Protein AF-0000000084953543 (afdb_homodimer)

Structure (mmCIF, N/CA/C/O backbone):
data_AF-0000000084953543-model_v1
#
loop_
_entity.id
_entity.type
_entity.pdbx_description
1 polymer Glycosyltransferase
#
loop_
_atom_site.group_PDB
_atom_site.id
_atom_site.type_symbol
_atom_site.label_atom_id
_atom_site.label_alt_id
_atom_site.label_comp_id
_atom_site.label_asym_id
_atom_site.label_entity_id
_atom_site.label_seq_id
_atom_site.pdbx_PDB_ins_code
_atom_site.Cartn_x
_atom_site.Cartn_y
_atom_site.Cartn_z
_atom_site.occupancy
_atom_site.B_iso_or_equiv
_atom_site.auth_seq_id
_atom_site.auth_comp_id
_atom_site.auth_asym_id
_atom_site.auth_atom_id
_atom_site.pdbx_PDB_model_num
ATOM 1 N N . MET A 1 1 ? 17.609 10.492 13.594 1 98.38 1 MET A N 1
ATOM 2 C CA . MET A 1 1 ? 17.5 11.016 12.242 1 98.38 1 MET A CA 1
ATOM 3 C C . MET A 1 1 ? 16.047 11.297 11.875 1 98.38 1 MET A C 1
ATOM 5 O O . MET A 1 1 ? 15.156 10.516 12.227 1 98.38 1 MET A O 1
ATOM 9 N N . PHE A 1 2 ? 15.836 12.414 11.195 1 98.75 2 PHE A N 1
ATOM 10 C CA . PHE A 1 2 ? 14.492 12.789 10.781 1 98.75 2 PHE A CA 1
ATOM 11 C C . PHE A 1 2 ? 14.312 12.594 9.281 1 98.75 2 PHE A C 1
ATOM 13 O O . PHE A 1 2 ? 15.227 12.867 8.5 1 98.75 2 PHE A O 1
ATOM 20 N N . ILE A 1 3 ? 13.164 12.07 8.922 1 98.38 3 ILE A N 1
ATOM 21 C CA . ILE A 1 3 ? 12.703 12.094 7.535 1 98.38 3 ILE A CA 1
ATOM 22 C C . ILE A 1 3 ? 11.352 12.812 7.457 1 98.38 3 ILE A C 1
ATOM 24 O O . ILE A 1 3 ? 10.414 12.453 8.172 1 98.38 3 ILE A O 1
ATOM 28 N N . VAL A 1 4 ? 11.25 13.812 6.555 1 97.5 4 VAL A N 1
ATOM 29 C CA . VAL A 1 4 ? 10.094 14.711 6.602 1 97.5 4 VAL A CA 1
ATOM 30 C C . VAL A 1 4 ? 9.477 14.828 5.215 1 97.5 4 VAL A C 1
ATOM 32 O O . VAL A 1 4 ? 10.18 15.016 4.223 1 97.5 4 VAL A O 1
ATOM 35 N N . GLN A 1 5 ? 8.164 14.648 5.18 1 94 5 GLN A N 1
ATOM 36 C CA . GLN A 1 5 ? 7.441 14.992 3.955 1 94 5 GLN A CA 1
ATOM 37 C C . GLN A 1 5 ? 7.516 16.484 3.672 1 94 5 GLN A C 1
ATOM 39 O O . GLN A 1 5 ? 7.016 17.297 4.457 1 94 5 GLN A O 1
ATOM 44 N N . GLY A 1 6 ? 8.031 16.859 2.586 1 89.38 6 GLY A N 1
ATOM 45 C CA . GLY A 1 6 ? 8.391 18.25 2.342 1 89.38 6 GLY A CA 1
ATOM 46 C C . GLY A 1 6 ? 7.297 19.047 1.659 1 89.38 6 GLY A C 1
ATOM 47 O O . GLY A 1 6 ? 7.43 20.25 1.462 1 89.38 6 GLY A O 1
ATOM 48 N N . GLU A 1 7 ? 6.184 18.359 1.358 1 78.94 7 GLU A N 1
ATOM 49 C CA . GLU A 1 7 ? 5.117 19.062 0.637 1 78.94 7 GLU A CA 1
ATOM 50 C C . GLU A 1 7 ? 4.273 19.906 1.581 1 78.94 7 GLU A C 1
ATOM 52 O O . GLU A 1 7 ? 3.803 20.984 1.205 1 78.94 7 GLU A O 1
ATOM 57 N N . GLY A 1 8 ? 4.121 19.469 2.725 1 77.12 8 GLY A N 1
ATOM 58 C CA . GLY A 1 8 ? 3.303 20.188 3.691 1 77.12 8 GLY A CA 1
ATOM 59 C C . GLY A 1 8 ? 4.121 20.938 4.73 1 77.12 8 GLY A C 1
ATOM 60 O O . GLY A 1 8 ? 4.984 20.344 5.387 1 77.12 8 GLY A O 1
ATOM 61 N N . ARG A 1 9 ? 3.83 22.188 4.953 1 82.31 9 ARG A N 1
ATOM 62 C CA . ARG A 1 9 ? 4.531 23.016 5.938 1 82.31 9 ARG A CA 1
ATOM 63 C C . ARG A 1 9 ? 4.297 22.484 7.352 1 82.31 9 ARG A C 1
ATOM 65 O O . ARG A 1 9 ? 5.148 22.656 8.227 1 82.31 9 ARG A O 1
ATOM 72 N N . GLY A 1 10 ? 3.195 21.844 7.5 1 90.69 10 GLY A N 1
ATOM 73 C CA . GLY A 1 10 ? 2.879 21.297 8.812 1 90.69 10 GLY A CA 1
ATOM 74 C C . GLY A 1 10 ? 3.906 20.281 9.297 1 90.69 10 GLY A C 1
ATOM 75 O O . GLY A 1 10 ? 4.363 20.359 10.438 1 90.69 10 GLY A O 1
ATOM 76 N N . HIS A 1 11 ? 4.297 19.422 8.422 1 93.94 11 HIS A N 1
ATOM 77 C CA . HIS A 1 11 ? 5.27 18.406 8.797 1 93.94 11 HIS A CA 1
ATOM 78 C C . HIS A 1 11 ? 6.625 19.016 9.109 1 93.94 11 HIS A C 1
ATOM 80 O O . HIS A 1 11 ? 7.328 18.562 10.016 1 93.94 11 HIS A O 1
ATOM 86 N N . LEU A 1 12 ? 6.961 20.016 8.398 1 93.88 12 LEU A N 1
ATOM 87 C CA . LEU A 1 12 ? 8.219 20.703 8.625 1 93.88 12 LEU A CA 1
ATOM 88 C C . LEU A 1 12 ? 8.234 21.375 10 1 93.88 12 LEU A C 1
ATOM 90 O O . LEU A 1 12 ? 9.203 21.25 10.75 1 93.88 12 LEU A O 1
ATOM 94 N N . THR A 1 13 ? 7.176 22 10.312 1 93.75 13 THR A N 1
ATOM 95 C CA . THR A 1 13 ? 7.09 22.703 11.586 1 93.75 13 THR A CA 1
ATOM 96 C C . THR A 1 13 ? 7.082 21.703 12.75 1 93.75 13 THR A C 1
ATOM 98 O O . THR A 1 13 ? 7.664 21.969 13.805 1 93.75 13 THR A O 1
ATOM 101 N N . GLN A 1 14 ? 6.441 20.609 12.555 1 97.31 14 GLN A N 1
ATOM 102 C CA . GLN A 1 14 ? 6.445 19.547 13.562 1 97.31 14 GLN A CA 1
ATOM 103 C C . GLN A 1 14 ? 7.867 19.062 13.836 1 97.31 14 GLN A C 1
ATOM 105 O O . GLN A 1 14 ? 8.25 18.875 14.992 1 97.31 14 GLN A O 1
ATOM 110 N N . ALA A 1 15 ? 8.578 18.906 12.773 1 97.94 15 ALA A N 1
ATOM 111 C CA . ALA A 1 15 ? 9.953 18.422 12.898 1 97.94 15 ALA A CA 1
ATOM 112 C C . ALA A 1 15 ? 10.812 19.422 13.68 1 97.94 15 ALA A C 1
ATOM 114 O O . ALA A 1 15 ? 11.602 19.016 14.539 1 97.94 15 ALA A O 1
ATOM 115 N N . ILE A 1 16 ? 10.625 20.688 13.43 1 96.56 16 ILE A N 1
ATOM 116 C CA . ILE A 1 16 ? 11.359 21.719 14.141 1 96.56 16 ILE A CA 1
ATOM 117 C C . ILE A 1 16 ? 11.039 21.656 15.633 1 96.56 16 ILE A C 1
ATOM 119 O O . ILE A 1 16 ? 11.945 21.688 16.469 1 96.56 16 ILE A O 1
ATOM 123 N N . SER A 1 17 ? 9.797 21.531 15.922 1 97 17 SER A N 1
ATOM 124 C CA . SER A 1 17 ? 9.352 21.5 17.312 1 97 17 SER A CA 1
ATOM 125 C C . SER A 1 17 ? 9.938 20.297 18.047 1 97 17 SER A C 1
ATOM 127 O O . SER A 1 17 ? 10.445 20.438 19.172 1 97 17 SER A O 1
ATOM 129 N N . LEU A 1 18 ? 9.875 19.156 17.391 1 98.38 18 LEU A N 1
ATOM 130 C CA . LEU A 1 18 ? 10.383 17.969 18.047 1 98.38 18 LEU A CA 1
ATOM 131 C C . LEU A 1 18 ? 11.898 18.016 18.203 1 98.38 18 LEU A C 1
ATOM 133 O O . LEU A 1 18 ? 12.438 17.594 19.234 1 98.38 18 LEU A O 1
ATOM 137 N N . ALA A 1 19 ? 12.57 18.547 17.188 1 98 19 ALA A N 1
ATOM 138 C CA . ALA A 1 19 ? 14.023 18.672 17.266 1 98 19 ALA A CA 1
ATOM 139 C C . ALA A 1 19 ? 14.43 19.516 18.484 1 98 19 ALA A C 1
ATOM 141 O O . ALA A 1 19 ? 15.344 19.156 19.219 1 98 19 ALA A O 1
ATOM 142 N N . ALA A 1 20 ? 13.734 20.609 18.688 1 96.56 20 ALA A N 1
ATOM 143 C CA . ALA A 1 20 ? 14.023 21.484 19.812 1 96.56 20 ALA A CA 1
ATOM 144 C C . ALA A 1 20 ? 13.797 20.766 21.141 1 96.56 20 ALA A C 1
ATOM 146 O O . ALA A 1 20 ? 14.602 20.906 22.078 1 96.56 20 ALA A O 1
ATOM 147 N N . MET A 1 21 ? 12.719 20.031 21.266 1 96.69 21 MET A N 1
ATOM 148 C CA . MET A 1 21 ? 12.414 19.266 22.484 1 96.69 21 MET A CA 1
ATOM 149 C C . MET A 1 21 ? 13.523 18.266 22.781 1 96.69 21 MET A C 1
ATOM 151 O O . MET A 1 21 ? 13.984 18.156 23.922 1 96.69 21 MET A O 1
ATOM 155 N N . LEU A 1 22 ? 13.883 17.562 21.734 1 97.44 22 LEU A N 1
ATOM 156 C CA . LEU A 1 22 ? 14.906 16.531 21.891 1 97.44 22 LEU A CA 1
ATOM 157 C C . LEU A 1 22 ? 16.234 17.141 22.328 1 97.44 22 LEU A C 1
ATOM 159 O O . LEU A 1 22 ? 16.906 16.609 23.219 1 97.44 22 LEU A O 1
ATOM 163 N N . GLN A 1 23 ? 16.578 18.25 21.766 1 96.25 23 GLN A N 1
ATOM 164 C CA . GLN A 1 23 ? 17.812 18.938 22.125 1 96.25 23 GLN A CA 1
ATOM 165 C C . GLN A 1 23 ? 17.812 19.375 23.578 1 96.25 23 GLN A C 1
ATOM 167 O O . GLN A 1 23 ? 18.812 19.234 24.281 1 96.25 23 GLN A O 1
ATOM 172 N N . ARG A 1 24 ? 16.719 19.812 24.047 1 95.94 24 ARG A N 1
ATOM 173 C CA . ARG A 1 24 ? 16.594 20.281 25.438 1 95.94 24 ARG A CA 1
ATOM 174 C C . ARG A 1 24 ? 16.766 19.125 26.406 1 95.94 24 ARG A C 1
ATOM 176 O O . ARG A 1 24 ? 17.125 19.328 27.562 1 95.94 24 ARG A O 1
ATOM 183 N N . HIS A 1 25 ? 16.547 17.984 25.953 1 97.19 25 HIS A N 1
ATOM 184 C CA . HIS A 1 25 ? 16.641 16.812 26.828 1 97.19 25 HIS A CA 1
ATOM 185 C C . HIS A 1 25 ? 17.922 16.031 26.547 1 97.19 25 HIS A C 1
ATOM 187 O O . HIS A 1 25 ? 18.031 14.859 26.922 1 97.19 25 HIS A O 1
ATOM 193 N N . GLY A 1 26 ? 18.781 16.578 25.75 1 96.69 26 GLY A N 1
ATOM 194 C CA . GLY A 1 26 ? 20.125 16.031 25.594 1 96.69 26 GLY A CA 1
ATOM 195 C C . GLY A 1 26 ? 20.234 15.047 24.438 1 96.69 26 GLY A C 1
ATOM 196 O O . GLY A 1 26 ? 21.234 14.328 24.312 1 96.69 26 GLY A O 1
ATOM 197 N N . HIS A 1 27 ? 19.266 14.992 23.547 1 97.19 27 HIS A N 1
ATOM 198 C CA . HIS A 1 27 ? 19.328 14.125 22.375 1 97.19 27 HIS A CA 1
ATOM 199 C C . HIS A 1 27 ? 19.797 14.891 21.141 1 97.19 27 HIS A C 1
ATOM 201 O O . HIS A 1 27 ? 19.828 16.125 21.156 1 97.19 27 HIS A O 1
ATOM 207 N N . GLU A 1 28 ? 20.234 14.133 20.156 1 97 28 GLU A N 1
ATOM 208 C CA . GLU A 1 28 ? 20.766 14.734 18.938 1 97 28 GLU A CA 1
ATOM 209 C C . GLU A 1 28 ? 19.984 14.289 17.703 1 97 28 GLU A C 1
ATOM 211 O O . GLU A 1 28 ? 19.703 13.094 17.547 1 97 28 GLU A O 1
ATOM 216 N N . VAL A 1 29 ? 19.578 15.219 16.906 1 98.06 29 VAL A N 1
ATOM 217 C CA . VAL A 1 29 ? 19.109 14.922 15.555 1 98.06 29 VAL A CA 1
ATOM 218 C C . VAL A 1 29 ? 20.266 15 14.562 1 98.06 29 VAL A C 1
ATOM 220 O O . VAL A 1 29 ? 20.703 16.094 14.195 1 98.06 29 VAL A O 1
ATOM 223 N N . ALA A 1 30 ? 20.703 13.906 14.125 1 97.94 30 ALA A N 1
ATOM 224 C CA . ALA A 1 30 ? 21.953 13.812 13.383 1 97.94 30 ALA A CA 1
ATOM 225 C C . ALA A 1 30 ? 21.797 14.359 11.969 1 97.94 30 ALA A C 1
ATOM 227 O O . ALA A 1 30 ? 22.734 14.945 11.414 1 97.94 30 ALA A O 1
ATOM 228 N N . GLU A 1 31 ? 20.672 14.125 11.391 1 98.19 31 GLU A N 1
ATOM 229 C CA . GLU A 1 31 ? 20.406 14.547 10.016 1 98.19 31 GLU A CA 1
ATOM 230 C C . GLU A 1 31 ? 18.906 14.555 9.727 1 98.19 31 GLU A C 1
ATOM 232 O O . GLU A 1 31 ? 18.141 13.812 10.352 1 98.19 31 GLU A O 1
ATOM 237 N N . THR A 1 32 ? 18.547 15.477 8.844 1 98.38 32 THR A N 1
ATOM 238 C CA . THR A 1 32 ? 17.172 15.531 8.391 1 98.38 32 THR A CA 1
ATOM 239 C C . THR A 1 32 ? 17.094 15.352 6.875 1 98.38 32 THR A C 1
ATOM 241 O O . THR A 1 32 ? 17.719 16.094 6.121 1 98.38 32 THR A O 1
ATOM 244 N N . LEU A 1 33 ? 16.375 14.32 6.477 1 98.06 33 LEU A N 1
ATOM 245 C CA . LEU A 1 33 ? 16.062 14.109 5.066 1 98.06 33 LEU A CA 1
ATOM 246 C C . LEU A 1 33 ? 14.672 14.633 4.723 1 98.06 33 LEU A C 1
ATOM 248 O O . LEU A 1 33 ? 13.703 14.328 5.418 1 98.06 33 LEU A O 1
ATOM 252 N N . VAL A 1 34 ? 14.562 15.438 3.658 1 96.81 34 VAL A N 1
ATOM 253 C CA . VAL A 1 34 ? 13.281 16.016 3.264 1 96.81 34 VAL A CA 1
ATOM 254 C C . VAL A 1 34 ? 12.891 15.5 1.879 1 96.81 34 VAL A C 1
ATOM 256 O O . VAL A 1 34 ? 13.641 15.664 0.915 1 96.81 34 VAL A O 1
ATOM 259 N N . GLY A 1 35 ? 11.758 14.797 1.848 1 93.94 35 GLY A N 1
ATOM 260 C CA . GLY A 1 35 ? 11.211 14.414 0.558 1 93.94 35 GLY A CA 1
ATOM 261 C C . GLY A 1 35 ? 10.422 15.516 -0.112 1 93.94 35 GLY A C 1
ATOM 262 O O . GLY A 1 35 ? 9.484 16.062 0.476 1 93.94 35 GLY A O 1
ATOM 263 N N . LYS A 1 36 ? 10.812 15.836 -1.367 1 85.56 36 LYS A N 1
ATOM 264 C CA . LYS A 1 36 ? 10.117 16.906 -2.066 1 85.56 36 LYS A CA 1
ATOM 265 C C . LYS A 1 36 ? 9.953 16.594 -3.549 1 85.56 36 LYS A C 1
ATOM 267 O O . LYS A 1 36 ? 10.68 15.75 -4.09 1 85.56 36 LYS A O 1
ATOM 272 N N . SER A 1 37 ? 8.914 17.25 -4.035 1 76.69 37 SER A N 1
ATOM 273 C CA . SER A 1 37 ? 8.781 17.156 -5.484 1 76.69 37 SER A CA 1
ATOM 274 C C . SER A 1 37 ? 9.914 17.891 -6.195 1 76.69 37 SER A C 1
ATOM 276 O O . SER A 1 37 ? 10.562 18.766 -5.609 1 76.69 37 SER A O 1
ATOM 278 N N . GLN A 1 38 ? 10.18 17.547 -7.406 1 67.31 38 GLN A N 1
ATOM 279 C CA . GLN A 1 38 ? 11.273 18.125 -8.18 1 67.31 38 GLN A CA 1
ATOM 280 C C . GLN A 1 38 ? 11.109 19.641 -8.32 1 67.31 38 GLN A C 1
ATOM 282 O O . GLN A 1 38 ? 12.094 20.375 -8.391 1 67.31 38 GLN A O 1
ATOM 287 N N . ALA A 1 39 ? 9.938 19.984 -8.195 1 62.88 39 ALA A N 1
ATOM 288 C CA . ALA A 1 39 ? 9.633 21.391 -8.484 1 62.88 39 ALA A CA 1
ATOM 289 C C . ALA A 1 39 ? 9.75 22.234 -7.223 1 62.88 39 ALA A C 1
ATOM 291 O O . ALA A 1 39 ? 9.703 23.469 -7.297 1 62.88 39 ALA A O 1
ATOM 292 N N . ARG A 1 40 ? 10.055 21.578 -6.176 1 72.75 40 ARG A N 1
ATOM 293 C CA . ARG A 1 40 ? 10.008 22.344 -4.934 1 72.75 40 ARG A CA 1
ATOM 294 C C . ARG A 1 40 ? 11.367 22.328 -4.238 1 72.75 40 ARG A C 1
ATOM 296 O O . ARG A 1 40 ? 12.172 21.422 -4.445 1 72.75 40 ARG A O 1
ATOM 303 N N . GLU A 1 41 ? 11.578 23.406 -3.561 1 80.94 41 GLU A N 1
ATOM 304 C CA . GLU A 1 41 ? 12.75 23.516 -2.695 1 80.94 41 GLU A CA 1
ATOM 305 C C . GLU A 1 41 ? 12.352 23.516 -1.224 1 80.94 41 GLU A C 1
ATOM 307 O O . GLU A 1 41 ? 11.227 23.891 -0.875 1 80.94 41 GLU A O 1
ATOM 312 N N . VAL A 1 42 ? 13.258 23.047 -0.463 1 87.5 42 VAL A N 1
ATOM 313 C CA . VAL A 1 42 ? 13.031 23.109 0.977 1 87.5 42 VAL A CA 1
ATOM 314 C C . VAL A 1 42 ? 12.992 24.562 1.432 1 87.5 42 VAL A C 1
ATOM 316 O O . VAL A 1 42 ? 13.898 25.344 1.128 1 87.5 42 VAL A O 1
ATOM 319 N N . PRO A 1 43 ? 11.984 24.922 2.105 1 84.62 43 PRO A N 1
ATOM 320 C CA . PRO A 1 43 ? 11.883 26.312 2.512 1 84.62 43 PRO A CA 1
ATOM 321 C C . PRO A 1 43 ? 13.047 26.766 3.4 1 84.62 43 PRO A C 1
ATOM 323 O O . PRO A 1 43 ? 13.516 25.984 4.234 1 84.62 43 PRO A O 1
ATOM 326 N N . ASP A 1 44 ? 13.422 28.016 3.289 1 84.69 44 ASP A N 1
ATOM 327 C CA . ASP A 1 44 ? 14.547 28.578 4.027 1 84.69 44 ASP A CA 1
ATOM 328 C C . ASP A 1 44 ? 14.289 28.547 5.531 1 84.69 44 ASP A C 1
ATOM 330 O O . ASP A 1 44 ? 15.203 28.312 6.32 1 84.69 44 ASP A O 1
ATOM 334 N N . PHE A 1 45 ? 13.094 28.812 5.875 1 83.62 45 PHE A N 1
ATOM 335 C CA . PHE A 1 45 ? 12.789 28.844 7.301 1 83.62 45 PHE A CA 1
ATOM 336 C C . PHE A 1 45 ? 13.117 27.5 7.949 1 83.62 45 PHE A C 1
ATOM 338 O O . PHE A 1 45 ? 13.578 27.469 9.094 1 83.62 45 PHE A O 1
ATOM 345 N N . PHE A 1 46 ? 12.922 26.484 7.191 1 91.5 46 PHE A N 1
ATOM 346 C CA . PHE A 1 46 ? 13.172 25.156 7.727 1 91.5 46 PHE A CA 1
ATOM 347 C C . PHE A 1 46 ? 14.664 24.906 7.875 1 91.5 46 PHE A C 1
ATOM 349 O O . PHE A 1 46 ? 15.117 24.438 8.922 1 91.5 46 PHE A O 1
ATOM 356 N N . ARG A 1 47 ? 15.391 25.266 6.906 1 91.44 47 ARG A N 1
ATOM 357 C CA . ARG A 1 47 ? 16.828 25.078 6.926 1 91.44 47 ARG A CA 1
ATOM 358 C C . ARG A 1 47 ? 17.469 25.828 8.102 1 91.44 47 ARG A C 1
ATOM 360 O O . ARG A 1 47 ? 18.422 25.328 8.719 1 91.44 47 ARG A O 1
ATOM 367 N N . THR A 1 48 ? 16.938 26.922 8.406 1 90.56 48 THR A N 1
ATOM 368 C CA . THR A 1 48 ? 17.531 27.781 9.422 1 90.56 48 THR A CA 1
ATOM 369 C C . THR A 1 48 ? 17.094 27.344 10.82 1 90.56 48 THR A C 1
ATOM 371 O O . THR A 1 48 ? 17.875 27.406 11.766 1 90.56 48 THR A O 1
ATOM 374 N N . LYS A 1 49 ? 15.953 26.75 10.945 1 92.12 49 LYS A N 1
ATOM 375 C CA . LYS A 1 49 ? 15.391 26.562 12.281 1 92.12 49 LYS A CA 1
ATOM 376 C C . LYS A 1 49 ? 15.562 25.125 12.758 1 92.12 49 LYS A C 1
ATOM 378 O O . LYS A 1 49 ? 15.586 24.875 13.961 1 92.12 49 LYS A O 1
ATOM 383 N N . ILE A 1 50 ? 15.695 24.219 11.867 1 95.38 50 ILE A N 1
ATOM 384 C CA . ILE A 1 50 ? 15.727 22.797 12.242 1 95.38 50 ILE A CA 1
ATOM 385 C C . ILE A 1 50 ? 17.016 22.5 13 1 95.38 50 ILE A C 1
ATOM 387 O O . ILE A 1 50 ? 17.047 21.594 13.836 1 95.38 50 ILE A O 1
ATOM 391 N N . GLY A 1 51 ? 18.125 23.188 12.742 1 93.75 51 GLY A N 1
ATOM 392 C CA . GLY A 1 51 ? 19.359 23.062 13.492 1 93.75 51 GLY A CA 1
ATOM 393 C C . GLY A 1 51 ? 20.125 21.781 13.164 1 93.75 51 GLY A C 1
ATOM 394 O O . GLY A 1 51 ? 20.875 21.281 14 1 93.75 51 GLY A O 1
ATOM 395 N N . THR A 1 52 ? 19.859 21.125 12.055 1 95.88 52 THR A N 1
ATOM 396 C CA . THR A 1 52 ? 20.531 19.906 11.625 1 95.88 52 THR A CA 1
ATOM 397 C C . THR A 1 52 ? 20.922 20 10.156 1 95.88 52 THR A C 1
ATOM 399 O O . THR A 1 52 ? 20.391 20.828 9.414 1 95.88 52 THR A O 1
ATOM 402 N N . PRO A 1 53 ? 21.984 19.188 9.75 1 96.19 53 PRO A N 1
ATOM 403 C CA . PRO A 1 53 ? 22.156 19.062 8.305 1 96.19 53 PRO A CA 1
ATOM 404 C C . PRO A 1 53 ? 20.891 18.609 7.586 1 96.19 53 PRO A C 1
ATOM 406 O O . PRO A 1 53 ? 20.203 17.703 8.062 1 96.19 53 PRO A O 1
ATOM 409 N N . VAL A 1 54 ? 20.594 19.328 6.508 1 97.06 54 VAL A N 1
ATOM 410 C CA . VAL A 1 54 ? 19.375 19.016 5.762 1 97.06 54 VAL A CA 1
ATOM 411 C C . VAL A 1 54 ? 19.734 18.547 4.355 1 97.06 54 VAL A C 1
ATOM 413 O O . VAL A 1 54 ? 20.547 19.188 3.668 1 97.06 54 VAL A O 1
ATOM 416 N N . ARG A 1 55 ? 19.25 17.406 3.961 1 95.69 55 ARG A N 1
ATOM 417 C CA . ARG A 1 55 ? 19.344 16.891 2.598 1 95.69 55 ARG A CA 1
ATOM 418 C C . ARG A 1 55 ? 17.953 16.609 2.023 1 95.69 55 ARG A C 1
ATOM 420 O O . ARG A 1 55 ? 17.031 16.281 2.766 1 95.69 55 ARG A O 1
ATOM 427 N N . SER A 1 56 ? 17.844 16.781 0.746 1 94.62 56 SER A N 1
ATOM 428 C CA . SER A 1 56 ? 16.562 16.516 0.113 1 94.62 56 SER A CA 1
ATOM 429 C C . SER A 1 56 ? 16.672 15.414 -0.933 1 94.62 56 SER A C 1
ATOM 431 O O . SER A 1 56 ? 17.766 15.078 -1.376 1 94.62 56 SER A O 1
ATOM 433 N N . TYR A 1 57 ? 15.633 14.75 -1.215 1 93.12 57 TYR A N 1
ATOM 434 C CA . TYR A 1 57 ? 15.492 13.766 -2.281 1 93.12 57 TYR A CA 1
ATOM 435 C C . TYR A 1 57 ? 14.141 13.898 -2.967 1 93.12 57 TYR A C 1
ATOM 437 O O . TYR A 1 57 ? 13.227 14.523 -2.432 1 93.12 57 TYR A O 1
ATOM 445 N N . ASP A 1 58 ? 14.039 13.328 -4.125 1 89.5 58 ASP A N 1
ATOM 446 C CA . ASP A 1 58 ? 12.781 13.398 -4.871 1 89.5 58 ASP A CA 1
ATOM 447 C C . ASP A 1 58 ? 11.766 12.398 -4.324 1 89.5 58 ASP A C 1
ATOM 449 O O . ASP A 1 58 ? 12.078 11.227 -4.117 1 89.5 58 ASP A O 1
ATOM 453 N N . ALA A 1 59 ? 10.664 12.859 -4.016 1 87.88 59 ALA A N 1
ATOM 454 C CA . ALA A 1 59 ? 9.562 12.031 -3.514 1 87.88 59 ALA A CA 1
ATOM 455 C C . ALA A 1 59 ? 8.273 12.32 -4.27 1 87.88 59 ALA A C 1
ATOM 457 O O . ALA A 1 59 ? 8.102 13.406 -4.82 1 87.88 59 ALA A O 1
ATOM 458 N N . PRO A 1 60 ? 7.426 11.258 -4.355 1 76.06 60 PRO A N 1
ATOM 459 C CA . PRO A 1 60 ? 6.137 11.492 -5.008 1 76.06 60 PRO A CA 1
ATOM 460 C C . PRO A 1 60 ? 5.254 12.469 -4.23 1 76.06 60 PRO A C 1
ATOM 462 O O . PRO A 1 60 ? 5.297 12.492 -2.996 1 76.06 60 PRO A O 1
ATOM 465 N N . SER A 1 61 ? 4.66 13.352 -5.031 1 65.44 61 SER A N 1
ATOM 466 C CA . SER A 1 61 ? 3.732 14.289 -4.414 1 65.44 61 SER A CA 1
ATOM 467 C C . SER A 1 61 ? 2.316 13.727 -4.379 1 65.44 61 SER A C 1
ATOM 469 O O . SER A 1 61 ? 1.864 13.109 -5.348 1 65.44 61 SER A O 1
ATOM 471 N N . PHE A 1 62 ? 1.752 13.648 -3.199 1 56.28 62 PHE A N 1
ATOM 472 C CA . PHE A 1 62 ? 0.373 13.188 -3.09 1 56.28 62 PHE A CA 1
ATOM 473 C C . PHE A 1 62 ? -0.569 14.359 -2.842 1 56.28 62 PHE A C 1
ATOM 475 O O . PHE A 1 62 ? -0.475 15.039 -1.813 1 56.28 62 PHE A O 1
ATOM 482 N N . ILE A 1 63 ? -0.875 15.148 -3.877 1 50.22 63 ILE A N 1
ATOM 483 C CA . ILE A 1 63 ? -1.846 16.219 -3.693 1 50.22 63 ILE A CA 1
ATOM 484 C C . ILE A 1 63 ? -3.262 15.664 -3.816 1 50.22 63 ILE A C 1
ATOM 486 O O . ILE A 1 63 ? -3.613 15.07 -4.836 1 50.22 63 ILE A O 1
ATOM 490 N N . PHE A 1 64 ? -3.953 15.453 -2.703 1 44.84 64 PHE A N 1
ATOM 491 C CA . PHE A 1 64 ? -5.328 14.961 -2.697 1 44.84 64 PHE A CA 1
ATOM 492 C C . PHE A 1 64 ? -6.297 16.078 -3.088 1 44.84 64 PHE A C 1
ATOM 494 O O . PHE A 1 64 ? -6.812 16.797 -2.225 1 44.84 64 PHE A O 1
ATOM 501 N N . LYS A 1 65 ? -6.051 16.984 -4.09 1 46.31 65 LYS A N 1
ATOM 502 C CA . LYS A 1 65 ? -6.777 18.219 -4.359 1 46.31 65 LYS A CA 1
ATOM 503 C C . LYS A 1 65 ? -8.219 17.922 -4.781 1 46.31 65 LYS A C 1
ATOM 505 O O . LYS A 1 65 ? -8.461 17.031 -5.602 1 46.31 65 LYS A O 1
ATOM 510 N N . LYS A 1 66 ? -9.234 18.188 -4.012 1 46.47 66 LYS A N 1
ATOM 511 C CA . LYS A 1 66 ? -10.516 18.594 -4.582 1 46.47 66 LYS A CA 1
ATOM 512 C C . LYS A 1 66 ? -10.414 19.984 -5.223 1 46.47 66 LYS A C 1
ATOM 514 O O . LYS A 1 66 ? -9.922 20.922 -4.602 1 46.47 66 LYS A O 1
ATOM 519 N N . ASP A 1 67 ? -10.055 20.25 -6.438 1 41.84 67 ASP A N 1
ATOM 520 C CA . ASP A 1 67 ? -10.164 21.625 -6.875 1 41.84 67 ASP A CA 1
ATOM 521 C C . ASP A 1 67 ? -11.594 22.141 -6.711 1 41.84 67 ASP A C 1
ATOM 523 O O . ASP A 1 67 ? -12.422 22 -7.617 1 41.84 67 ASP A O 1
ATOM 527 N N . ARG A 1 68 ? -12.234 22.469 -5.688 1 44.38 68 ARG A N 1
ATOM 528 C CA . ARG A 1 68 ? -13.5 23.203 -5.777 1 44.38 68 ARG A CA 1
ATOM 529 C C . ARG A 1 68 ? -13.328 24.516 -6.52 1 44.38 68 ARG A C 1
ATOM 531 O O . ARG A 1 68 ? -14.273 25.031 -7.113 1 44.38 68 ARG A O 1
ATOM 538 N N . LYS A 1 69 ? -12.555 25.484 -6.422 1 39.91 69 LYS A N 1
ATOM 539 C CA . LYS A 1 69 ? -12.477 26.688 -7.234 1 39.91 69 LYS A CA 1
ATOM 540 C C . LYS A 1 69 ? -11.758 26.422 -8.547 1 39.91 69 LYS A C 1
ATOM 542 O O . LYS A 1 69 ? -11.828 27.234 -9.477 1 39.91 69 LYS A O 1
ATOM 547 N N . ARG A 1 70 ? -10.672 25.859 -8.695 1 34.75 70 ARG A N 1
ATOM 548 C CA . ARG A 1 70 ? -10.359 25.406 -10.047 1 34.75 70 ARG A CA 1
ATOM 549 C C . ARG A 1 70 ? -10.875 23.984 -10.281 1 34.75 70 ARG A C 1
ATOM 551 O O . ARG A 1 70 ? -10.672 23.094 -9.453 1 34.75 70 ARG A O 1
ATOM 558 N N . LEU A 1 71 ? -12.023 23.625 -10.945 1 31.14 71 LEU A N 1
ATOM 559 C CA . LEU A 1 71 ? -12.57 22.359 -11.445 1 31.14 71 LEU A CA 1
ATOM 560 C C . LEU A 1 71 ? -11.461 21.344 -11.664 1 31.14 71 LEU A C 1
ATOM 562 O O . LEU A 1 71 ? -11.672 20.328 -12.328 1 31.14 71 LEU A O 1
ATOM 566 N N . ASN A 1 72 ? -10.289 21.672 -11.695 1 31.69 72 ASN A N 1
ATOM 567 C CA . ASN A 1 72 ? -9.453 20.609 -12.281 1 31.69 72 ASN A CA 1
ATOM 568 C C . ASN A 1 72 ? -9.352 19.406 -11.352 1 31.69 72 ASN A C 1
ATOM 570 O O . ASN A 1 72 ? -9.312 19.562 -10.133 1 31.69 72 ASN A O 1
ATOM 574 N N . LYS A 1 73 ? -9.672 18.297 -11.938 1 34.62 73 LYS A N 1
ATOM 575 C CA . LYS A 1 73 ? -9.742 16.875 -11.602 1 34.62 73 LYS A CA 1
ATOM 576 C C . LYS A 1 73 ? -8.57 16.469 -10.711 1 34.62 73 LYS A C 1
ATOM 578 O O . LYS A 1 73 ? -7.512 17.094 -10.742 1 34.62 73 LYS A O 1
ATOM 583 N N . PHE A 1 74 ? -8.945 15.727 -9.953 1 32.03 74 PHE A N 1
ATOM 584 C CA . PHE A 1 74 ? -8.164 14.922 -9.008 1 32.03 74 PHE A CA 1
ATOM 585 C C . PHE A 1 74 ? -6.812 14.547 -9.609 1 32.03 74 PHE A C 1
ATOM 587 O O . PHE A 1 74 ? -6.75 13.922 -10.672 1 32.03 74 PHE A O 1
ATOM 594 N N . LYS A 1 75 ? -5.941 15.523 -9.773 1 34.38 75 LYS A N 1
ATOM 595 C CA . LYS A 1 75 ? -4.723 14.883 -10.258 1 34.38 75 LYS A CA 1
ATOM 596 C C . LYS A 1 75 ? -4.043 14.086 -9.148 1 34.38 75 LYS A C 1
ATOM 598 O O . LYS A 1 75 ? -3.373 14.656 -8.289 1 34.38 75 LYS A O 1
ATOM 603 N N . THR A 1 76 ? -4.797 13.477 -8.336 1 36.16 76 THR A N 1
ATOM 604 C CA . THR A 1 76 ? -3.951 12.578 -7.559 1 36.16 76 THR A CA 1
ATOM 605 C C . THR A 1 76 ? -2.893 11.93 -8.445 1 36.16 76 THR A C 1
ATOM 607 O O . THR A 1 76 ? -3.223 11.195 -9.375 1 36.16 76 THR A O 1
ATOM 610 N N . VAL A 1 77 ? -1.872 12.617 -8.773 1 34.16 77 VAL A N 1
ATOM 611 C CA . VAL A 1 77 ? -0.822 12.062 -9.617 1 34.16 77 VAL A CA 1
ATOM 612 C C . VAL A 1 77 ? -0.261 10.797 -8.977 1 34.16 77 VAL A C 1
ATOM 614 O O . VAL A 1 77 ? 0.407 10.859 -7.945 1 34.16 77 VAL A O 1
ATOM 617 N N . LEU A 1 78 ? -0.954 9.953 -8.5 1 35.47 78 LEU A N 1
ATOM 618 C CA . LEU A 1 78 ? -0.074 8.789 -8.578 1 35.47 78 LEU A CA 1
ATOM 619 C C . LEU A 1 78 ? 0.795 8.852 -9.828 1 35.47 78 LEU A C 1
ATOM 621 O O . LEU A 1 78 ? 0.289 8.734 -10.945 1 35.47 78 LEU A O 1
ATOM 625 N N . TYR A 1 79 ? 1.569 9.867 -9.938 1 34.03 79 TYR A N 1
ATOM 626 C CA . TYR A 1 79 ? 2.422 10.117 -11.094 1 34.03 79 TYR A CA 1
ATOM 627 C C . TYR A 1 79 ? 2.678 8.828 -11.875 1 34.03 79 TYR A C 1
ATOM 629 O O . TYR A 1 79 ? 2.518 7.73 -11.336 1 34.03 79 TYR A O 1
ATOM 637 N N . ASN A 1 80 ? 3.357 8.992 -13.07 1 34.44 80 ASN A N 1
ATOM 638 C CA . ASN A 1 80 ? 3.66 8.305 -14.328 1 34.44 80 ASN A CA 1
ATOM 639 C C . ASN A 1 80 ? 4.414 7 -14.086 1 34.44 80 ASN A C 1
ATOM 641 O O . ASN A 1 80 ? 5.547 7.012 -13.602 1 34.44 80 ASN A O 1
ATOM 645 N N . GLY A 1 81 ? 3.766 6.062 -13.703 1 40.19 81 GLY A N 1
ATOM 646 C CA . GLY A 1 81 ? 4.301 4.727 -13.898 1 40.19 81 GLY A CA 1
ATOM 647 C C . GLY A 1 81 ? 5.266 4.637 -15.07 1 40.19 81 GLY A C 1
ATOM 648 O O . GLY A 1 81 ? 5.371 3.592 -15.711 1 40.19 81 GLY A O 1
ATOM 649 N N . SER A 1 82 ? 5.695 5.785 -15.422 1 44.06 82 SER A N 1
ATOM 650 C CA . SER A 1 82 ? 6.738 5.625 -16.422 1 44.06 82 SER A CA 1
ATOM 651 C C . SER A 1 82 ? 7.953 4.906 -15.852 1 44.06 82 SER A C 1
ATOM 653 O O . SER A 1 82 ? 8.289 5.082 -14.68 1 44.06 82 SER A O 1
ATOM 655 N N . PRO A 1 83 ? 8.305 3.953 -16.438 1 48.03 83 PRO A N 1
ATOM 656 C CA . PRO A 1 83 ? 9.539 3.291 -16.016 1 48.03 83 PRO A CA 1
ATOM 657 C C . PRO A 1 83 ? 10.594 4.273 -15.5 1 48.03 83 PRO A C 1
ATOM 659 O O . PRO A 1 83 ? 11.352 3.947 -14.586 1 48.03 83 PRO A O 1
ATOM 662 N N . ARG A 1 84 ? 10.469 5.512 -15.922 1 49.19 84 ARG A N 1
ATOM 663 C CA . ARG A 1 84 ? 11.469 6.5 -15.516 1 49.19 84 ARG A CA 1
ATOM 664 C C . ARG A 1 84 ? 11.211 6.992 -14.094 1 49.19 84 ARG A C 1
ATOM 666 O O . ARG A 1 84 ? 12.141 7.16 -13.312 1 49.19 84 ARG A O 1
ATOM 673 N N . LYS A 1 85 ? 10.008 7.121 -13.734 1 58.12 85 LYS A N 1
ATOM 674 C CA . LYS A 1 85 ? 9.695 7.617 -12.398 1 58.12 85 LYS A CA 1
ATOM 675 C C . LYS A 1 85 ? 9.906 6.535 -11.344 1 58.12 85 LYS A C 1
ATOM 677 O O . LYS A 1 85 ? 10.359 6.824 -10.234 1 58.12 85 LYS A O 1
ATOM 682 N N . LEU A 1 86 ? 9.664 5.426 -11.758 1 59.06 86 LEU A N 1
ATOM 683 C CA . LEU A 1 86 ? 9.938 4.336 -10.828 1 59.06 86 LEU A CA 1
ATOM 684 C C . LEU A 1 86 ? 11.43 4.227 -10.547 1 59.06 86 LEU A C 1
ATOM 686 O O . LEU A 1 86 ? 11.836 3.99 -9.406 1 59.06 86 LEU A O 1
ATOM 690 N N . LYS A 1 87 ? 12.211 4.402 -11.664 1 63.16 87 LYS A N 1
ATOM 691 C CA . LYS A 1 87 ? 13.656 4.398 -11.477 1 63.16 87 LYS A CA 1
ATOM 692 C C . LYS A 1 87 ? 14.102 5.559 -10.586 1 63.16 87 LYS A C 1
ATOM 694 O O . LYS A 1 87 ? 14.969 5.395 -9.727 1 63.16 87 LYS A O 1
ATOM 699 N N . HIS A 1 88 ? 13.367 6.691 -10.836 1 71.12 88 HIS A N 1
ATOM 700 C CA . HIS A 1 88 ? 13.734 7.875 -10.07 1 71.12 88 HIS A CA 1
ATOM 701 C C . HIS A 1 88 ? 13.422 7.691 -8.586 1 71.12 88 HIS A C 1
ATOM 703 O O . HIS A 1 88 ? 14.25 8.008 -7.73 1 71.12 88 HIS A O 1
ATOM 709 N N . TYR A 1 89 ? 12.438 7.043 -8.312 1 82 89 TYR A N 1
ATOM 710 C CA . TYR A 1 89 ? 12.125 6.836 -6.902 1 82 89 TYR A CA 1
ATOM 711 C C . TYR A 1 89 ? 12.953 5.699 -6.324 1 82 89 TYR A C 1
ATOM 713 O O . TYR A 1 89 ? 13.164 5.629 -5.109 1 82 89 TYR A O 1
ATOM 721 N N . GLY A 1 90 ? 13.523 4.949 -7.238 1 84.19 90 GLY A N 1
ATOM 722 C CA . GLY A 1 90 ? 14.5 3.963 -6.805 1 84.19 90 GLY A CA 1
ATOM 723 C C . GLY A 1 90 ? 15.766 4.582 -6.254 1 84.19 90 GLY A C 1
ATOM 724 O O . GLY A 1 90 ? 16.312 4.117 -5.246 1 84.19 90 GLY A O 1
ATOM 725 N N . GLU A 1 91 ? 16.141 5.625 -6.879 1 89.69 91 GLU A N 1
ATOM 726 C CA . GLU A 1 91 ? 17.328 6.34 -6.426 1 89.69 91 GLU A CA 1
ATOM 727 C C . GLU A 1 91 ? 17.094 6.996 -5.07 1 89.69 91 GLU A C 1
ATOM 729 O O . GLU A 1 91 ? 17.984 7.008 -4.215 1 89.69 91 GLU A O 1
ATOM 734 N N . SER A 1 92 ? 15.938 7.543 -4.93 1 93.94 92 SER A N 1
ATOM 735 C CA . SER A 1 92 ? 15.594 8.172 -3.658 1 93.94 92 SER A CA 1
ATOM 736 C C . SER A 1 92 ? 15.562 7.145 -2.527 1 93.94 92 SER A C 1
ATOM 738 O O . SER A 1 92 ? 16.062 7.41 -1.432 1 93.94 92 SER A O 1
ATOM 740 N N . ILE A 1 93 ? 15.055 6.039 -2.814 1 93.75 93 ILE A N 1
ATOM 741 C CA . ILE A 1 93 ? 14.992 4.949 -1.843 1 93.75 93 ILE A CA 1
ATOM 742 C C . ILE A 1 93 ? 16.406 4.535 -1.44 1 93.75 93 ILE A C 1
ATOM 744 O O . ILE A 1 93 ? 16.703 4.367 -0.253 1 93.75 93 ILE A O 1
ATOM 748 N N . GLU A 1 94 ? 17.25 4.418 -2.396 1 93.94 94 GLU A N 1
ATOM 749 C CA . GLU A 1 94 ? 18.641 4.062 -2.133 1 93.94 94 GLU A CA 1
ATOM 750 C C . GLU A 1 94 ? 19.344 5.148 -1.32 1 93.94 94 GLU A C 1
ATOM 752 O O . GLU A 1 94 ? 20.141 4.844 -0.427 1 93.94 94 GLU A O 1
ATOM 757 N N . THR A 1 95 ? 19.031 6.34 -1.617 1 95.62 95 THR A N 1
ATOM 758 C CA . THR A 1 95 ? 19.625 7.461 -0.887 1 95.62 95 THR A CA 1
ATOM 759 C C . THR A 1 95 ? 19.234 7.402 0.588 1 95.62 95 THR A C 1
ATOM 761 O O . THR A 1 95 ? 20.078 7.57 1.464 1 95.62 95 THR A O 1
ATOM 764 N N . ILE A 1 96 ? 18.016 7.188 0.847 1 96.88 96 ILE A N 1
ATOM 765 C CA . ILE A 1 96 ? 17.531 7.074 2.223 1 96.88 96 ILE A CA 1
ATOM 766 C C . ILE A 1 96 ? 18.297 5.973 2.945 1 96.88 96 ILE A C 1
ATOM 768 O O . ILE A 1 96 ? 18.828 6.188 4.043 1 96.88 96 ILE A O 1
ATOM 772 N N . TYR A 1 97 ? 18.438 4.879 2.303 1 96.62 97 TYR A N 1
ATOM 773 C CA . TYR A 1 97 ? 19.125 3.736 2.898 1 96.62 97 TYR A CA 1
ATOM 774 C C . TYR A 1 97 ? 20.594 4.051 3.158 1 96.62 97 TYR A C 1
ATOM 776 O O . TYR A 1 97 ? 21.109 3.773 4.242 1 96.62 97 TYR A O 1
ATOM 784 N N . ARG A 1 98 ? 21.203 4.629 2.172 1 97.25 98 ARG A N 1
ATOM 785 C CA . ARG A 1 98 ? 22.609 4.969 2.293 1 97.25 98 ARG A CA 1
ATOM 786 C C . ARG A 1 98 ? 22.844 5.941 3.443 1 97.25 98 ARG A C 1
ATOM 788 O O . ARG A 1 98 ? 23.812 5.809 4.188 1 97.25 98 ARG A O 1
ATOM 795 N N . ARG A 1 99 ? 21.984 6.871 3.6 1 97.69 99 ARG A N 1
ATOM 796 C CA . ARG A 1 99 ? 22.141 7.855 4.668 1 97.69 99 ARG A CA 1
ATOM 797 C C . ARG A 1 99 ? 21.938 7.211 6.035 1 97.69 99 ARG A C 1
ATOM 799 O O . ARG A 1 99 ? 22.672 7.5 6.98 1 97.69 99 ARG A O 1
ATOM 806 N N . ILE A 1 100 ? 20.984 6.367 6.141 1 97.62 100 ILE A N 1
ATOM 807 C CA . ILE A 1 100 ? 20.734 5.672 7.398 1 97.62 100 ILE A CA 1
ATOM 808 C C . ILE A 1 100 ? 21.938 4.809 7.762 1 97.62 100 ILE A C 1
ATOM 810 O O . ILE A 1 100 ? 22.375 4.777 8.922 1 97.62 100 ILE A O 1
ATOM 814 N N . LYS A 1 101 ? 22.5 4.141 6.789 1 96.69 101 LYS A N 1
ATOM 815 C CA . LYS A 1 101 ? 23.656 3.283 7.016 1 96.69 101 LYS A CA 1
ATOM 816 C C . LYS A 1 101 ? 24.875 4.102 7.461 1 96.69 101 LYS A C 1
ATOM 818 O O . LYS A 1 101 ? 25.656 3.658 8.305 1 96.69 101 LYS A O 1
ATOM 823 N N . LYS A 1 102 ? 24.984 5.227 6.863 1 97.25 102 LYS A N 1
ATOM 824 C CA . LYS A 1 102 ? 26.109 6.09 7.18 1 97.25 102 LYS A CA 1
ATOM 825 C C . LYS A 1 102 ? 25.953 6.719 8.562 1 97.25 102 LYS A C 1
ATOM 827 O O . LYS A 1 102 ? 26.891 6.711 9.359 1 97.25 102 LYS A O 1
ATOM 832 N N . VAL A 1 103 ? 24.75 7.238 8.875 1 97.31 103 VAL A N 1
ATOM 833 C CA . VAL A 1 103 ? 24.5 7.984 10.102 1 97.31 103 VAL A CA 1
ATOM 834 C C . VAL A 1 103 ? 24.328 7.016 11.273 1 97.31 103 VAL A C 1
ATOM 836 O O . VAL A 1 103 ? 24.719 7.324 12.398 1 97.31 103 VAL A O 1
ATOM 839 N N . ARG A 1 104 ? 23.766 5.867 11.07 1 96.44 104 ARG A N 1
ATOM 840 C CA . ARG A 1 104 ? 23.484 4.832 12.055 1 96.44 104 ARG A CA 1
ATOM 841 C C . ARG A 1 104 ? 22.75 5.41 13.258 1 96.44 104 ARG A C 1
ATOM 843 O O . ARG A 1 104 ? 23.188 5.254 14.398 1 96.44 104 ARG A O 1
ATOM 850 N N . PRO A 1 105 ? 21.625 6.043 13.047 1 97.75 105 PRO A N 1
ATOM 851 C CA . PRO A 1 105 ? 20.844 6.598 14.156 1 97.75 105 PRO A CA 1
ATOM 852 C C . PRO A 1 105 ? 20.281 5.516 15.07 1 97.75 105 PRO A C 1
ATOM 854 O O . PRO A 1 105 ? 20.125 4.363 14.656 1 97.75 105 PRO A O 1
ATOM 857 N N . ASP A 1 106 ? 20.016 5.914 16.297 1 97.69 106 ASP A N 1
ATOM 858 C CA . ASP A 1 106 ? 19.344 5 17.219 1 97.69 106 ASP A CA 1
ATOM 859 C C . ASP A 1 106 ? 17.891 4.805 16.828 1 97.69 106 ASP A C 1
ATOM 861 O O . ASP A 1 106 ? 17.297 3.754 17.094 1 97.69 106 ASP A O 1
ATOM 865 N N . VAL A 1 107 ? 17.312 5.832 16.234 1 98.19 107 VAL A N 1
ATOM 866 C CA . VAL A 1 107 ? 15.914 5.805 15.812 1 98.19 107 VAL A CA 1
ATOM 867 C C . VAL A 1 107 ? 15.719 6.738 14.625 1 98.19 107 VAL A C 1
ATOM 869 O O . VAL A 1 107 ? 16.359 7.785 14.531 1 98.19 107 VAL A O 1
ATOM 872 N N . VAL A 1 108 ? 14.922 6.301 13.68 1 98.25 108 VAL A N 1
ATOM 873 C CA . VAL A 1 108 ? 14.484 7.16 12.586 1 98.25 108 VAL A CA 1
ATOM 874 C C . VAL A 1 108 ? 13.062 7.66 12.859 1 98.25 108 VAL A C 1
ATOM 876 O O . VAL A 1 108 ? 12.148 6.859 13.086 1 98.25 108 VAL A O 1
ATOM 879 N N . VAL A 1 109 ? 12.875 8.938 12.891 1 98.69 109 VAL A N 1
ATOM 880 C CA . VAL A 1 109 ? 11.555 9.539 13.055 1 98.69 109 VAL A CA 1
ATOM 881 C C . VAL A 1 109 ? 11.039 10.016 11.703 1 98.69 109 VAL A C 1
ATOM 883 O O . VAL A 1 109 ? 11.656 10.867 11.055 1 98.69 109 VAL A O 1
ATOM 886 N N . ASN A 1 110 ? 9.945 9.453 11.289 1 98.38 110 ASN A N 1
ATOM 887 C CA . ASN A 1 110 ? 9.359 9.75 9.984 1 98.38 110 ASN A CA 1
ATOM 888 C C . ASN A 1 110 ? 8.109 10.602 10.109 1 98.38 110 ASN A C 1
ATOM 890 O O . ASN A 1 110 ? 7.137 10.203 10.758 1 98.38 110 ASN A O 1
ATOM 894 N N . PHE A 1 111 ? 8.172 11.75 9.484 1 98.06 111 PHE A N 1
ATOM 895 C CA . PHE A 1 111 ? 7.023 12.648 9.484 1 98.06 111 PHE A CA 1
ATOM 896 C C . PHE A 1 111 ? 6.207 12.477 8.203 1 98.06 111 PHE A C 1
ATOM 898 O O . PHE A 1 111 ? 6.234 13.336 7.32 1 98.06 111 PHE A O 1
ATOM 905 N N . TYR A 1 112 ? 5.516 11.328 8.086 1 95.81 112 TYR A N 1
ATOM 906 C CA . TYR A 1 112 ? 4.469 11.008 7.121 1 95.81 112 TYR A CA 1
ATOM 907 C C . TYR A 1 112 ? 5.027 10.953 5.703 1 95.81 112 TYR A C 1
ATOM 909 O O . TYR A 1 112 ? 4.359 11.352 4.75 1 95.81 112 TYR A O 1
ATOM 917 N N . GLU A 1 113 ? 6.254 10.539 5.609 1 95.19 113 GLU A N 1
ATOM 918 C CA . GLU A 1 113 ? 6.887 10.367 4.305 1 95.19 113 GLU A CA 1
ATOM 919 C C . GLU A 1 113 ? 6.809 8.914 3.846 1 95.19 113 GLU A C 1
ATOM 921 O O . GLU A 1 113 ? 7.059 7.992 4.629 1 95.19 113 GLU A O 1
ATOM 926 N N . LEU A 1 114 ? 6.527 8.68 2.566 1 91.94 114 LEU A N 1
ATOM 927 C CA . LEU A 1 114 ? 6.191 7.359 2.053 1 91.94 114 LEU A CA 1
ATOM 928 C C . LEU A 1 114 ? 7.453 6.547 1.78 1 91.94 114 LEU A C 1
ATOM 930 O O . LEU A 1 114 ? 7.504 5.352 2.078 1 91.94 114 LEU A O 1
ATOM 934 N N . LEU A 1 115 ? 8.516 7.117 1.271 1 93.38 115 LEU A N 1
ATOM 935 C CA . LEU A 1 115 ? 9.633 6.387 0.681 1 93.38 115 LEU A CA 1
ATOM 936 C C . LEU A 1 115 ? 10.422 5.645 1.752 1 93.38 115 LEU A C 1
ATOM 938 O O . LEU A 1 115 ? 11.008 4.594 1.48 1 93.38 115 LEU A O 1
ATOM 942 N N . PRO A 1 116 ? 10.43 6.156 2.994 1 94.62 116 PRO A N 1
ATOM 943 C CA . PRO A 1 116 ? 11.102 5.355 4.023 1 94.62 116 PRO A CA 1
ATOM 944 C C . PRO A 1 116 ? 10.469 3.977 4.199 1 94.62 116 PRO A C 1
ATOM 946 O O . PRO A 1 116 ? 11.172 3.004 4.48 1 94.62 116 PRO A O 1
ATOM 949 N N . ALA A 1 117 ? 9.188 3.918 4.113 1 91.69 117 ALA A N 1
ATOM 950 C CA . ALA A 1 117 ? 8.516 2.623 4.18 1 91.69 117 ALA A CA 1
ATOM 951 C C . ALA A 1 117 ? 8.992 1.697 3.066 1 91.69 117 ALA A C 1
ATOM 953 O O . ALA A 1 117 ? 9.266 0.517 3.303 1 91.69 117 ALA A O 1
ATOM 954 N N . LEU A 1 118 ? 9.141 2.246 1.889 1 89.31 118 LEU A N 1
ATOM 955 C CA . LEU A 1 118 ? 9.617 1.454 0.76 1 89.31 118 LEU A CA 1
ATOM 956 C C . LEU A 1 118 ? 11.078 1.054 0.95 1 89.31 118 LEU A C 1
ATOM 958 O O . LEU A 1 118 ? 11.484 -0.033 0.536 1 89.31 118 LEU A O 1
ATOM 962 N N . ALA A 1 119 ? 11.82 1.927 1.543 1 92.44 119 ALA A N 1
ATOM 963 C CA . ALA A 1 119 ? 13.211 1.591 1.855 1 92.44 119 ALA A CA 1
ATOM 964 C C . ALA A 1 119 ? 13.281 0.414 2.824 1 92.44 119 ALA A C 1
ATOM 966 O O . ALA A 1 119 ? 14.117 -0.482 2.66 1 92.44 119 ALA A O 1
ATOM 967 N N . GLN A 1 120 ? 12.391 0.431 3.783 1 89.38 120 GLN A N 1
ATOM 968 C CA . GLN A 1 120 ? 12.352 -0.675 4.734 1 89.38 120 GLN A CA 1
ATOM 969 C C . GLN A 1 120 ? 12 -1.986 4.035 1 89.38 120 GLN A C 1
ATOM 971 O O . GLN A 1 120 ? 12.57 -3.033 4.352 1 89.38 120 GLN A O 1
ATOM 976 N N . LEU A 1 121 ? 11.117 -1.896 3.139 1 84.69 121 LEU A N 1
ATOM 977 C CA . LEU A 1 121 ? 10.688 -3.088 2.412 1 84.69 121 LEU A CA 1
ATOM 978 C C . LEU A 1 121 ? 11.82 -3.623 1.536 1 84.69 121 LEU A C 1
ATOM 980 O O . LEU A 1 121 ? 11.969 -4.84 1.385 1 84.69 121 LEU A O 1
ATOM 984 N N . ARG A 1 122 ? 12.547 -2.699 0.967 1 86.56 122 ARG A N 1
ATOM 985 C CA . ARG A 1 122 ? 13.586 -3.082 0.015 1 86.56 122 ARG A CA 1
ATOM 986 C C . ARG A 1 122 ? 14.828 -3.596 0.737 1 86.56 122 ARG A C 1
ATOM 988 O O . ARG A 1 122 ? 15.453 -4.559 0.294 1 86.56 122 ARG A O 1
ATOM 995 N N . PHE A 1 123 ? 15.242 -2.939 1.857 1 89 123 PHE A N 1
ATOM 996 C CA . PHE A 1 123 ? 16.562 -3.186 2.434 1 89 123 PHE A CA 1
ATOM 997 C C . PHE A 1 123 ? 16.438 -3.844 3.803 1 89 123 PHE A C 1
ATOM 999 O O . PHE A 1 123 ? 17.438 -4.25 4.391 1 89 123 PHE A O 1
ATOM 1006 N N . ARG A 1 124 ? 15.328 -4.121 4.375 1 82 124 ARG A N 1
ATOM 1007 C CA . ARG A 1 124 ? 15.141 -4.684 5.707 1 82 124 ARG A CA 1
ATOM 1008 C C . ARG A 1 124 ? 16 -3.957 6.738 1 82 124 ARG A C 1
ATOM 1010 O O . ARG A 1 124 ? 16.828 -4.574 7.41 1 82 124 ARG A O 1
ATOM 1017 N N . ILE A 1 125 ? 15.867 -2.758 7.031 1 90 125 ILE A N 1
ATOM 1018 C CA . ILE A 1 125 ? 16.641 -1.884 7.902 1 90 125 ILE A CA 1
ATOM 1019 C C . ILE A 1 125 ? 16.391 -2.248 9.359 1 90 125 ILE A C 1
ATOM 1021 O O . ILE A 1 125 ? 15.234 -2.27 9.812 1 90 125 ILE A O 1
ATOM 1025 N N . ASP A 1 126 ? 17.469 -2.582 10.047 1 90.5 126 ASP A N 1
ATOM 1026 C CA . ASP A 1 126 ? 17.359 -3.002 11.438 1 90.5 126 ASP A CA 1
ATOM 1027 C C . ASP A 1 126 ? 17.453 -1.806 12.383 1 90.5 126 ASP A C 1
ATOM 1029 O O . ASP A 1 126 ? 18.328 -1.771 13.266 1 90.5 126 ASP A O 1
ATOM 1033 N N . ILE A 1 127 ? 16.891 -0.753 12.188 1 95.19 127 ILE A N 1
ATOM 1034 C CA . ILE A 1 127 ? 16.734 0.448 13.008 1 95.19 127 ILE A CA 1
ATOM 1035 C C . ILE A 1 127 ? 15.258 0.761 13.203 1 95.19 127 ILE A C 1
ATOM 1037 O O . ILE A 1 127 ? 14.469 0.666 12.266 1 95.19 127 ILE A O 1
ATOM 1041 N N . PRO A 1 128 ? 14.875 1.038 14.438 1 96.75 128 PRO A N 1
ATOM 1042 C CA . PRO A 1 128 ? 13.461 1.336 14.656 1 96.75 128 PRO A CA 1
ATOM 1043 C C . PRO A 1 128 ? 13.016 2.629 13.977 1 96.75 128 PRO A C 1
ATOM 1045 O O . PRO A 1 128 ? 13.766 3.609 13.961 1 96.75 128 PRO A O 1
ATOM 1048 N N . PHE A 1 129 ? 11.852 2.533 13.375 1 97.56 129 PHE A N 1
ATOM 1049 C CA . PHE A 1 129 ? 11.188 3.693 12.789 1 97.56 129 PHE A CA 1
ATOM 1050 C C . PHE A 1 129 ? 10 4.125 13.648 1 97.56 129 PHE A C 1
ATOM 1052 O O . PHE A 1 129 ? 9.188 3.293 14.055 1 97.56 129 PHE A O 1
ATOM 1059 N N . VAL A 1 130 ? 9.906 5.398 13.938 1 98.5 130 VAL A N 1
ATOM 1060 C CA . VAL A 1 130 ? 8.75 5.984 14.602 1 98.5 130 VAL A CA 1
ATOM 1061 C C . VAL A 1 130 ? 8.055 6.969 13.656 1 98.5 130 VAL A C 1
ATOM 1063 O O . VAL A 1 130 ? 8.68 7.918 13.172 1 98.5 130 VAL A O 1
ATOM 1066 N N . ASN A 1 131 ? 6.801 6.707 13.422 1 98.44 131 ASN A N 1
ATOM 1067 C CA . ASN A 1 131 ? 6.02 7.586 12.555 1 98.44 131 ASN A CA 1
ATOM 1068 C C . ASN A 1 131 ? 5.246 8.625 13.359 1 98.44 131 ASN A C 1
ATOM 1070 O O . ASN A 1 131 ? 4.746 8.328 14.445 1 98.44 131 ASN A O 1
ATOM 1074 N N . ILE A 1 132 ? 5.191 9.805 12.812 1 98.56 132 ILE A N 1
ATOM 1075 C CA . ILE A 1 132 ? 4.434 10.883 13.445 1 98.56 132 ILE A CA 1
ATOM 1076 C C . ILE A 1 132 ? 3.51 11.531 12.414 1 98.56 132 ILE A C 1
ATOM 1078 O O . ILE A 1 132 ? 3.932 11.828 11.297 1 98.56 132 ILE A O 1
ATOM 1082 N N . GLY A 1 133 ? 2.285 11.727 12.773 1 97.38 133 GLY A N 1
ATOM 1083 C CA . GLY A 1 133 ? 1.334 12.438 11.938 1 97.38 133 GLY A CA 1
ATOM 1084 C C . GLY A 1 133 ? -0.087 12.375 12.461 1 97.38 133 GLY A C 1
ATOM 1085 O O . GLY A 1 133 ? -0.473 11.398 13.109 1 97.38 133 GLY A O 1
ATOM 1086 N N . HIS A 1 134 ? -0.842 13.375 12.125 1 96.88 134 HIS A N 1
ATOM 1087 C CA . HIS A 1 134 ? -2.248 13.398 12.516 1 96.88 134 HIS A CA 1
ATOM 1088 C C . HIS A 1 134 ? -3.053 12.367 11.734 1 96.88 134 HIS A C 1
ATOM 1090 O O . HIS A 1 134 ? -3.988 11.766 12.273 1 96.88 134 HIS A O 1
ATOM 1096 N N . GLN A 1 135 ? -2.605 12.141 10.5 1 94.06 135 GLN A N 1
ATOM 1097 C CA . GLN A 1 135 ? -3.314 11.273 9.562 1 94.06 135 GLN A CA 1
ATOM 1098 C C . GLN A 1 135 ? -3.393 9.844 10.094 1 94.06 135 GLN A C 1
ATOM 1100 O O . GLN A 1 135 ? -4.328 9.109 9.773 1 94.06 135 GLN A O 1
ATOM 1105 N N . TYR A 1 136 ? -2.494 9.492 10.961 1 96.62 136 TYR A N 1
ATOM 1106 C CA . TYR A 1 136 ? -2.439 8.117 11.445 1 96.62 136 TYR A CA 1
ATOM 1107 C C . TYR A 1 136 ? -3.629 7.805 12.344 1 96.62 136 TYR A C 1
ATOM 1109 O O . TYR A 1 136 ? -3.93 6.641 12.609 1 96.62 136 TYR A O 1
ATOM 1117 N N . LEU A 1 137 ? -4.34 8.82 12.773 1 95.81 137 LEU A N 1
ATOM 1118 C CA . LEU A 1 137 ? -5.547 8.609 13.57 1 95.81 137 LEU A CA 1
ATOM 1119 C C . LEU A 1 137 ? -6.621 7.902 12.75 1 95.81 137 LEU A C 1
ATOM 1121 O O . LEU A 1 137 ? -7.543 7.301 13.312 1 95.81 137 LEU A O 1
ATOM 1125 N N . LEU A 1 138 ? -6.504 7.988 11.477 1 92.12 138 LEU A N 1
ATOM 1126 C CA . LEU A 1 138 ? -7.465 7.32 10.602 1 92.12 138 LEU A CA 1
ATOM 1127 C C . LEU A 1 138 ? -7.477 5.816 10.859 1 92.12 138 LEU A C 1
ATOM 1129 O O . LEU A 1 138 ? -8.438 5.129 10.5 1 92.12 138 LEU A O 1
ATOM 1133 N N . ARG A 1 139 ? -6.418 5.355 11.461 1 91.25 139 ARG A N 1
ATOM 1134 C CA . ARG A 1 139 ? -6.309 3.928 11.742 1 91.25 139 ARG A CA 1
ATOM 1135 C C . ARG A 1 139 ? -6.801 3.605 13.148 1 91.25 139 ARG A C 1
ATOM 1137 O O . ARG A 1 139 ? -6.77 2.449 13.57 1 91.25 139 ARG A O 1
ATOM 1144 N N . HIS A 1 140 ? -7.191 4.566 13.867 1 93.5 140 HIS A N 1
ATOM 1145 C CA . HIS A 1 140 ? -7.707 4.391 15.219 1 93.5 140 HIS A CA 1
ATOM 1146 C C . HIS A 1 140 ? -9.211 4.133 15.203 1 93.5 140 HIS A C 1
ATOM 1148 O O . HIS A 1 140 ? -9.969 4.887 14.594 1 93.5 140 HIS A O 1
ATOM 1154 N N . PRO A 1 141 ? -9.672 3.148 15.922 1 87.44 141 PRO A N 1
ATOM 1155 C CA . PRO A 1 141 ? -11.094 2.783 15.867 1 87.44 141 PRO A CA 1
ATOM 1156 C C . PRO A 1 141 ? -12 3.848 16.484 1 87.44 141 PRO A C 1
ATOM 1158 O O . PRO A 1 141 ? -13.164 3.973 16.094 1 87.44 141 PRO A O 1
ATOM 1161 N N . ASP A 1 142 ? -11.539 4.617 17.359 1 89.75 142 ASP A N 1
ATOM 1162 C CA . ASP A 1 142 ? -12.359 5.594 18.062 1 89.75 142 ASP A CA 1
ATOM 1163 C C . ASP A 1 142 ? -12.312 6.953 17.375 1 89.75 142 ASP A C 1
ATOM 1165 O O . ASP A 1 142 ? -12.953 7.906 17.812 1 89.75 142 ASP A O 1
ATOM 1169 N N . TYR A 1 143 ? -11.578 7.012 16.312 1 89.62 143 TYR A N 1
ATOM 1170 C CA . TYR A 1 143 ? -11.469 8.289 15.617 1 89.62 143 TYR A CA 1
ATOM 1171 C C . TYR A 1 143 ? -12.633 8.5 14.656 1 89.62 143 TYR A C 1
ATOM 1173 O O . TYR A 1 143 ? -12.766 7.773 13.672 1 89.62 143 TYR A O 1
ATOM 1181 N N . GLY A 1 144 ? -13.531 9.391 15.039 1 76.5 144 GLY A N 1
ATOM 1182 C CA . GLY A 1 144 ? -14.648 9.766 14.188 1 76.5 144 GLY A CA 1
ATOM 1183 C C . GLY A 1 144 ? -14.281 10.812 13.148 1 76.5 144 GLY A C 1
ATOM 1184 O O . GLY A 1 144 ? -14.039 11.969 13.492 1 76.5 144 GLY A O 1
ATOM 1185 N N . HIS A 1 145 ? -14.016 10.273 11.961 1 68 145 HIS A N 1
ATOM 1186 C CA . HIS A 1 145 ? -13.617 11.258 10.961 1 68 145 HIS A CA 1
ATOM 1187 C C . HIS A 1 145 ? -14.789 11.602 10.039 1 68 145 HIS A C 1
ATOM 1189 O O . HIS A 1 145 ? -15.797 10.898 10.023 1 68 145 HIS A O 1
ATOM 1195 N N . GLY A 1 146 ? -14.625 12.727 9.492 1 66.44 146 GLY A N 1
ATOM 1196 C CA . GLY A 1 146 ? -15.609 13.133 8.5 1 66.44 146 GLY A CA 1
ATOM 1197 C C . GLY A 1 146 ? -15.641 12.234 7.281 1 66.44 146 GLY A C 1
ATOM 1198 O O . GLY A 1 146 ? -14.797 11.344 7.141 1 66.44 146 GLY A O 1
ATOM 1199 N N . LYS A 1 147 ? -16.672 12.148 6.535 1 65.44 147 LYS A N 1
ATOM 1200 C CA . LYS A 1 147 ? -16.938 11.188 5.469 1 65.44 147 LYS A CA 1
ATOM 1201 C C . LYS A 1 147 ? -16.484 11.742 4.113 1 65.44 147 LYS A C 1
ATOM 1203 O O . LYS A 1 147 ? -16.219 10.969 3.188 1 65.44 147 LYS A O 1
ATOM 1208 N N . GLY A 1 148 ? -16.094 12.867 4.07 1 68.06 148 GLY A N 1
ATOM 1209 C CA . GLY A 1 148 ? -15.742 13.469 2.797 1 68.06 148 GLY A CA 1
ATOM 1210 C C . GLY A 1 148 ? -15.984 12.547 1.615 1 68.06 148 GLY A C 1
ATOM 1211 O O . GLY A 1 148 ? -16.859 11.68 1.668 1 68.06 148 GLY A O 1
ATOM 1212 N N . ASP A 1 149 ? -15.328 12.719 0.408 1 75.94 149 ASP A N 1
ATOM 1213 C CA . ASP A 1 149 ? -15.391 11.867 -0.776 1 75.94 149 ASP A CA 1
ATOM 1214 C C . ASP A 1 149 ? -14.789 10.492 -0.498 1 75.94 149 ASP A C 1
ATOM 1216 O O . ASP A 1 149 ? -13.641 10.391 -0.052 1 75.94 149 ASP A O 1
ATOM 1220 N N . ALA A 1 150 ? -15.602 9.531 -0.74 1 77 150 ALA A N 1
ATOM 1221 C CA . ALA A 1 150 ? -15.258 8.164 -0.364 1 77 150 ALA A CA 1
ATOM 1222 C C . ALA A 1 150 ? -13.984 7.711 -1.071 1 77 150 ALA A C 1
ATOM 1224 O O . ALA A 1 150 ? -13.156 7.008 -0.485 1 77 150 ALA A O 1
ATOM 1225 N N . GLN A 1 151 ? -13.844 8.062 -2.277 1 77.69 151 GLN A N 1
ATOM 1226 C CA . GLN A 1 151 ? -12.664 7.652 -3.033 1 77.69 151 GLN A CA 1
ATOM 1227 C C . GLN A 1 151 ? -11.406 8.32 -2.492 1 77.69 151 GLN A C 1
ATOM 1229 O O . GLN A 1 151 ? -10.375 7.66 -2.324 1 77.69 151 GLN A O 1
ATOM 1234 N N . SER A 1 152 ? -11.547 9.602 -2.209 1 81.56 152 SER A N 1
ATOM 1235 C CA . SER A 1 152 ? -10.406 10.32 -1.66 1 81.56 152 SER A CA 1
ATOM 1236 C C . SER A 1 152 ? -10.023 9.781 -0.287 1 81.56 152 SER A C 1
ATOM 1238 O O . SER A 1 152 ? -8.836 9.672 0.032 1 81.56 152 SER A O 1
ATOM 1240 N N . LEU A 1 153 ? -11.055 9.469 0.389 1 85.25 153 LEU A N 1
ATOM 1241 C CA . LEU A 1 153 ? -10.797 8.914 1.712 1 85.25 153 LEU A CA 1
ATOM 1242 C C . LEU A 1 153 ? -10.094 7.562 1.605 1 85.25 153 LEU A C 1
ATOM 1244 O O . LEU A 1 153 ? -9.18 7.266 2.383 1 85.25 153 LEU A O 1
ATOM 1248 N N . MET A 1 154 ? -10.469 6.773 0.677 1 83.12 154 MET A N 1
ATOM 1249 C CA . MET A 1 154 ? -9.836 5.48 0.46 1 83.12 154 MET A CA 1
ATOM 1250 C C . MET A 1 154 ? -8.352 5.652 0.127 1 83.12 154 MET A C 1
ATOM 1252 O O . MET A 1 154 ? -7.504 4.945 0.671 1 83.12 154 MET A O 1
ATOM 1256 N N . VAL A 1 155 ? -8.133 6.57 -0.703 1 83 155 VAL A N 1
ATOM 1257 C CA . VAL A 1 155 ? -6.754 6.82 -1.117 1 83 155 VAL A CA 1
ATOM 1258 C C . VAL A 1 155 ? -5.934 7.312 0.074 1 83 155 VAL A C 1
ATOM 1260 O O . VAL A 1 155 ? -4.789 6.898 0.262 1 83 155 VAL A O 1
ATOM 1263 N N . LEU A 1 156 ? -6.516 8.188 0.819 1 87.44 156 LEU A N 1
ATOM 1264 C CA . LEU A 1 156 ? -5.84 8.695 2.008 1 87.44 156 LEU A CA 1
ATOM 1265 C C . LEU A 1 156 ? -5.555 7.566 2.994 1 87.44 156 LEU A C 1
ATOM 1267 O O . LEU A 1 156 ? -4.461 7.484 3.555 1 87.44 156 LEU A O 1
ATOM 1271 N N . ARG A 1 157 ? -6.477 6.742 3.191 1 88.44 157 ARG A N 1
ATOM 1272 C CA . ARG A 1 157 ? -6.297 5.594 4.074 1 88.44 157 ARG A CA 1
ATOM 1273 C C . ARG A 1 157 ? -5.176 4.691 3.576 1 88.44 157 ARG A C 1
ATOM 1275 O O . ARG A 1 157 ? -4.355 4.215 4.367 1 88.44 157 ARG A O 1
ATOM 1282 N N . LEU A 1 158 ? -5.207 4.441 2.295 1 86.31 158 LEU A N 1
ATOM 1283 C CA . LEU A 1 158 ? -4.16 3.617 1.703 1 86.31 158 LEU A CA 1
ATOM 1284 C C . LEU A 1 158 ? -2.789 4.254 1.902 1 86.31 158 LEU A C 1
ATOM 1286 O O . LEU A 1 158 ? -1.84 3.58 2.311 1 86.31 158 LEU A O 1
ATOM 1290 N N . HIS A 1 159 ? -2.736 5.496 1.655 1 88 159 HIS A N 1
ATOM 1291 C CA . HIS A 1 159 ? -1.481 6.215 1.842 1 88 159 HIS A CA 1
ATOM 1292 C C . HIS A 1 159 ? -1 6.121 3.285 1 88 159 HIS A C 1
ATOM 1294 O O . HIS A 1 159 ? 0.184 5.887 3.535 1 88 159 HIS A O 1
ATOM 1300 N N . THR A 1 160 ? -1.901 6.328 4.152 1 91.69 160 THR A N 1
ATOM 1301 C CA . THR A 1 160 ? -1.583 6.289 5.574 1 91.69 160 THR A CA 1
ATOM 1302 C C . THR A 1 160 ? -1.107 4.898 5.984 1 91.69 160 THR A C 1
ATOM 1304 O O . THR A 1 160 ? -0.144 4.766 6.742 1 91.69 160 THR A O 1
ATOM 1307 N N . LEU A 1 161 ? -1.728 3.939 5.449 1 89.62 161 LEU A N 1
ATOM 1308 C CA . LEU A 1 161 ? -1.307 2.568 5.711 1 89.62 161 LEU A CA 1
ATOM 1309 C C . LEU A 1 161 ? 0.101 2.32 5.18 1 89.62 161 LEU A C 1
ATOM 1311 O O . LEU A 1 161 ? 0.94 1.747 5.875 1 89.62 161 LEU A O 1
ATOM 1315 N N . LEU A 1 162 ? 0.328 2.805 4 1 88.94 162 LEU A N 1
ATOM 1316 C CA . LEU A 1 162 ? 1.604 2.564 3.336 1 88.94 162 LEU A CA 1
ATOM 1317 C C . LEU A 1 162 ? 2.742 3.26 4.074 1 88.94 162 LEU A C 1
ATOM 1319 O O . LEU A 1 162 ? 3.816 2.682 4.254 1 88.94 162 LEU A O 1
ATOM 1323 N N . THR A 1 163 ? 2.473 4.414 4.512 1 92.56 163 THR A N 1
ATOM 1324 C CA . THR A 1 163 ? 3.51 5.152 5.219 1 92.56 163 THR A CA 1
ATOM 1325 C C . THR A 1 163 ? 3.826 4.496 6.559 1 92.56 163 THR A C 1
ATOM 1327 O O . THR A 1 163 ? 4.875 4.758 7.152 1 92.56 163 THR A O 1
ATOM 1330 N N . GLY A 1 164 ? 2.996 3.674 7.02 1 91.69 164 GLY A N 1
ATOM 1331 C CA . GLY A 1 164 ? 3.164 3.066 8.328 1 91.69 164 GLY A CA 1
ATOM 1332 C C . GLY A 1 164 ? 3.918 1.751 8.289 1 91.69 164 GLY A C 1
ATOM 1333 O O . GLY A 1 164 ? 4.262 1.192 9.328 1 91.69 164 GLY A O 1
ATOM 1334 N N . ILE A 1 165 ? 4.223 1.308 7.105 1 88.56 165 ILE A N 1
ATOM 1335 C CA . ILE A 1 165 ? 4.879 0.014 6.953 1 88.56 165 ILE A CA 1
ATOM 1336 C C . ILE A 1 165 ? 6.25 0.047 7.633 1 88.56 165 ILE A C 1
ATOM 1338 O O . ILE A 1 165 ? 7.031 0.974 7.418 1 88.56 165 ILE A O 1
ATOM 1342 N N . GLY A 1 166 ? 6.512 -0.962 8.5 1 88 166 GLY A N 1
ATOM 1343 C CA . GLY A 1 166 ? 7.824 -1.137 9.102 1 88 166 GLY A CA 1
ATOM 1344 C C . GLY A 1 166 ? 8.023 -0.312 10.359 1 88 166 GLY A C 1
ATOM 1345 O O . GLY A 1 166 ? 9.086 -0.35 10.969 1 88 166 GLY A O 1
ATOM 1346 N N . ALA A 1 167 ? 6.973 0.438 10.773 1 94.38 167 ALA A N 1
ATOM 1347 C CA . ALA A 1 167 ? 7.109 1.296 11.945 1 94.38 167 ALA A CA 1
ATOM 1348 C C . ALA A 1 167 ? 7.113 0.471 13.234 1 94.38 167 ALA A C 1
ATOM 1350 O O . ALA A 1 167 ? 6.332 -0.472 13.375 1 94.38 167 ALA A O 1
ATOM 1351 N N . SER A 1 168 ? 8.023 0.838 14.109 1 95.75 168 SER A N 1
ATOM 1352 C CA . SER A 1 168 ? 8.055 0.255 15.445 1 95.75 168 SER A CA 1
ATOM 1353 C C . SER A 1 168 ? 7 0.886 16.344 1 95.75 168 SER A C 1
ATOM 1355 O O . SER A 1 168 ? 6.52 0.25 17.297 1 95.75 168 SER A O 1
ATOM 1357 N N . LYS A 1 169 ? 6.695 2.068 16.078 1 97.38 169 LYS A N 1
ATOM 1358 C CA . LYS A 1 169 ? 5.723 2.855 16.828 1 97.38 169 LYS A CA 1
ATOM 1359 C C . LYS A 1 169 ? 5.16 3.99 15.977 1 97.38 169 LYS A C 1
ATOM 1361 O O . LYS A 1 169 ? 5.859 4.535 15.117 1 97.38 169 LYS A O 1
ATOM 1366 N N . THR A 1 170 ? 3.916 4.25 16.188 1 98.44 170 THR A N 1
ATOM 1367 C CA . THR A 1 170 ? 3.26 5.355 15.5 1 98.44 170 THR A CA 1
ATOM 1368 C C . THR A 1 170 ? 2.68 6.348 16.5 1 98.44 170 THR A C 1
ATOM 1370 O O . THR A 1 170 ? 1.853 5.98 17.344 1 98.44 170 THR A O 1
ATOM 1373 N N . LEU A 1 171 ? 3.164 7.527 16.469 1 98.75 171 LEU A N 1
ATOM 1374 C CA . LEU A 1 171 ? 2.648 8.609 17.297 1 98.75 171 LEU A CA 1
ATOM 1375 C C . LEU A 1 171 ? 1.633 9.445 16.516 1 98.75 171 LEU A C 1
ATOM 1377 O O . LEU A 1 171 ? 2.006 10.227 15.641 1 98.75 171 LEU A O 1
ATOM 1381 N N . ALA A 1 172 ? 0.377 9.281 16.844 1 98.56 172 ALA A N 1
ATOM 1382 C CA . ALA A 1 172 ? -0.715 9.945 16.141 1 98.56 172 ALA A CA 1
ATOM 1383 C C . ALA A 1 172 ? -1.089 11.258 16.828 1 98.56 172 ALA A C 1
ATOM 1385 O O . ALA A 1 172 ? -1.604 11.258 17.938 1 98.56 172 ALA A O 1
ATOM 1386 N N . LEU A 1 173 ? -0.852 12.328 16.188 1 98.62 173 LEU A N 1
ATOM 1387 C CA . LEU A 1 173 ? -1.167 13.641 16.734 1 98.62 173 LEU A CA 1
ATOM 1388 C C . LEU A 1 173 ? -2.676 13.852 16.812 1 98.62 173 LEU A C 1
ATOM 1390 O O . LEU A 1 173 ? -3.393 13.617 15.836 1 98.62 173 LEU A O 1
ATOM 1394 N N . SER A 1 174 ? -3.145 14.297 17.938 1 98.19 174 SER A N 1
ATOM 1395 C CA . SER A 1 174 ? -4.578 14.453 18.141 1 98.19 174 SER A CA 1
ATOM 1396 C C . SER A 1 174 ? -4.902 15.773 18.828 1 98.19 174 SER A C 1
ATOM 1398 O O . SER A 1 174 ? -4.121 16.266 19.641 1 98.19 174 SER A O 1
ATOM 1400 N N . PHE A 1 175 ? -6.07 16.328 18.547 1 97.44 175 PHE A N 1
ATOM 1401 C CA . PHE A 1 175 ? -6.555 17.547 19.188 1 97.44 175 PHE A CA 1
ATOM 1402 C C . PHE A 1 175 ? -6.902 17.266 20.656 1 97.44 175 PHE A C 1
ATOM 1404 O O . PHE A 1 175 ? -6.906 18.188 21.469 1 97.44 175 PHE A O 1
ATOM 1411 N N . TYR A 1 176 ? -7.242 16.094 20.984 1 96.94 176 TYR A N 1
ATOM 1412 C CA . TYR A 1 176 ? -7.695 15.688 22.312 1 96.94 176 TYR A CA 1
ATOM 1413 C C . TYR A 1 176 ? -7.164 14.305 22.672 1 96.94 176 TYR A C 1
ATOM 1415 O O . TYR A 1 176 ? -6.75 13.547 21.797 1 96.94 176 TYR A O 1
ATOM 1423 N N . PRO A 1 177 ? -7.078 14 23.953 1 97.19 177 PRO A N 1
ATOM 1424 C CA . PRO A 1 177 ? -6.578 12.688 24.359 1 97.19 177 PRO A CA 1
ATOM 1425 C C . PRO A 1 177 ? -7.527 11.547 23.984 1 97.19 177 PRO A C 1
ATOM 1427 O O . PRO A 1 177 ? -8.75 11.727 24 1 97.19 177 PRO A O 1
ATOM 1430 N N . MET A 1 178 ? -7.008 10.484 23.562 1 96.5 178 MET A N 1
ATOM 1431 C CA . MET A 1 178 ? -7.68 9.211 23.328 1 96.5 178 MET A CA 1
ATOM 1432 C C . MET A 1 178 ? -6.824 8.047 23.828 1 96.5 178 MET A C 1
ATOM 1434 O O . MET A 1 178 ? -5.617 8.203 24.031 1 96.5 178 MET A O 1
ATOM 1438 N N . LYS A 1 179 ? -7.453 6.938 24 1 97.06 179 LYS A N 1
ATOM 1439 C CA . LYS A 1 179 ? -6.699 5.738 24.359 1 97.06 179 LYS A CA 1
ATOM 1440 C C . LYS A 1 179 ? -5.789 5.305 23.219 1 97.06 179 LYS A C 1
ATOM 1442 O O . LYS A 1 179 ? -6.148 5.441 22.047 1 97.06 179 LYS A O 1
ATOM 1447 N N . ASP A 1 180 ? -4.656 4.773 23.609 1 97.75 180 ASP A N 1
ATOM 1448 C CA . ASP A 1 180 ? -3.771 4.195 22.609 1 97.75 180 ASP A CA 1
ATOM 1449 C C . ASP A 1 180 ? -4.422 2.994 21.922 1 97.75 180 ASP A C 1
ATOM 1451 O O . ASP A 1 180 ? -5.43 2.475 22.406 1 97.75 180 ASP A O 1
ATOM 1455 N N . PHE A 1 181 ? -3.955 2.672 20.844 1 96.56 181 PHE A N 1
ATOM 1456 C CA . PHE A 1 181 ? -4.41 1.492 20.125 1 96.56 181 PHE A CA 1
ATOM 1457 C C . PHE A 1 181 ? -3.244 0.56 19.828 1 96.56 181 PHE A C 1
ATOM 1459 O O . PHE A 1 181 ? -2.758 0.512 18.688 1 96.56 181 PHE A O 1
ATOM 1466 N N . PRO A 1 182 ? -2.852 -0.348 20.75 1 93.19 182 PRO A N 1
ATOM 1467 C CA . PRO A 1 182 ? -1.638 -1.166 20.672 1 93.19 182 PRO A CA 1
ATOM 1468 C C . PRO A 1 182 ? -1.657 -2.137 19.484 1 93.19 182 PRO A C 1
ATOM 1470 O O . PRO A 1 182 ? -0.607 -2.441 18.922 1 93.19 182 PRO A O 1
ATOM 1473 N N . ARG A 1 183 ? -2.783 -2.572 19.078 1 84.81 183 ARG A N 1
ATOM 1474 C CA . ARG A 1 183 ? -2.891 -3.543 18 1 84.81 183 ARG A CA 1
ATOM 1475 C C . ARG A 1 183 ? -2.285 -2.998 16.703 1 84.81 183 ARG A C 1
ATOM 1477 O O . ARG A 1 183 ? -1.742 -3.754 15.898 1 84.81 183 ARG A O 1
ATOM 1484 N N . GLU A 1 184 ? -2.326 -1.685 16.625 1 89.56 184 GLU A N 1
ATOM 1485 C CA . GLU A 1 184 ? -1.763 -1.04 15.445 1 89.56 184 GLU A CA 1
ATOM 1486 C C . GLU A 1 184 ? -0.532 -0.211 15.805 1 89.56 184 GLU A C 1
ATOM 1488 O O . GLU A 1 184 ? -0.101 0.638 15.023 1 89.56 184 GLU A O 1
ATOM 1493 N N . LYS A 1 185 ? -0.034 -0.411 17.062 1 94.56 185 LYS A N 1
ATOM 1494 C CA . LYS A 1 185 ? 1.153 0.278 17.562 1 94.56 185 LYS A CA 1
ATOM 1495 C C . LYS A 1 185 ? 0.957 1.791 17.547 1 94.56 185 LYS A C 1
ATOM 1497 O O . LYS A 1 185 ? 1.885 2.541 17.234 1 94.56 185 LYS A O 1
ATOM 1502 N N . ILE A 1 186 ? -0.25 2.26 17.828 1 97.5 186 ILE A N 1
ATOM 1503 C CA . ILE A 1 186 ? -0.58 3.68 17.797 1 97.5 186 ILE A CA 1
ATOM 1504 C C . ILE A 1 186 ? -0.613 4.227 19.219 1 97.5 186 ILE A C 1
ATOM 1506 O O . ILE A 1 186 ? -1.328 3.701 20.078 1 97.5 186 ILE A O 1
ATOM 1510 N N . VAL A 1 187 ? 0.158 5.18 19.453 1 98.62 187 VAL A N 1
ATOM 1511 C CA . VAL A 1 187 ? 0.079 6.016 20.656 1 98.62 187 VAL A CA 1
ATOM 1512 C C . VAL A 1 187 ? -0.486 7.387 20.297 1 98.62 187 VAL A C 1
ATOM 1514 O O . VAL A 1 187 ? -0.003 8.039 19.359 1 98.62 187 VAL A O 1
ATOM 1517 N N . VAL A 1 188 ? -1.556 7.762 20.969 1 98.62 188 VAL A N 1
ATOM 1518 C CA . VAL A 1 188 ? -2.156 9.07 20.719 1 98.62 188 VAL A CA 1
ATOM 1519 C C . VAL A 1 188 ? -1.394 10.148 21.484 1 98.62 188 VAL A C 1
ATOM 1521 O O . VAL A 1 188 ? -1.219 10.039 22.703 1 98.62 188 VAL A O 1
ATOM 1524 N N . VAL A 1 189 ? -0.946 11.133 20.797 1 98.81 189 VAL A N 1
ATOM 1525 C CA . VAL A 1 189 ? -0.08 12.148 21.391 1 98.81 189 VAL A CA 1
ATOM 1526 C C . VAL A 1 189 ? -0.608 13.539 21.062 1 98.81 189 VAL A C 1
ATOM 1528 O O . VAL A 1 189 ? -1.387 13.703 20.125 1 98.81 189 VAL A O 1
ATOM 1531 N N . PRO A 1 190 ? -0.233 14.547 21.859 1 98.62 190 PRO A N 1
ATOM 1532 C CA . PRO A 1 190 ? -0.649 15.922 21.547 1 98.62 190 PRO A CA 1
ATOM 1533 C C . PRO A 1 190 ? 0.025 16.484 20.297 1 98.62 190 PRO A C 1
ATOM 1535 O O . PRO A 1 190 ? 1.006 15.906 19.812 1 98.62 190 PRO A O 1
ATOM 1538 N N . PRO A 1 191 ? -0.529 17.609 19.781 1 98.19 191 PRO A N 1
ATOM 1539 C CA . PRO A 1 191 ? 0.134 18.297 18.672 1 98.19 191 PRO A CA 1
ATOM 1540 C C . PRO A 1 191 ? 1.527 18.797 19.031 1 98.19 191 PRO A C 1
ATOM 1542 O O . PRO A 1 191 ? 1.828 19 20.219 1 98.19 191 PRO A O 1
ATOM 1545 N N . LEU A 1 192 ? 2.334 18.922 18.062 1 97.75 192 LEU A N 1
ATOM 1546 C CA . LEU A 1 192 ? 3.664 19.5 18.188 1 97.75 192 LEU A CA 1
ATOM 1547 C C . LEU A 1 192 ? 3.652 20.969 17.75 1 97.75 192 LEU A C 1
ATOM 1549 O O . LEU A 1 192 ? 3.643 21.266 16.562 1 97.75 192 LEU A O 1
ATOM 1553 N N . LEU A 1 193 ? 3.643 21.844 18.734 1 95.75 193 LEU A N 1
ATOM 1554 C CA . LEU A 1 193 ? 3.68 23.266 18.422 1 95.75 193 LEU A CA 1
ATOM 1555 C C . LEU A 1 193 ? 5.062 23.844 18.703 1 95.75 193 LEU A C 1
ATOM 1557 O O . LEU A 1 193 ? 5.738 23.422 19.641 1 95.75 193 LEU A O 1
ATOM 1561 N N . ARG A 1 194 ? 5.367 24.797 17.938 1 90 194 ARG A N 1
ATOM 1562 C CA . ARG A 1 194 ? 6.629 25.516 18.125 1 90 194 ARG A CA 1
ATOM 1563 C C . ARG A 1 194 ? 6.621 26.297 19.438 1 90 194 ARG A C 1
ATOM 1565 O O . ARG A 1 194 ? 5.574 26.781 19.875 1 90 194 ARG A O 1
ATOM 1572 N N . ARG A 1 195 ? 7.781 26.438 19.922 1 90.31 195 ARG A N 1
ATOM 1573 C CA . ARG A 1 195 ? 7.941 27.109 21.219 1 90.31 195 ARG A CA 1
ATOM 1574 C C . ARG A 1 195 ? 7.484 28.562 21.141 1 90.31 195 ARG A C 1
ATOM 1576 O O . ARG A 1 195 ? 6.938 29.094 22.094 1 90.31 195 ARG A O 1
ATOM 1583 N N . GLU A 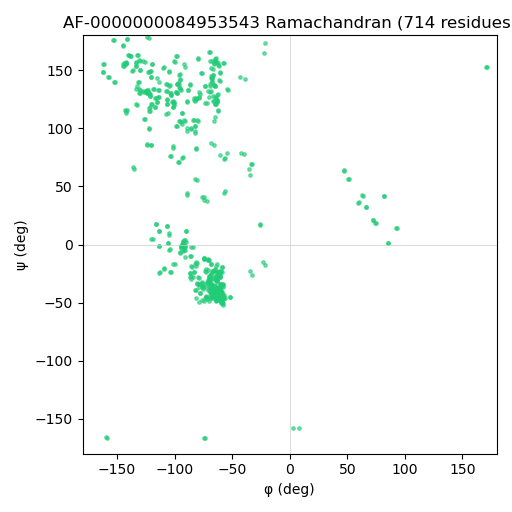1 196 ? 7.656 29.125 20 1 91.88 196 GLU A N 1
ATOM 1584 C CA . GLU A 1 196 ? 7.289 30.531 19.797 1 91.88 196 GLU A CA 1
ATOM 1585 C C . GLU A 1 196 ? 5.801 30.75 20.062 1 91.88 196 GLU A C 1
ATOM 1587 O O . GLU A 1 196 ? 5.41 31.797 20.594 1 91.88 196 GLU A O 1
ATOM 1592 N N . VAL A 1 197 ? 5.02 29.797 19.719 1 94.06 197 VAL A N 1
ATOM 1593 C CA . VAL A 1 197 ? 3.574 29.906 19.906 1 94.06 197 VAL A CA 1
ATOM 1594 C C . VAL A 1 197 ? 3.24 29.859 21.406 1 94.06 197 VAL A C 1
ATOM 1596 O O . VAL A 1 197 ? 2.393 30.609 21.875 1 94.06 197 VAL A O 1
ATOM 1599 N N . LEU A 1 198 ? 3.949 29.016 22.125 1 93.25 198 LEU A N 1
ATOM 1600 C CA . LEU A 1 198 ? 3.686 28.797 23.531 1 93.25 198 LEU A CA 1
ATOM 1601 C C . LEU A 1 198 ? 4.012 30.047 24.344 1 93.25 198 LEU A C 1
ATOM 1603 O O . LEU A 1 198 ? 3.451 30.266 25.422 1 93.25 198 LEU A O 1
ATOM 1607 N N . GLU A 1 199 ? 4.855 30.875 23.781 1 93.62 199 GLU A N 1
ATOM 1608 C CA . GLU A 1 199 ? 5.328 32.062 24.5 1 93.62 199 GLU A CA 1
ATOM 1609 C C . GLU A 1 199 ? 4.5 33.281 24.156 1 93.62 199 GLU A C 1
ATOM 1611 O O . GLU A 1 199 ? 4.645 34.344 24.781 1 93.62 199 GLU A O 1
ATOM 1616 N N . LEU A 1 200 ? 3.658 33.156 23.25 1 95.19 200 LEU A N 1
ATOM 1617 C CA . LEU A 1 200 ? 2.855 34.281 22.812 1 95.19 200 LEU A CA 1
ATOM 1618 C C . LEU A 1 200 ? 1.734 34.594 23.812 1 95.19 200 LEU A C 1
ATOM 1620 O O . LEU A 1 200 ? 1.223 33.656 24.453 1 95.19 200 LEU A O 1
ATOM 1624 N N . GLN A 1 201 ? 1.448 35.844 23.859 1 94.12 201 GLN A N 1
ATOM 1625 C CA . GLN A 1 201 ? 0.292 36.312 24.625 1 94.12 201 GLN A CA 1
ATOM 1626 C C . GLN A 1 201 ? -0.844 36.75 23.703 1 94.12 201 G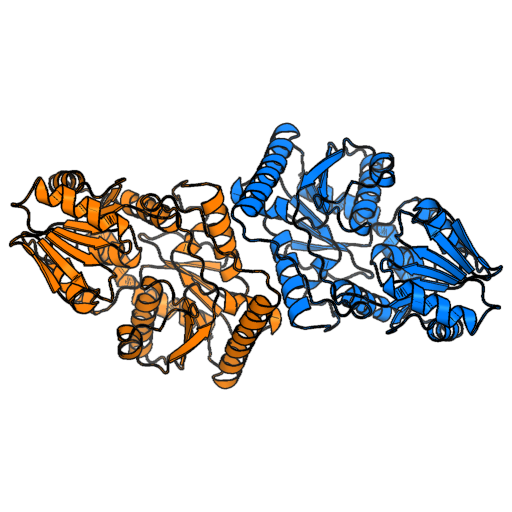LN A C 1
ATOM 1628 O O . GLN A 1 201 ? -0.728 37.75 23 1 94.12 201 GLN A O 1
ATOM 1633 N N . PRO A 1 202 ? -1.908 35.969 23.766 1 95.44 202 PRO A N 1
ATOM 1634 C CA . PRO A 1 202 ? -3.008 36.344 22.875 1 95.44 202 PRO A CA 1
ATOM 1635 C C . PRO A 1 202 ? -3.672 37.656 23.25 1 95.44 202 PRO A C 1
ATOM 1637 O O . PRO A 1 202 ? -3.748 38 24.422 1 95.44 202 PRO A O 1
ATOM 1640 N N . SER A 1 203 ? -4.062 38.406 22.234 1 95.12 203 SER A N 1
ATOM 1641 C CA . SER A 1 203 ? -4.855 39.625 22.375 1 95.12 203 SER A CA 1
ATOM 1642 C C . SER A 1 203 ? -6.027 39.625 21.406 1 95.12 203 SER A C 1
ATOM 1644 O O . SER A 1 203 ? -6.133 38.75 20.547 1 95.12 203 SER A O 1
ATOM 1646 N N . GLU A 1 204 ? -6.961 40.5 21.719 1 91.56 204 GLU A N 1
ATOM 1647 C CA . GLU A 1 204 ? -8.117 40.656 20.844 1 91.56 204 GLU A CA 1
ATOM 1648 C C . GLU A 1 204 ? -7.973 41.906 19.953 1 91.56 204 GLU A C 1
ATOM 1650 O O . GLU A 1 204 ? -8.508 42.969 20.281 1 91.56 204 GLU A O 1
ATOM 1655 N N . GLY A 1 205 ? -7.328 41.75 18.922 1 93.88 205 GLY A N 1
ATOM 1656 C CA . GLY A 1 205 ? -7.168 42.875 17.984 1 93.88 205 GLY A CA 1
ATOM 1657 C C . GLY A 1 205 ? -8.43 43.156 17.188 1 93.88 205 GLY A C 1
ATOM 1658 O O . GLY A 1 205 ? -9.523 42.75 17.578 1 93.88 205 GLY A O 1
ATOM 1659 N N . ASP A 1 206 ? -8.305 43.938 16.156 1 96 206 ASP A N 1
ATOM 1660 C CA . ASP A 1 206 ? -9.484 44.406 15.422 1 96 206 ASP A CA 1
ATOM 1661 C C . ASP A 1 206 ? -9.484 43.875 13.992 1 96 206 ASP A C 1
ATOM 1663 O O . ASP A 1 206 ? -10.125 44.438 13.109 1 96 206 ASP A O 1
ATOM 1667 N N . TYR A 1 207 ? -8.68 42.844 13.766 1 98.19 207 TYR A N 1
ATOM 1668 C CA . TYR A 1 207 ? -8.609 42.344 12.398 1 98.19 207 TYR A CA 1
ATOM 1669 C C . TYR A 1 207 ? -8.875 40.844 12.375 1 98.19 207 TYR A C 1
ATOM 1671 O O . TYR A 1 207 ? -8.773 40.156 13.406 1 98.19 207 TYR A O 1
ATOM 1679 N N . ILE A 1 208 ? -9.273 40.375 11.219 1 98.25 208 ILE A N 1
ATOM 1680 C CA . ILE A 1 208 ? -9.414 38.938 10.93 1 98.25 208 ILE A CA 1
ATOM 1681 C C . ILE A 1 208 ? -8.188 38.438 10.172 1 98.25 208 ILE A C 1
ATOM 1683 O O . ILE A 1 208 ? -7.695 39.125 9.266 1 98.25 208 ILE A O 1
ATOM 1687 N N . LEU A 1 209 ? -7.652 37.344 10.641 1 98.31 209 LEU A N 1
ATOM 1688 C CA . LEU A 1 209 ? -6.504 36.719 10 1 98.31 209 LEU A CA 1
ATOM 1689 C C . LEU A 1 209 ? -6.949 35.562 9.094 1 98.31 209 LEU A C 1
ATOM 1691 O O . LEU A 1 209 ? -7.855 34.812 9.438 1 98.31 209 LEU A O 1
ATOM 1695 N N . GLY A 1 210 ? -6.344 35.469 7.938 1 97 210 GLY A N 1
ATOM 1696 C CA . GLY A 1 210 ? -6.641 34.375 7.043 1 97 210 GLY A CA 1
ATOM 1697 C C . GLY A 1 210 ? -5.395 33.719 6.465 1 97 210 GLY A C 1
ATOM 1698 O O . GLY A 1 210 ? -4.324 34.312 6.441 1 97 210 GLY A O 1
ATOM 1699 N N . TYR A 1 211 ? -5.512 32.469 6.117 1 93.06 211 TYR A N 1
ATOM 1700 C CA . TYR A 1 211 ? -4.465 31.719 5.457 1 93.06 211 TYR A CA 1
ATOM 1701 C C . TYR A 1 211 ? -5.023 30.938 4.273 1 93.06 211 TYR A C 1
ATOM 1703 O O . TYR A 1 211 ? -5.953 30.141 4.426 1 93.06 211 TYR A O 1
ATOM 1711 N N . MET A 1 212 ? -4.453 31.25 3.066 1 84.38 212 MET A N 1
ATOM 1712 C CA . MET A 1 212 ? -4.949 30.578 1.868 1 84.38 212 MET A CA 1
ATOM 1713 C C . MET A 1 212 ? -3.797 30.062 1.01 1 84.38 212 MET A C 1
ATOM 1715 O O . MET A 1 212 ? -2.799 30.766 0.826 1 84.38 212 MET A O 1
ATOM 1719 N N . LEU A 1 213 ? -3.857 28.844 0.484 1 72.06 213 LEU A N 1
ATOM 1720 C CA . LEU A 1 213 ? -2.791 28.281 -0.34 1 72.06 213 LEU A CA 1
ATOM 1721 C C . LEU A 1 213 ? -3.146 28.359 -1.821 1 72.06 213 LEU A C 1
ATOM 1723 O O . LEU A 1 213 ? -2.268 28.266 -2.682 1 72.06 213 LEU A O 1
ATOM 1727 N N . ASN A 1 214 ? -4.41 28.562 -2.027 1 68.19 214 ASN A N 1
ATOM 1728 C CA . ASN A 1 214 ? -4.816 28.516 -3.428 1 68.19 214 ASN A CA 1
ATOM 1729 C C . ASN A 1 214 ? -5.32 29.875 -3.91 1 68.19 214 ASN A C 1
ATOM 1731 O O . ASN A 1 214 ? -5.973 30.609 -3.158 1 68.19 214 ASN A O 1
ATOM 1735 N N . GLN A 1 215 ? -5.016 30.141 -5.078 1 64.31 215 GLN A N 1
ATOM 1736 C CA . GLN A 1 215 ? -5.387 31.406 -5.703 1 64.31 215 GLN A CA 1
ATOM 1737 C C . GLN A 1 215 ? -6.902 31.516 -5.836 1 64.31 215 GLN A C 1
ATOM 1739 O O . GLN A 1 215 ? -7.449 32.625 -5.777 1 64.31 215 GLN A O 1
ATOM 1744 N N . GLY A 1 216 ? -7.469 30.406 -5.977 1 72 216 GLY A N 1
ATOM 1745 C CA . GLY A 1 216 ? -8.914 30.438 -6.129 1 72 216 GLY A CA 1
ATOM 1746 C C . GLY A 1 216 ? -9.625 31.047 -4.934 1 72 216 GLY A C 1
ATOM 1747 O O . GLY A 1 216 ? -10.648 31.719 -5.082 1 72 216 GLY A O 1
ATOM 1748 N N . PHE A 1 217 ? -9.094 31.016 -3.873 1 83.94 217 PHE A N 1
ATOM 1749 C CA . PHE A 1 217 ? -9.711 31.531 -2.656 1 83.94 217 PHE A CA 1
ATOM 1750 C C . PHE A 1 217 ? -9.516 33.031 -2.545 1 83.94 217 PHE A C 1
ATOM 1752 O O . PHE A 1 217 ? -10.312 33.719 -1.898 1 83.94 217 PHE A O 1
ATOM 1759 N N . GLU A 1 218 ? -8.531 33.5 -3.186 1 86.5 218 GLU A N 1
ATOM 1760 C CA . GLU A 1 218 ? -8.25 34.938 -3.129 1 86.5 218 GLU A CA 1
ATOM 1761 C C . GLU A 1 218 ? -9.422 35.75 -3.66 1 86.5 218 GLU A C 1
ATOM 1763 O O . GLU A 1 218 ? -9.789 36.75 -3.078 1 86.5 218 GLU A O 1
ATOM 1768 N N . ASN A 1 219 ? -10.008 35.281 -4.73 1 87.75 219 ASN A N 1
ATOM 1769 C CA . ASN A 1 219 ? -11.141 36 -5.328 1 87.75 219 ASN A CA 1
ATOM 1770 C C . ASN A 1 219 ? -12.328 36.062 -4.371 1 87.75 219 ASN A C 1
ATOM 1772 O O . ASN A 1 219 ? -13.016 37.062 -4.297 1 87.75 219 ASN A O 1
ATOM 1776 N N . GLU A 1 220 ? -12.539 35 -3.689 1 91.75 220 GLU A N 1
ATOM 1777 C CA . GLU A 1 220 ? -13.641 34.969 -2.732 1 91.75 220 GLU A CA 1
ATOM 1778 C C . GLU A 1 220 ? -13.438 35.969 -1.611 1 91.75 220 GLU A C 1
ATOM 1780 O O . GLU A 1 220 ? -14.375 36.656 -1.209 1 91.75 220 GLU A O 1
ATOM 1785 N N . VAL A 1 221 ? -12.266 36.062 -1.141 1 94.69 221 VAL A N 1
ATOM 1786 C CA . VAL A 1 221 ? -11.945 36.969 -0.048 1 94.69 221 VAL A CA 1
ATOM 1787 C C . VAL A 1 221 ? -12.086 38.438 -0.523 1 94.69 221 VAL A C 1
ATOM 1789 O O . VAL A 1 221 ? -12.641 39.281 0.183 1 94.69 221 VAL A O 1
ATOM 1792 N N . ARG A 1 222 ? -11.625 38.688 -1.699 1 93.75 222 ARG A N 1
ATOM 1793 C CA . ARG A 1 222 ? -11.719 40.031 -2.268 1 93.75 222 ARG A CA 1
ATOM 1794 C C . ARG A 1 222 ? -13.172 40.438 -2.457 1 93.75 222 ARG A C 1
ATOM 1796 O O . ARG A 1 222 ? -13.539 41.594 -2.166 1 93.75 222 ARG A O 1
ATOM 1803 N N . GLU A 1 223 ? -13.867 39.531 -2.986 1 94.56 223 GLU A N 1
ATOM 1804 C CA . GLU A 1 223 ? -15.289 39.812 -3.189 1 94.56 223 GLU A CA 1
ATOM 1805 C C . GLU A 1 223 ? -15.984 40.125 -1.867 1 94.56 223 GLU A C 1
ATOM 1807 O O . GLU A 1 223 ? -16.781 41.062 -1.785 1 94.56 223 GLU A O 1
ATOM 1812 N N . TRP A 1 224 ? -15.711 39.375 -0.903 1 96.75 224 TRP A N 1
ATOM 1813 C CA . TRP A 1 224 ? -16.297 39.625 0.411 1 96.75 224 TRP A CA 1
ATOM 1814 C C . TRP A 1 224 ? -15.859 40.969 0.966 1 96.75 224 TRP A C 1
ATOM 1816 O O . TRP A 1 224 ? -16.672 41.719 1.516 1 96.75 224 TRP A O 1
ATOM 1826 N N . HIS A 1 225 ? -14.602 41.312 0.875 1 97.38 225 HIS A N 1
ATOM 1827 C CA . HIS A 1 225 ? -14.062 42.562 1.368 1 97.38 225 HIS A CA 1
ATOM 1828 C C . HIS A 1 225 ? -14.734 43.781 0.695 1 97.38 225 HIS A C 1
ATOM 1830 O O . HIS A 1 225 ? -15.023 44.781 1.348 1 97.38 225 HIS A O 1
ATOM 1836 N N . ASN A 1 226 ? -14.93 43.625 -0.55 1 97.06 226 ASN A N 1
ATOM 1837 C CA . ASN A 1 226 ? -15.594 44.719 -1.286 1 97.06 226 ASN A CA 1
ATOM 1838 C C . ASN A 1 226 ? -16.969 45 -0.713 1 97.06 226 ASN A C 1
ATOM 1840 O O . ASN A 1 226 ? -17.406 46.156 -0.696 1 97.06 226 ASN A O 1
ATOM 1844 N N . ALA A 1 227 ? -17.547 43.969 -0.294 1 97.25 227 ALA A N 1
ATOM 1845 C CA . ALA A 1 227 ? -18.891 44.125 0.283 1 97.25 227 ALA A CA 1
ATOM 1846 C C . ALA A 1 227 ? -18.797 44.594 1.735 1 97.25 227 ALA A C 1
ATOM 1848 O O . ALA A 1 227 ? -19.781 45.125 2.283 1 97.25 227 ALA A O 1
ATOM 1849 N N . HIS A 1 228 ? -17.672 44.438 2.35 1 97.5 228 HIS A N 1
ATOM 1850 C CA . HIS A 1 228 ? -17.453 44.781 3.75 1 97.5 228 HIS A CA 1
ATOM 1851 C C . HIS A 1 228 ? -16.141 45.531 3.938 1 97.5 228 HIS A C 1
ATOM 1853 O O . HIS A 1 228 ? -15.273 45.094 4.691 1 97.5 228 HIS A O 1
ATOM 1859 N N . PRO A 1 229 ? -16.016 46.688 3.404 1 96.06 229 PRO A N 1
ATOM 1860 C CA . PRO A 1 229 ? -14.719 47.375 3.312 1 96.06 229 PRO A CA 1
ATOM 1861 C C . PRO A 1 229 ? -14.219 47.875 4.668 1 96.06 229 PRO A C 1
ATOM 1863 O O . PRO A 1 229 ? -13.039 48.25 4.805 1 96.06 229 PRO A O 1
ATOM 1866 N N . GLU A 1 230 ? -15.031 47.875 5.664 1 96 230 GLU A N 1
ATOM 1867 C CA . GLU A 1 230 ? -14.648 48.406 6.969 1 96 230 GLU A CA 1
ATOM 1868 C C . GLU A 1 230 ? -13.938 47.375 7.809 1 96 230 GLU A C 1
ATOM 1870 O O . GLU A 1 230 ? -13.289 47.688 8.805 1 96 230 GLU A O 1
ATOM 1875 N N . THR A 1 231 ? -14.109 46.156 7.449 1 97 231 THR A N 1
ATOM 1876 C CA . THR A 1 231 ? -13.492 45.062 8.219 1 97 231 THR A CA 1
ATOM 1877 C C . THR A 1 231 ? -12.016 44.938 7.875 1 97 231 THR A C 1
ATOM 1879 O O . THR A 1 231 ? -11.648 44.844 6.703 1 97 231 THR A O 1
ATOM 1882 N N . LYS A 1 232 ? -11.164 44.906 8.836 1 98.19 232 LYS A N 1
ATOM 1883 C CA . LYS A 1 232 ? -9.719 44.781 8.633 1 98.19 232 LYS A CA 1
ATOM 1884 C C . LYS A 1 232 ? -9.312 43.312 8.422 1 98.19 232 LYS A C 1
ATOM 1886 O O . LYS A 1 232 ? -9.609 42.469 9.258 1 98.19 232 LYS A O 1
ATOM 1891 N N . LEU A 1 233 ? -8.672 43.094 7.324 1 98.12 233 LEU A N 1
ATOM 1892 C CA . LEU A 1 233 ? -8.273 41.75 6.949 1 98.12 233 LEU A CA 1
ATOM 1893 C C . LEU A 1 233 ? -6.766 41.656 6.73 1 98.12 233 LEU A C 1
ATOM 1895 O O . LEU A 1 233 ? -6.18 42.531 6.082 1 98.12 233 LEU A O 1
ATOM 1899 N N . HIS A 1 234 ? -6.145 40.688 7.312 1 97.94 234 HIS A N 1
ATOM 1900 C CA . HIS A 1 234 ? -4.781 40.281 6.996 1 97.94 234 HIS A CA 1
ATOM 1901 C C . HIS A 1 234 ? -4.742 38.812 6.57 1 97.94 234 HIS A C 1
ATOM 1903 O O . HIS A 1 234 ? -5.066 37.906 7.359 1 97.94 234 HIS A O 1
ATOM 1909 N N . PHE A 1 235 ? -4.395 38.531 5.336 1 96.75 235 PHE A N 1
ATOM 1910 C CA . PHE A 1 235 ? -4.359 37.156 4.809 1 96.75 235 PHE A CA 1
ATOM 1911 C C . PHE A 1 235 ? -2.949 36.781 4.375 1 96.75 235 PHE A C 1
ATOM 1913 O O . PHE A 1 235 ? -2.242 37.594 3.77 1 96.75 235 PHE A O 1
ATOM 1920 N N . PHE A 1 236 ? -2.555 35.625 4.77 1 93.88 236 PHE A N 1
ATOM 1921 C CA . PHE A 1 236 ? -1.312 35.062 4.27 1 93.88 236 PHE A CA 1
ATOM 1922 C C . PHE A 1 236 ? -1.584 34.125 3.102 1 93.88 236 PHE A C 1
ATOM 1924 O O . PHE A 1 236 ? -2.518 33.312 3.146 1 93.88 236 PHE A O 1
ATOM 1931 N N . TRP A 1 237 ? -0.773 34.219 2.008 1 87.81 237 TRP A N 1
ATOM 1932 C CA . TRP A 1 237 ? -0.999 33.406 0.817 1 87.81 237 TRP A CA 1
ATOM 1933 C C . TRP A 1 237 ? 0.324 33 0.175 1 87.81 237 TRP A C 1
ATOM 1935 O O . TRP A 1 237 ? 1.356 33.656 0.416 1 87.81 237 TRP A O 1
ATOM 1945 N N . ASP A 1 238 ? 0.247 31.922 -0.555 1 79.38 238 ASP A N 1
ATOM 1946 C CA . ASP A 1 238 ? 1.435 31.375 -1.206 1 79.38 238 ASP A CA 1
ATOM 1947 C C . ASP A 1 238 ? 1.569 31.906 -2.633 1 79.38 238 ASP A C 1
ATOM 1949 O O . ASP A 1 238 ? 1.259 31.203 -3.594 1 79.38 238 ASP A O 1
ATOM 1953 N N . LYS A 1 239 ? 1.934 33.062 -2.773 1 81.25 239 LYS A N 1
ATOM 1954 C CA . LYS A 1 239 ? 2.207 33.688 -4.062 1 81.25 239 LYS A CA 1
ATOM 1955 C C . LYS A 1 239 ? 3.637 34.219 -4.125 1 81.25 239 LYS A C 1
ATOM 1957 O O . LYS A 1 239 ? 3.891 35.375 -3.771 1 81.25 239 LYS A O 1
ATOM 1962 N N . ARG A 1 240 ? 4.484 33.531 -4.715 1 75.12 240 ARG A N 1
ATOM 1963 C CA . ARG A 1 240 ? 5.922 33.781 -4.676 1 75.12 240 ARG A CA 1
ATOM 1964 C C . ARG A 1 240 ? 6.273 35.062 -5.402 1 75.12 240 ARG A C 1
ATOM 1966 O O . ARG A 1 240 ? 7.23 35.75 -5.031 1 75.12 240 ARG A O 1
ATOM 1973 N N . ASP A 1 241 ? 5.527 35.406 -6.359 1 84.06 241 ASP A N 1
ATOM 1974 C CA . ASP A 1 241 ? 5.883 36.562 -7.207 1 84.06 241 ASP A CA 1
ATOM 1975 C C . ASP A 1 241 ? 5.242 37.844 -6.699 1 84.06 241 ASP A C 1
ATOM 1977 O O . ASP A 1 241 ? 5.48 38.906 -7.246 1 84.06 241 ASP A O 1
ATOM 1981 N N . ALA A 1 242 ? 4.574 37.781 -5.637 1 87.81 242 ALA A N 1
ATOM 1982 C CA . ALA A 1 242 ? 3.949 38.938 -5.047 1 87.81 242 ALA A CA 1
ATOM 1983 C C . ALA A 1 242 ? 4.887 39.625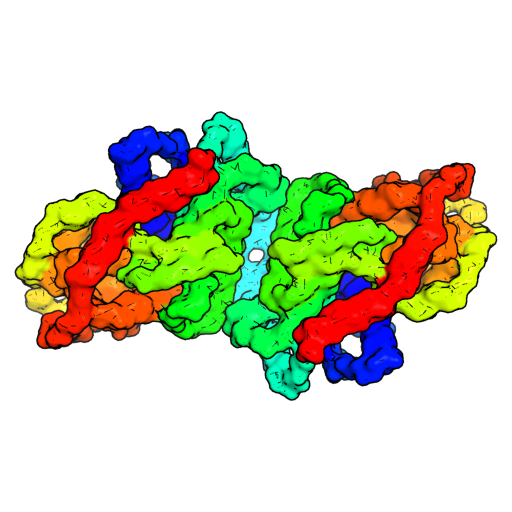 -4.051 1 87.81 242 ALA A C 1
ATOM 1985 O O . ALA A 1 242 ? 5.848 39 -3.576 1 87.81 242 ALA A O 1
ATOM 1986 N N . PRO A 1 243 ? 4.711 40.938 -3.854 1 92.06 243 PRO A N 1
ATOM 1987 C CA . PRO A 1 243 ? 5.457 41.562 -2.766 1 92.06 243 PRO A CA 1
ATOM 1988 C C . PRO A 1 243 ? 5.188 40.906 -1.409 1 92.06 243 PRO A C 1
ATOM 1990 O O . PRO A 1 243 ? 4.18 40.219 -1.24 1 92.06 243 PRO A O 1
ATOM 1993 N N . ALA A 1 244 ? 6.125 41.062 -0.502 1 92.38 244 ALA A N 1
ATOM 1994 C CA . ALA A 1 244 ? 5.988 40.5 0.836 1 92.38 244 ALA A CA 1
ATOM 1995 C C . ALA A 1 244 ? 4.656 40.906 1.467 1 92.38 244 ALA A C 1
ATOM 1997 O O . ALA A 1 244 ? 3.986 40.094 2.092 1 92.38 244 ALA A O 1
ATOM 1998 N N . ASP A 1 245 ? 4.391 42.188 1.294 1 96.06 245 ASP A N 1
ATOM 1999 C CA . ASP A 1 245 ? 3.109 42.719 1.739 1 96.06 245 ASP A CA 1
ATOM 2000 C C . ASP A 1 245 ? 2.396 43.469 0.603 1 96.06 245 ASP A C 1
ATOM 2002 O O . ASP A 1 245 ? 2.816 44.562 0.196 1 96.06 245 ASP A O 1
ATOM 2006 N N . LEU A 1 246 ? 1.371 42.906 0.093 1 94.88 246 LEU A N 1
ATOM 2007 C CA . LEU A 1 246 ? 0.537 43.531 -0.916 1 94.88 246 LEU A CA 1
ATOM 2008 C C . LEU A 1 246 ? -0.646 44.25 -0.267 1 94.88 246 LEU A C 1
ATOM 2010 O O . LEU A 1 246 ? -1.612 43.625 0.149 1 94.88 246 LEU A O 1
ATOM 2014 N N . VAL A 1 247 ? -0.522 45.531 -0.216 1 96.56 247 VAL A N 1
ATOM 2015 C CA . VAL A 1 247 ? -1.608 46.344 0.344 1 96.56 247 VAL A CA 1
ATOM 2016 C C . VAL A 1 247 ? -2.699 46.531 -0.706 1 96.56 247 VAL A C 1
ATOM 2018 O O . VAL A 1 247 ? -2.523 47.312 -1.656 1 96.56 247 VAL A O 1
ATOM 2021 N N . VAL A 1 248 ? -3.793 45.875 -0.517 1 95.12 248 VAL A N 1
ATOM 2022 C CA . VAL A 1 248 ? -4.914 46.031 -1.438 1 95.12 248 VAL A CA 1
ATOM 2023 C C . VAL A 1 248 ? -5.621 47.344 -1.189 1 95.12 248 VAL A C 1
ATOM 2025 O O . VAL A 1 248 ? -5.887 48.094 -2.129 1 95.12 248 VAL A O 1
ATOM 2028 N N . ASP A 1 249 ? -5.93 47.656 0.104 1 95.06 249 ASP A N 1
ATOM 2029 C CA . ASP A 1 249 ? -6.414 48.969 0.57 1 95.06 249 ASP A CA 1
ATOM 2030 C C . ASP A 1 249 ? -6.176 49.125 2.068 1 95.06 249 ASP A C 1
ATOM 2032 O O . ASP A 1 249 ? -5.355 48.406 2.656 1 95.06 249 ASP A O 1
ATOM 2036 N N . GLU A 1 250 ? -6.793 50.094 2.691 1 95.31 250 GLU A N 1
ATOM 2037 C CA . GLU A 1 250 ? -6.547 50.438 4.086 1 95.31 250 GLU A CA 1
ATOM 2038 C C . GLU A 1 250 ? -6.922 49.312 5.02 1 95.31 250 GLU A C 1
ATOM 2040 O O . GLU A 1 250 ? -6.355 49.188 6.109 1 95.31 250 GLU A O 1
ATOM 2045 N N . HIS A 1 251 ? -7.797 48.469 4.613 1 97.69 251 HIS A N 1
ATOM 2046 C CA . HIS A 1 251 ? -8.344 47.469 5.523 1 97.69 251 HIS A CA 1
ATOM 2047 C C . HIS A 1 251 ? -8.039 46.062 5.039 1 97.69 251 HIS A C 1
ATOM 2049 O O . HIS A 1 251 ? -8.492 45.062 5.641 1 97.69 251 HIS A O 1
ATOM 2055 N N . PHE A 1 252 ? -7.281 45.906 3.986 1 97.62 252 PHE A N 1
ATOM 2056 C CA . PHE A 1 252 ? -7.027 44.594 3.443 1 97.62 252 PHE A CA 1
ATOM 2057 C C . PHE A 1 252 ? -5.586 44.469 2.957 1 97.62 252 PHE A C 1
ATOM 2059 O O . PHE A 1 252 ? -5.18 45.188 2.029 1 97.62 252 PHE A O 1
ATOM 2066 N N . THR A 1 253 ? -4.805 43.625 3.623 1 97.31 253 THR A N 1
ATOM 2067 C CA . THR A 1 253 ? -3.416 43.375 3.248 1 97.31 253 THR A CA 1
ATOM 2068 C C . THR A 1 253 ? -3.18 41.875 3.029 1 97.31 253 THR A C 1
ATOM 2070 O O . THR A 1 253 ? -3.627 41.062 3.824 1 97.31 253 THR A O 1
ATOM 2073 N N . LEU A 1 254 ? -2.539 41.531 1.919 1 95.31 254 LEU A N 1
ATOM 2074 C CA . LEU A 1 254 ? -2.092 40.188 1.622 1 95.31 254 LEU A CA 1
ATOM 2075 C C . LEU A 1 254 ? -0.601 40.031 1.899 1 95.31 254 LEU A C 1
ATOM 2077 O O . LEU A 1 254 ? 0.216 40.781 1.356 1 95.31 254 LEU A O 1
ATOM 2081 N N . HIS A 1 255 ? -0.296 39.094 2.807 1 95.19 255 HIS A N 1
ATOM 2082 C CA . HIS A 1 255 ? 1.091 38.844 3.184 1 95.19 255 HIS A CA 1
ATOM 2083 C C . HIS A 1 255 ? 1.613 37.562 2.537 1 95.19 255 HIS A C 1
ATOM 2085 O O . HIS A 1 255 ? 0.905 36.562 2.482 1 95.19 255 HIS A O 1
ATOM 2091 N N . ARG A 1 256 ? 2.803 37.594 2.051 1 91.81 256 ARG A N 1
ATOM 2092 C CA . ARG A 1 256 ? 3.453 36.344 1.699 1 91.81 256 ARG A CA 1
ATOM 2093 C C . ARG A 1 256 ? 3.695 35.469 2.938 1 91.81 256 ARG A C 1
ATOM 2095 O O . ARG A 1 256 ? 3.834 36 4.043 1 91.81 256 ARG A O 1
ATOM 2102 N N . ILE A 1 257 ? 3.836 34.281 2.707 1 86.75 257 ILE A N 1
ATOM 2103 C CA . ILE A 1 257 ? 3.99 33.375 3.832 1 86.75 257 ILE A CA 1
ATOM 2104 C C . ILE A 1 257 ? 5.273 33.688 4.594 1 86.75 257 ILE A C 1
ATOM 2106 O O . ILE A 1 257 ? 6.352 33.781 4 1 86.75 257 ILE A O 1
ATOM 2110 N N . ASP A 1 258 ? 5.098 33.969 5.77 1 88.12 258 ASP A N 1
ATOM 2111 C CA . ASP A 1 258 ? 6.133 34.281 6.75 1 88.12 258 ASP A CA 1
ATOM 2112 C C . ASP A 1 258 ? 5.793 33.688 8.117 1 88.12 258 ASP A C 1
ATOM 2114 O O . ASP A 1 258 ? 4.852 34.125 8.773 1 88.12 258 ASP A O 1
ATOM 2118 N N . ASP A 1 259 ? 6.609 32.812 8.516 1 84.38 259 ASP A N 1
ATOM 2119 C CA . ASP A 1 259 ? 6.281 31.984 9.672 1 84.38 259 ASP A CA 1
ATOM 2120 C C . ASP A 1 259 ? 6.188 32.844 10.938 1 84.38 259 ASP A C 1
ATOM 2122 O O . ASP A 1 259 ? 5.293 32.656 11.766 1 84.38 259 ASP A O 1
ATOM 2126 N N . GLU A 1 260 ? 7.082 33.719 11.188 1 87.56 260 GLU A N 1
ATOM 2127 C CA . GLU A 1 260 ? 7.102 34.562 12.391 1 87.56 260 GLU A CA 1
ATOM 2128 C C . GLU A 1 260 ? 5.988 35.594 12.359 1 87.56 260 GLU A C 1
ATOM 2130 O O . GLU A 1 260 ? 5.273 35.781 13.344 1 87.56 260 GLU A O 1
ATOM 2135 N N . LYS A 1 261 ? 5.918 36.25 11.219 1 94.06 261 LYS A N 1
ATOM 2136 C CA . LYS A 1 261 ? 4.883 37.281 11.07 1 94.06 261 LYS A CA 1
ATOM 2137 C C . LYS A 1 261 ? 3.49 36.656 11.25 1 94.06 261 LYS A C 1
ATOM 2139 O O . LYS A 1 261 ? 2.625 37.281 11.891 1 94.06 261 LYS A O 1
ATOM 2144 N N . PHE A 1 262 ? 3.326 35.562 10.742 1 94.75 262 PHE A N 1
ATOM 2145 C CA . PHE A 1 262 ? 2.047 34.875 10.82 1 94.75 262 PHE A CA 1
ATOM 2146 C C . PHE A 1 262 ? 1.642 34.656 12.273 1 94.75 262 PHE A C 1
ATOM 2148 O O . PHE A 1 262 ? 0.493 34.875 12.648 1 94.75 262 PHE A O 1
ATOM 2155 N N . LEU A 1 263 ? 2.52 34.219 13.109 1 94.62 263 LEU A N 1
ATOM 2156 C CA . LEU A 1 263 ? 2.223 33.938 14.508 1 94.62 263 LEU A CA 1
ATOM 2157 C C . LEU A 1 263 ? 1.84 35.188 15.258 1 94.62 263 LEU A C 1
ATOM 2159 O O . LEU A 1 263 ? 0.955 35.156 16.125 1 94.62 263 LEU A O 1
ATOM 2163 N N . HIS A 1 264 ? 2.531 36.25 14.945 1 95.5 264 HIS A N 1
ATOM 2164 C CA . HIS A 1 264 ? 2.205 37.5 15.578 1 95.5 264 HIS A CA 1
ATOM 2165 C C . HIS A 1 264 ? 0.791 37.969 15.227 1 95.5 264 HIS A C 1
ATOM 2167 O O . HIS A 1 264 ? 0.038 38.406 16.094 1 95.5 264 HIS A O 1
ATOM 2173 N N . TYR A 1 265 ? 0.508 37.844 13.992 1 97.56 265 TYR A N 1
ATOM 2174 C CA . TYR A 1 265 ? -0.842 38.188 13.562 1 97.56 265 TYR A CA 1
ATOM 2175 C C . TYR A 1 265 ? -1.87 37.25 14.18 1 97.56 265 TYR A C 1
ATOM 2177 O O . TYR A 1 265 ? -2.98 37.656 14.516 1 97.56 265 TYR A O 1
ATOM 2185 N N . MET A 1 266 ? -1.545 36.031 14.336 1 97.69 266 MET A N 1
ATOM 2186 C CA . MET A 1 266 ? -2.438 35.062 14.953 1 97.69 266 MET A CA 1
ATOM 2187 C C . MET A 1 266 ? -2.734 35.438 16.406 1 97.69 266 MET A C 1
ATOM 2189 O O . MET A 1 266 ? -3.891 35.406 16.828 1 97.69 266 MET A O 1
ATOM 2193 N N . ALA A 1 267 ? -1.724 35.812 17.125 1 97.62 267 ALA A N 1
ATOM 2194 C CA . ALA A 1 267 ? -1.877 36.125 18.531 1 97.62 267 ALA A CA 1
ATOM 2195 C C . ALA A 1 267 ? -2.787 37.344 18.719 1 97.62 267 ALA A C 1
ATOM 2197 O O . ALA A 1 267 ? -3.498 37.469 19.719 1 97.62 267 ALA A O 1
ATOM 2198 N N . GLY A 1 268 ? -2.779 38.156 17.688 1 97.62 268 GLY A N 1
ATOM 2199 C CA . GLY A 1 268 ? -3.482 39.438 17.859 1 97.62 268 GLY A CA 1
ATOM 2200 C C . GLY A 1 268 ? -4.82 39.469 17.141 1 97.62 268 GLY A C 1
ATOM 2201 O O . GLY A 1 268 ? -5.586 40.438 17.297 1 97.62 268 GLY A O 1
ATOM 2202 N N . CYS A 1 269 ? -5.184 38.531 16.422 1 98.06 269 CYS A N 1
ATOM 2203 C CA . CYS A 1 269 ? -6.383 38.594 15.594 1 98.06 269 CYS A CA 1
ATOM 2204 C C . CYS A 1 269 ? -7.637 38.344 16.438 1 98.06 269 CYS A C 1
ATOM 2206 O O . CYS A 1 269 ? -7.562 37.781 17.531 1 98.06 269 CYS A O 1
ATOM 2208 N N . ARG A 1 270 ? -8.711 38.781 15.891 1 96.69 270 ARG A N 1
ATOM 2209 C CA . ARG A 1 270 ? -10.008 38.562 16.516 1 96.69 270 ARG A CA 1
ATOM 2210 C C . ARG A 1 270 ? -10.57 37.188 16.109 1 96.69 270 ARG A C 1
ATOM 2212 O O . ARG A 1 270 ? -11.359 36.594 16.844 1 96.69 270 ARG A O 1
ATOM 2219 N N . GLY A 1 271 ? -10.258 36.75 15.023 1 97.44 271 GLY A N 1
ATOM 2220 C CA . GLY A 1 271 ? -10.68 35.469 14.445 1 97.44 271 GLY A CA 1
ATOM 2221 C C . GLY A 1 271 ? -9.789 35.031 13.305 1 97.44 271 GLY A C 1
ATOM 2222 O O . GLY A 1 271 ? -9.094 35.844 12.688 1 97.44 271 GLY A O 1
ATOM 2223 N N . TYR A 1 272 ? -9.773 33.781 13.102 1 98.06 272 TYR A N 1
ATOM 2224 C CA . TYR A 1 272 ? -8.875 33.156 12.133 1 98.06 272 TYR A CA 1
ATOM 2225 C C . TYR A 1 272 ? -9.641 32.281 11.141 1 98.06 272 TYR A C 1
ATOM 2227 O O . TYR A 1 272 ? -10.523 31.516 11.531 1 98.06 272 TYR A O 1
ATOM 2235 N N . ILE A 1 273 ? -9.383 32.438 9.852 1 97.56 273 ILE A N 1
ATOM 2236 C CA . ILE A 1 273 ? -10.023 31.656 8.812 1 97.56 273 ILE A CA 1
ATOM 2237 C C . ILE A 1 273 ? -8.953 30.969 7.961 1 97.56 273 ILE A C 1
ATOM 2239 O O . ILE A 1 273 ? -7.98 31.594 7.543 1 97.56 273 ILE A O 1
ATOM 2243 N N . THR A 1 274 ? -9.086 29.672 7.742 1 95.5 274 THR A N 1
ATOM 2244 C CA . THR A 1 274 ? -8.047 28.922 7.051 1 95.5 274 THR A CA 1
ATOM 2245 C C . THR A 1 274 ? -8.633 27.703 6.344 1 95.5 274 THR A C 1
ATOM 2247 O O . THR A 1 274 ? -9.828 27.422 6.473 1 95.5 274 THR A O 1
ATOM 2250 N N . THR A 1 275 ? -7.828 26.953 5.598 1 90.75 275 THR A N 1
ATOM 2251 C CA . THR A 1 275 ? -8.25 25.781 4.848 1 90.75 275 THR A CA 1
ATOM 2252 C C . THR A 1 275 ? -8.133 24.516 5.699 1 90.75 275 THR A C 1
ATOM 2254 O O . THR A 1 275 ? -8.219 23.406 5.184 1 90.75 275 THR A O 1
ATOM 2257 N N . ALA A 1 276 ? -7.918 24.656 6.965 1 92.94 276 ALA A N 1
ATOM 2258 C CA . ALA A 1 276 ? -8.008 23.578 7.941 1 92.94 276 ALA A CA 1
ATOM 2259 C C . ALA A 1 276 ? -6.727 22.75 7.961 1 92.94 276 ALA A C 1
ATOM 2261 O O . ALA A 1 276 ? -6.773 21.516 8.086 1 92.94 276 ALA A O 1
ATOM 2262 N N . GLY A 1 277 ? -5.574 23.406 7.895 1 92.56 277 GLY A N 1
ATOM 2263 C CA . GLY A 1 277 ? -4.324 22.734 8.219 1 92.56 277 GLY A CA 1
ATOM 2264 C C . GLY A 1 277 ? -4.195 22.391 9.688 1 92.56 277 GLY A C 1
ATOM 2265 O O . GLY A 1 277 ? -4.535 23.203 10.555 1 92.56 277 GLY A O 1
ATOM 2266 N N . PHE A 1 278 ? -3.752 21.328 9.945 1 95.44 278 PHE A N 1
ATOM 2267 C CA . PHE A 1 278 ? -3.725 20.812 11.305 1 95.44 278 PHE A CA 1
ATOM 2268 C C . PHE A 1 278 ? -2.926 21.734 12.219 1 95.44 278 PHE A C 1
ATOM 227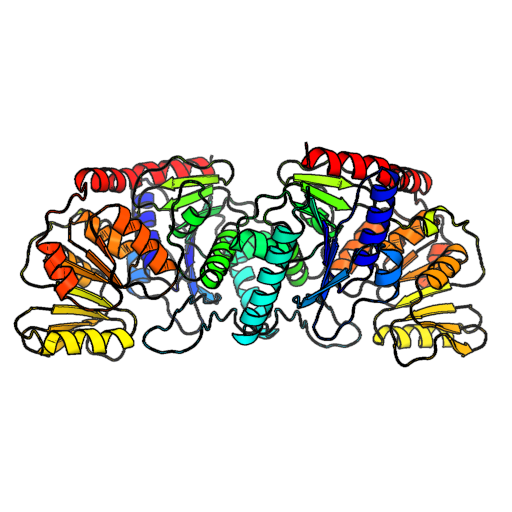0 O O . PHE A 1 278 ? -3.393 22.094 13.297 1 95.44 278 PHE A O 1
ATOM 2277 N N . GLU A 1 279 ? -1.718 22.109 11.836 1 94.94 279 GLU A N 1
ATOM 2278 C CA . GLU A 1 279 ? -0.81 22.891 12.68 1 94.94 279 GLU A CA 1
ATOM 2279 C C . GLU A 1 279 ? -1.39 24.266 13 1 94.94 279 GLU A C 1
ATOM 2281 O O . GLU A 1 279 ? -1.392 24.672 14.164 1 94.94 279 GLU A O 1
ATOM 2286 N N . SER A 1 280 ? -1.869 24.922 11.992 1 94.56 280 SER A N 1
ATOM 2287 C CA . SER A 1 280 ? -2.363 26.281 12.219 1 94.56 280 SER A CA 1
ATOM 2288 C C . SER A 1 280 ? -3.635 26.266 13.062 1 94.56 280 SER A C 1
ATOM 2290 O O . SER A 1 280 ? -3.867 27.188 13.852 1 94.56 280 SER A O 1
ATOM 2292 N N . VAL A 1 281 ? -4.418 25.266 12.914 1 97.25 281 VAL A N 1
ATOM 2293 C CA . VAL A 1 281 ? -5.613 25.141 13.742 1 97.25 281 VAL A CA 1
ATOM 2294 C C . VAL A 1 281 ? -5.215 24.938 15.195 1 97.25 281 VAL A C 1
ATOM 2296 O O . VAL A 1 281 ? -5.793 25.531 16.094 1 97.25 281 VAL A O 1
ATOM 2299 N N . CYS A 1 282 ? -4.227 24.125 15.367 1 97.88 282 CYS A N 1
ATOM 2300 C CA . CYS A 1 282 ? -3.734 23.891 16.719 1 97.88 282 CYS A CA 1
ATOM 2301 C C . CYS A 1 282 ? -3.215 25.188 17.328 1 97.88 282 CYS A C 1
ATOM 2303 O O . CYS A 1 282 ? -3.451 25.469 18.516 1 97.88 282 CYS A O 1
ATOM 2305 N N . GLU A 1 283 ? -2.531 25.953 16.562 1 97.19 283 GLU A N 1
ATOM 2306 C CA . GLU A 1 283 ? -2.018 27.25 17.031 1 97.19 283 GLU A CA 1
ATOM 2307 C C . GLU A 1 283 ? -3.154 28.188 17.438 1 97.19 283 GLU A C 1
ATOM 2309 O O . GLU A 1 283 ? -3.102 28.828 18.484 1 97.19 283 GLU A O 1
ATOM 2314 N N . ALA A 1 284 ? -4.105 28.219 16.609 1 97.56 284 ALA A N 1
ATOM 2315 C CA . ALA A 1 284 ? -5.266 29.062 16.891 1 97.56 284 ALA A CA 1
ATOM 2316 C C . ALA A 1 284 ? -5.973 28.641 18.172 1 97.56 284 ALA A C 1
ATOM 2318 O O . ALA A 1 284 ? -6.328 29.469 19 1 97.56 284 ALA A O 1
ATOM 2319 N N . PHE A 1 285 ? -6.188 27.344 18.312 1 97.69 285 PHE A N 1
ATOM 2320 C CA . PHE A 1 285 ? -6.836 26.812 19.5 1 97.69 285 PHE A CA 1
ATOM 2321 C C . PHE A 1 285 ? -6.023 27.125 20.75 1 97.69 285 PHE A C 1
ATOM 2323 O O . PHE A 1 285 ? -6.582 27.484 21.781 1 97.69 285 PHE A O 1
ATOM 2330 N N . TYR A 1 286 ? -4.742 26.969 20.625 1 97.81 286 TYR A N 1
ATOM 2331 C CA . TYR A 1 286 ? -3.887 27.234 21.781 1 97.81 286 TYR A CA 1
ATOM 2332 C C . TYR A 1 286 ? -4.012 28.688 22.219 1 97.81 286 TYR A C 1
ATOM 2334 O O . TYR A 1 286 ? -4.004 28.984 23.422 1 97.81 286 TYR A O 1
ATOM 2342 N N . LEU A 1 287 ? -4.156 29.562 21.297 1 97.31 287 LEU A N 1
ATOM 2343 C CA . LEU A 1 287 ? -4.246 31 21.562 1 97.31 287 LEU A CA 1
ATOM 2344 C C . LEU A 1 287 ? -5.695 31.422 21.781 1 97.31 287 LEU A C 1
ATOM 2346 O O . LEU A 1 287 ? -5.992 32.625 21.875 1 97.31 287 LEU A O 1
ATOM 2350 N N . ASN A 1 288 ? -6.57 30.5 21.75 1 96.31 288 ASN A N 1
ATOM 2351 C CA . ASN A 1 288 ? -7.992 30.656 22.031 1 96.31 288 ASN A CA 1
ATOM 2352 C C . ASN A 1 288 ? -8.664 31.578 21 1 96.31 288 ASN A C 1
ATOM 2354 O O . ASN A 1 288 ? -9.453 32.438 21.375 1 96.31 288 ASN A O 1
ATOM 2358 N N . LYS A 1 289 ? -8.297 31.391 19.797 1 97.12 289 LYS A N 1
ATOM 2359 C CA . LYS A 1 289 ? -8.898 32.188 18.719 1 97.12 289 LYS A CA 1
ATOM 2360 C C . LYS A 1 289 ? -10.07 31.438 18.094 1 97.12 289 LYS A C 1
ATOM 2362 O O . LYS A 1 289 ? -9.984 30.234 17.828 1 97.12 289 LYS A O 1
ATOM 2367 N N . PRO A 1 290 ? -11.227 32.125 17.891 1 96.69 290 PRO A N 1
ATOM 2368 C CA . PRO A 1 290 ? -12.266 31.5 17.062 1 96.69 290 PRO A CA 1
ATOM 2369 C C . PRO A 1 290 ? -11.797 31.219 15.641 1 96.69 290 PRO A C 1
ATOM 2371 O O . PRO A 1 290 ? -11.094 32.031 15.039 1 96.69 290 PRO A O 1
ATOM 2374 N N . VAL A 1 291 ? -12.211 30.078 15.141 1 97.62 291 VAL A N 1
ATOM 2375 C CA . VAL A 1 291 ? -11.648 29.656 13.867 1 97.62 291 VAL A CA 1
ATOM 2376 C C . VAL A 1 291 ? -12.766 29.25 12.914 1 97.62 291 VAL A C 1
ATOM 2378 O O . VAL A 1 291 ? -13.742 28.609 13.336 1 97.62 291 VAL A O 1
ATOM 2381 N N . MET A 1 292 ? -12.641 29.609 11.672 1 97.69 292 MET A N 1
ATOM 2382 C CA . MET A 1 292 ? -13.469 29.094 10.594 1 97.69 292 MET A CA 1
ATOM 2383 C C . MET A 1 292 ? -12.633 28.266 9.617 1 97.69 292 MET A C 1
ATOM 2385 O O . MET A 1 292 ? -11.547 28.703 9.211 1 97.69 292 MET A O 1
ATOM 2389 N N . LEU A 1 293 ? -13.133 27.156 9.289 1 96.62 293 LEU A N 1
ATOM 2390 C CA . LEU A 1 293 ? -12.383 26.203 8.477 1 96.62 293 LEU A CA 1
ATOM 2391 C C . LEU A 1 293 ? -13.039 26.016 7.113 1 96.62 293 LEU A C 1
ATOM 2393 O O . LEU A 1 293 ? -14.227 25.719 7.031 1 96.62 293 LEU A O 1
ATOM 2397 N N . ILE A 1 294 ? -12.227 26.188 6.066 1 93.88 294 ILE A N 1
ATOM 2398 C CA . ILE A 1 294 ? -12.664 25.984 4.691 1 93.88 294 ILE A CA 1
ATOM 2399 C C . ILE A 1 294 ? -11.805 24.891 4.039 1 93.88 294 ILE A C 1
ATOM 2401 O O . ILE A 1 294 ? -10.891 25.203 3.266 1 93.88 294 ILE A O 1
ATOM 2405 N N . PRO A 1 295 ? -12.211 23.688 4.246 1 90.06 295 PRO A N 1
ATOM 2406 C CA . PRO A 1 295 ? -11.367 22.594 3.732 1 90.06 295 PRO A CA 1
ATOM 2407 C C . PRO A 1 295 ? -11.359 22.531 2.207 1 90.06 295 PRO A C 1
ATOM 2409 O O . PRO A 1 295 ? -12.391 22.766 1.572 1 90.06 295 PRO A O 1
ATOM 2412 N N . ALA A 1 296 ? -10.203 22.188 1.698 1 82.69 296 ALA A N 1
ATOM 2413 C CA . ALA A 1 296 ? -10.047 22.141 0.246 1 82.69 296 ALA A CA 1
ATOM 2414 C C . ALA A 1 296 ? -9.844 20.719 -0.25 1 82.69 296 ALA A C 1
ATOM 2416 O O . ALA A 1 296 ? -10.062 20.422 -1.427 1 82.69 296 ALA A O 1
ATOM 2417 N N . HIS A 1 297 ? -9.375 19.828 0.54 1 83.69 297 HIS A N 1
ATOM 2418 C CA . HIS A 1 297 ? -9.172 18.422 0.18 1 83.69 297 HIS A CA 1
ATOM 2419 C C . HIS A 1 297 ? -9.523 17.5 1.342 1 83.69 297 HIS A C 1
ATOM 2421 O O . HIS A 1 297 ? -9.867 17.969 2.43 1 83.69 297 HIS A O 1
ATOM 2427 N N . ILE A 1 298 ? -9.445 16.25 1.155 1 85.62 298 ILE A N 1
ATOM 2428 C CA . ILE A 1 298 ? -10.016 15.25 2.055 1 85.62 298 ILE A CA 1
ATOM 2429 C C . ILE A 1 298 ? -9.32 15.32 3.412 1 85.62 298 ILE A C 1
ATOM 2431 O O . ILE A 1 298 ? -9.969 15.227 4.457 1 85.62 298 ILE A O 1
ATOM 2435 N N . GLU A 1 299 ? -8.062 15.484 3.4 1 88.44 299 GLU A N 1
ATOM 2436 C CA . GLU A 1 299 ? -7.348 15.586 4.668 1 88.44 299 GLU A CA 1
ATOM 2437 C C . GLU A 1 299 ? -7.828 16.797 5.477 1 88.44 299 GLU A C 1
ATOM 2439 O O . GLU A 1 299 ? -8.031 16.688 6.688 1 88.44 299 GLU A O 1
ATOM 2444 N N . GLN A 1 300 ? -8.055 17.875 4.797 1 89.25 300 GLN A N 1
ATOM 2445 C CA . GLN A 1 300 ? -8.523 19.094 5.449 1 89.25 300 GLN A CA 1
ATOM 2446 C C . GLN A 1 300 ? -9.977 18.953 5.902 1 89.25 300 GLN A C 1
ATOM 2448 O O . GLN A 1 300 ? -10.367 19.516 6.926 1 89.25 300 GLN A O 1
ATOM 2453 N N . GLU A 1 301 ? -10.711 18.219 5.141 1 90.56 301 GLU A N 1
ATOM 2454 C CA . GLU A 1 301 ? -12.07 17.938 5.566 1 90.56 301 GLU A CA 1
ATOM 2455 C C . GLU A 1 301 ? -12.086 17.156 6.883 1 90.56 301 GLU A C 1
ATOM 2457 O O . GLU A 1 301 ? -12.891 17.453 7.77 1 90.56 301 GLU A O 1
ATOM 2462 N N . ILE A 1 302 ? -11.219 16.297 6.961 1 90.94 302 ILE A N 1
ATOM 2463 C CA . ILE A 1 302 ? -11.102 15.477 8.164 1 90.94 302 ILE A CA 1
ATOM 2464 C C . ILE A 1 302 ? -10.633 16.344 9.328 1 90.94 302 ILE A C 1
ATOM 2466 O O . ILE A 1 302 ? -11.211 16.297 10.422 1 90.94 302 ILE A O 1
ATOM 2470 N N . ASN A 1 303 ? -9.68 17.141 9.094 1 93.25 303 ASN A N 1
ATOM 2471 C CA . ASN A 1 303 ? -9.203 18.062 10.125 1 93.25 303 ASN A CA 1
ATOM 2472 C C . ASN A 1 303 ? -10.32 18.984 10.602 1 93.25 303 ASN A C 1
ATOM 2474 O O . ASN A 1 303 ? -10.453 19.234 11.797 1 93.25 303 ASN A O 1
ATOM 2478 N N . ALA A 1 304 ? -11.039 19.469 9.609 1 94.5 304 ALA A N 1
ATOM 2479 C CA . ALA A 1 304 ? -12.094 20.438 9.922 1 94.5 304 ALA A CA 1
ATOM 2480 C C . ALA A 1 304 ? -13.172 19.797 10.797 1 94.5 304 ALA A C 1
ATOM 2482 O O . ALA A 1 304 ? -13.594 20.391 11.797 1 94.5 304 ALA A O 1
ATOM 2483 N N . ALA A 1 305 ? -13.562 18.609 10.391 1 93.5 305 ALA A N 1
ATOM 2484 C CA . ALA A 1 305 ? -14.578 17.906 11.18 1 93.5 305 ALA A CA 1
ATOM 2485 C C . ALA A 1 305 ? -14.07 17.625 12.586 1 93.5 305 ALA A C 1
ATOM 2487 O O . ALA A 1 305 ? -14.812 17.781 13.562 1 93.5 305 ALA A O 1
ATOM 2488 N N . ASP A 1 306 ? -12.875 17.219 12.664 1 94.5 306 ASP A N 1
ATOM 2489 C CA . ASP A 1 306 ? -12.258 16.906 13.945 1 94.5 306 ASP A CA 1
ATOM 2490 C C . ASP A 1 306 ? -12.156 18.141 14.828 1 94.5 306 ASP A C 1
ATOM 2492 O O . ASP A 1 306 ? -12.578 18.125 15.992 1 94.5 306 ASP A O 1
ATOM 2496 N N . ALA A 1 307 ? -11.695 19.188 14.32 1 95.69 307 ALA A N 1
ATOM 2497 C CA . ALA A 1 307 ? -11.547 20.438 15.055 1 95.69 307 ALA A CA 1
ATOM 2498 C C . ALA A 1 307 ? -12.898 20.984 15.5 1 95.69 307 ALA A C 1
ATOM 2500 O O . ALA A 1 307 ? -13.039 21.484 16.609 1 95.69 307 ALA A O 1
ATOM 2501 N N . ALA A 1 308 ? -13.859 20.891 14.617 1 94.25 308 ALA A N 1
ATOM 2502 C CA . ALA A 1 308 ? -15.188 21.406 14.922 1 94.25 308 ALA A CA 1
ATOM 2503 C C . ALA A 1 308 ? -15.82 20.656 16.094 1 94.25 308 ALA A C 1
ATOM 2505 O O . ALA A 1 308 ? -16.625 21.219 16.844 1 94.25 308 ALA A O 1
ATOM 2506 N N . SER A 1 309 ? -15.445 19.422 16.219 1 93.12 309 SER A N 1
ATOM 2507 C CA . SER A 1 309 ? -16 18.609 17.297 1 93.12 309 SER A CA 1
ATOM 2508 C C . SER A 1 309 ? -15.594 19.172 18.656 1 93.12 309 SER A C 1
ATOM 2510 O O . SER A 1 309 ? -16.234 18.859 19.672 1 93.12 309 SER A O 1
ATOM 2512 N N . LEU A 1 310 ? -14.594 19.984 18.703 1 93.81 310 LEU A N 1
ATOM 2513 C CA . LEU A 1 310 ? -14.133 20.594 19.938 1 93.81 310 LEU A CA 1
ATOM 2514 C C . LEU A 1 310 ? -14.906 21.875 20.25 1 93.81 310 LEU A C 1
ATOM 2516 O O . LEU A 1 310 ? -14.688 22.5 21.281 1 93.81 310 LEU A O 1
ATOM 2520 N N . ARG A 1 311 ? -15.672 22.312 19.328 1 91.19 311 ARG A N 1
ATOM 2521 C CA . ARG A 1 311 ? -16.562 23.453 19.484 1 91.19 311 ARG A CA 1
ATOM 2522 C C . ARG A 1 311 ? -15.781 24.766 19.531 1 91.19 311 ARG A C 1
ATOM 2524 O O . ARG A 1 311 ? -16.219 25.719 20.172 1 91.19 311 ARG A O 1
ATOM 2531 N N . GLY A 1 312 ? -14.641 24.781 19.062 1 91.81 312 GLY A N 1
ATOM 2532 C CA . GLY A 1 312 ? -13.844 25.984 18.922 1 91.81 312 GLY A CA 1
ATOM 2533 C C . GLY A 1 312 ? -13.75 26.469 17.5 1 91.81 312 GLY A C 1
ATOM 2534 O O . GLY A 1 312 ? -13.148 27.516 17.219 1 91.81 312 GLY A O 1
ATOM 2535 N N . ALA A 1 313 ? -14.398 25.781 16.578 1 96.25 313 ALA A N 1
ATOM 2536 C CA . ALA A 1 313 ? -14.305 26.094 15.156 1 96.25 313 ALA A CA 1
ATOM 2537 C C . ALA A 1 313 ? -15.633 25.859 14.453 1 96.25 313 ALA A C 1
ATOM 2539 O O . ALA A 1 313 ? -16.453 25.078 14.93 1 96.25 313 ALA A O 1
ATOM 2540 N N . VAL A 1 314 ? -15.828 26.562 13.383 1 96.31 314 VAL A N 1
ATOM 2541 C CA . VAL A 1 314 ? -16.969 26.344 12.5 1 96.31 314 VAL A CA 1
ATOM 2542 C C . VAL A 1 314 ? -16.469 26 11.094 1 96.31 314 VAL A C 1
ATOM 2544 O O . VAL A 1 314 ? -15.43 26.484 10.664 1 96.31 314 VAL A O 1
ATOM 2547 N N . VAL A 1 315 ? -17.203 25.125 10.469 1 95.69 315 VAL A N 1
ATOM 2548 C CA . VAL A 1 315 ? -16.812 24.688 9.133 1 95.69 315 VAL A CA 1
ATOM 2549 C C . VAL A 1 315 ? -17.688 25.375 8.086 1 95.69 315 VAL A C 1
ATOM 2551 O O . VAL A 1 315 ? -18.906 25.469 8.242 1 95.69 315 VAL A O 1
ATOM 2554 N N . GLY A 1 316 ? -17.031 25.953 7.121 1 94.19 316 GLY A N 1
ATOM 2555 C CA . GLY A 1 316 ? -17.734 26.578 6.02 1 94.19 316 GLY A CA 1
ATOM 2556 C C . GLY A 1 316 ? -17.359 26.031 4.66 1 94.19 316 GLY A C 1
ATOM 2557 O O . GLY A 1 316 ? -16.469 25.188 4.562 1 94.19 316 GLY A O 1
ATOM 2558 N N . GLU A 1 317 ? -18 26.531 3.568 1 90.75 317 GLU A N 1
ATOM 2559 C CA . GLU A 1 317 ? -17.766 26.047 2.205 1 90.75 317 GLU A CA 1
ATOM 2560 C C . GLU A 1 317 ? -17.016 27.094 1.377 1 90.75 317 GLU A C 1
ATOM 2562 O O . GLU A 1 317 ? -16.484 26.781 0.309 1 90.75 317 GLU A O 1
ATOM 2567 N N . SER A 1 318 ? -17.078 28.281 1.817 1 90.44 318 SER A N 1
ATOM 2568 C CA . SER A 1 318 ? -16.422 29.391 1.135 1 90.44 318 SER A CA 1
ATOM 2569 C C . SER A 1 318 ? -15.891 30.422 2.131 1 90.44 318 SER A C 1
ATOM 2571 O O . SER A 1 318 ? -16.172 30.328 3.328 1 90.44 318 SER A O 1
ATOM 2573 N N . PHE A 1 319 ? -15.156 31.328 1.583 1 93 319 PHE A N 1
ATOM 2574 C CA . PHE A 1 319 ? -14.617 32.375 2.428 1 93 319 PHE A CA 1
ATOM 2575 C C . PHE A 1 319 ? -15.641 33.469 2.65 1 93 319 PHE A C 1
ATOM 2577 O O . PHE A 1 319 ? -15.375 34.656 2.385 1 93 319 PHE A O 1
ATOM 2584 N N . ASP A 1 320 ? -16.766 33.094 3.143 1 94.38 320 ASP A N 1
ATOM 2585 C CA . ASP A 1 320 ? -17.766 34 3.668 1 94.38 320 ASP A CA 1
ATOM 2586 C C . ASP A 1 320 ? -17.5 34.344 5.137 1 94.38 320 ASP A C 1
ATOM 2588 O O . ASP A 1 320 ? -17.984 33.656 6.031 1 94.38 320 ASP A O 1
ATOM 2592 N N . LEU A 1 321 ? -16.922 35.469 5.383 1 96.94 321 LEU A N 1
ATOM 2593 C CA . LEU A 1 321 ? -16.406 35.812 6.707 1 96.94 321 LEU A CA 1
ATOM 2594 C C . LEU A 1 321 ? -17.562 36.156 7.648 1 96.94 321 LEU A C 1
ATOM 2596 O O . LEU A 1 321 ? -17.359 36.25 8.867 1 96.94 321 LEU A O 1
ATOM 2600 N N . ASN A 1 322 ? -18.75 36.344 7.094 1 97.25 322 ASN A N 1
ATOM 2601 C CA . ASN A 1 322 ? -19.906 36.562 7.969 1 97.25 322 ASN A CA 1
ATOM 2602 C C . ASN A 1 322 ? -20.109 35.375 8.922 1 97.25 322 ASN A C 1
ATOM 2604 O O . ASN A 1 322 ? -20.531 35.562 10.062 1 97.25 322 ASN A O 1
ATOM 2608 N N . GLN A 1 323 ? -19.844 34.25 8.43 1 96.75 323 GLN A N 1
ATOM 2609 C CA . GLN A 1 323 ? -19.984 33.062 9.266 1 96.75 323 GLN A CA 1
ATOM 2610 C C . GLN A 1 323 ? -19 33.094 10.438 1 96.75 323 GLN A C 1
ATOM 2612 O O . GLN A 1 323 ? -19.359 32.719 11.555 1 96.75 323 GLN A O 1
ATOM 2617 N N . LEU A 1 324 ? -17.812 33.5 10.141 1 97.06 324 LEU A N 1
ATOM 2618 C CA . LEU A 1 324 ? -16.812 33.625 11.203 1 97.06 324 LEU A CA 1
ATOM 2619 C C . LEU A 1 324 ? -17.219 34.719 12.195 1 97.06 324 LEU A C 1
ATOM 2621 O O . LEU A 1 324 ? -17.125 34.5 13.414 1 97.06 324 LEU A O 1
ATOM 2625 N N . ILE A 1 325 ? -17.672 35.812 11.727 1 96.44 325 ILE A N 1
ATOM 2626 C CA . ILE A 1 325 ? -18.078 36.938 12.57 1 96.44 325 ILE A CA 1
ATOM 2627 C C . ILE A 1 325 ? -19.234 36.5 13.469 1 96.44 325 ILE A C 1
ATOM 2629 O O . ILE A 1 325 ? -19.234 36.812 14.664 1 96.44 325 ILE A O 1
ATOM 2633 N N . ASP A 1 326 ? -20.141 35.781 12.859 1 96.19 326 ASP A N 1
ATOM 2634 C CA . ASP A 1 326 ? -21.25 35.25 13.641 1 96.19 326 ASP A CA 1
ATOM 2635 C C . ASP A 1 326 ? -20.75 34.312 14.727 1 96.19 326 ASP A C 1
ATOM 2637 O O . ASP A 1 326 ? -21.219 34.375 15.875 1 96.19 326 ASP A O 1
ATOM 2641 N N . PHE A 1 327 ? -19.844 33.531 14.406 1 95.94 327 PHE A N 1
ATOM 2642 C CA . PHE A 1 327 ? -19.281 32.562 15.336 1 95.94 327 PHE A CA 1
ATOM 2643 C C . PHE A 1 327 ? -18.562 33.25 16.484 1 95.94 327 PHE A C 1
ATOM 2645 O O . PHE A 1 327 ? -18.672 32.812 17.641 1 95.94 327 PHE A O 1
ATOM 2652 N N . MET A 1 328 ? -17.844 34.312 16.172 1 94.44 328 MET A N 1
ATOM 2653 C CA . MET A 1 328 ? -17.125 35.094 17.172 1 94.44 328 MET A CA 1
ATOM 2654 C C . MET A 1 328 ? -18.078 35.688 18.203 1 94.44 328 MET A C 1
ATOM 2656 O O . MET A 1 328 ? -17.703 35.906 19.359 1 94.44 328 MET A O 1
ATOM 2660 N N . ASN A 1 329 ? -19.234 35.875 17.703 1 92.62 329 ASN A N 1
ATOM 2661 C CA . ASN A 1 329 ? -20.234 36.531 18.562 1 92.62 329 ASN A CA 1
ATOM 2662 C C . ASN A 1 329 ? -21.094 35.531 19.297 1 92.62 329 ASN A C 1
ATOM 2664 O O . ASN A 1 329 ? -21.969 35.906 20.078 1 92.62 329 ASN A O 1
ATOM 2668 N N . THR A 1 330 ? -20.891 34.312 19.062 1 89.94 330 THR A N 1
ATOM 2669 C CA . THR A 1 330 ? -21.625 33.25 19.75 1 89.94 330 THR A CA 1
ATOM 2670 C C . THR A 1 330 ? -20.828 32.719 20.938 1 89.94 330 THR A C 1
ATOM 2672 O O . THR A 1 330 ? -19.594 32.781 20.953 1 89.94 330 THR A O 1
ATOM 2675 N N . SER A 1 331 ? -21.531 32.344 21.984 1 84.25 331 SER A N 1
ATOM 2676 C CA . SER A 1 331 ? -20.875 31.75 23.156 1 84.25 331 SER A CA 1
ATOM 2677 C C . SER A 1 331 ? -20.188 30.438 22.781 1 84.25 331 SER A C 1
ATOM 2679 O O . SER A 1 331 ? -20.844 29.484 22.344 1 84.25 331 SER A O 1
ATOM 2681 N N . ARG A 1 332 ? -18.859 30.438 22.906 1 81.06 332 ARG A N 1
ATOM 2682 C CA . ARG A 1 332 ? -18.094 29.234 22.594 1 81.06 332 ARG A CA 1
ATOM 2683 C C . ARG A 1 332 ? -18 28.312 23.797 1 81.06 332 ARG A C 1
ATOM 2685 O O . ARG A 1 332 ? -17.844 28.781 24.938 1 81.06 332 ARG A O 1
ATOM 2692 N N . THR A 1 333 ? -18.172 27.016 23.531 1 90.06 333 THR A N 1
ATOM 2693 C CA . THR A 1 333 ? -18.094 26.016 24.578 1 90.06 333 THR A CA 1
ATOM 2694 C C . THR A 1 333 ? -16.797 25.219 24.453 1 90.06 333 THR A C 1
ATOM 2696 O O . THR A 1 333 ? -16.656 24.141 25.047 1 90.06 333 THR A O 1
ATOM 2699 N N . PHE A 1 334 ? -15.938 25.797 23.703 1 93.69 334 PHE A N 1
ATOM 2700 C CA . PHE A 1 334 ? -14.609 25.203 23.562 1 93.69 334 PHE A CA 1
ATOM 2701 C C . PHE A 1 334 ? -13.883 25.188 24.906 1 93.69 334 PHE A C 1
ATOM 2703 O O . PHE A 1 334 ? -13.711 26.234 25.547 1 93.69 334 PHE A O 1
ATOM 2710 N N . ASP A 1 335 ? -13.438 24 25.359 1 96.06 335 ASP A N 1
ATOM 2711 C CA . ASP A 1 335 ? -12.672 23.875 26.594 1 96.06 335 ASP A CA 1
ATOM 2712 C C . ASP A 1 335 ? -11.195 24.203 26.359 1 96.06 335 ASP A C 1
ATOM 2714 O O . ASP A 1 335 ? -10.367 23.297 26.25 1 96.06 335 ASP A O 1
ATOM 2718 N N . HIS A 1 336 ? -10.93 25.469 26.375 1 96.5 336 HIS A N 1
ATOM 2719 C CA . HIS A 1 336 ? -9.594 25.969 26.094 1 96.5 336 HIS A CA 1
ATOM 2720 C C . HIS A 1 336 ? -8.578 25.438 27.109 1 96.5 336 HIS A C 1
ATOM 2722 O O . HIS A 1 336 ? -7.453 25.094 26.734 1 96.5 336 HIS A O 1
ATOM 2728 N N . ASP A 1 337 ? -8.93 25.359 28.328 1 96.81 337 ASP A N 1
ATOM 2729 C CA . ASP A 1 337 ? -8.031 24.891 29.375 1 96.81 337 ASP A CA 1
ATOM 2730 C C . ASP A 1 337 ? -7.648 23.438 29.156 1 96.81 337 ASP A C 1
ATOM 2732 O O . ASP A 1 337 ? -6.48 23.062 29.312 1 96.81 337 ASP A O 1
ATOM 2736 N N . ALA A 1 338 ? -8.602 22.656 28.828 1 97.25 338 ALA A N 1
ATOM 2737 C CA . ALA A 1 338 ? -8.328 21.25 28.562 1 97.25 338 ALA A CA 1
ATOM 2738 C C . ALA A 1 338 ? -7.402 21.078 27.375 1 97.25 338 ALA A C 1
ATOM 2740 O O . ALA A 1 338 ? -6.504 20.234 27.391 1 97.25 338 ALA A O 1
ATOM 2741 N N . PHE A 1 339 ? -7.66 21.859 26.406 1 97.75 339 PHE A N 1
ATOM 2742 C CA . PHE A 1 339 ? -6.824 21.781 25.203 1 97.75 339 PHE A CA 1
ATOM 2743 C C . PHE A 1 339 ? -5.387 22.188 25.531 1 97.75 339 PHE A C 1
ATOM 2745 O O . PHE A 1 339 ? -4.441 21.516 25.109 1 97.75 339 PHE A O 1
ATOM 2752 N N . ARG A 1 340 ? -5.234 23.25 26.203 1 96.94 340 ARG A N 1
ATOM 2753 C CA . ARG A 1 340 ? -3.908 23.734 26.578 1 96.94 340 ARG A CA 1
ATOM 2754 C C . ARG A 1 340 ? -3.158 22.719 27.422 1 96.94 340 ARG A C 1
ATOM 2756 O O . ARG A 1 340 ? -1.969 22.469 27.203 1 96.94 340 ARG A O 1
ATOM 2763 N N . LYS A 1 341 ? -3.848 22.172 28.344 1 97.75 341 LYS A N 1
ATOM 2764 C CA . LYS A 1 341 ? -3.23 21.156 29.203 1 97.75 341 LYS A CA 1
ATOM 2765 C C . LYS A 1 341 ? -2.744 19.969 28.375 1 97.75 341 LYS A C 1
ATOM 2767 O O . LYS A 1 341 ? -1.642 19.469 28.594 1 97.75 341 LYS A O 1
ATOM 2772 N N . TRP A 1 342 ? -3.584 19.531 27.438 1 98.19 342 TRP A N 1
ATOM 2773 C CA . TRP A 1 342 ? -3.229 18.453 26.531 1 98.19 342 TRP A CA 1
ATOM 2774 C C . TRP A 1 342 ? -1.996 18.797 25.703 1 98.19 342 TRP A C 1
ATOM 2776 O O . TRP A 1 342 ? -1.027 18.047 25.672 1 98.19 342 TRP A O 1
ATOM 2786 N N . LEU A 1 343 ? -1.999 19.938 25.172 1 97.94 343 LEU A N 1
ATOM 2787 C CA . LEU A 1 343 ? -0.911 20.391 24.312 1 97.94 343 LEU A CA 1
ATOM 2788 C C . LEU A 1 343 ? 0.388 20.516 25.109 1 97.94 343 LEU A C 1
ATOM 2790 O O . LEU A 1 343 ? 1.458 20.156 24.609 1 97.94 343 LEU A O 1
ATOM 2794 N N . LEU A 1 344 ? 0.329 20.984 26.312 1 97.06 344 LEU A N 1
ATOM 2795 C CA . LEU A 1 344 ? 1.51 21.25 27.125 1 97.06 344 LEU A CA 1
ATOM 2796 C C . LEU A 1 344 ? 2.117 19.953 27.641 1 97.06 344 LEU A C 1
ATOM 2798 O O . LEU A 1 344 ? 3.256 19.938 28.109 1 97.06 344 LEU A O 1
ATOM 2802 N N . SER A 1 345 ? 1.446 18.844 27.531 1 98.12 345 SER A N 1
ATOM 2803 C CA . SER A 1 345 ? 1.978 17.547 27.938 1 98.12 345 SER A CA 1
ATOM 2804 C C . SER A 1 345 ? 2.826 16.922 26.844 1 98.12 345 SER A C 1
ATOM 2806 O O . SER A 1 345 ? 3.439 15.867 27.031 1 98.12 345 SER A O 1
ATOM 2808 N N . ALA A 1 346 ? 2.947 17.547 25.703 1 98.31 346 ALA A N 1
ATOM 2809 C CA . ALA A 1 346 ? 3.58 17 24.5 1 98.31 346 ALA A CA 1
ATOM 2810 C C . ALA A 1 346 ? 5.039 16.641 24.766 1 98.31 346 ALA A C 1
ATOM 2812 O O . ALA A 1 346 ? 5.48 15.523 24.484 1 98.31 346 ALA A O 1
ATOM 2813 N N . GLU A 1 347 ? 5.785 17.578 25.344 1 97.56 347 GLU A N 1
ATOM 2814 C CA . GLU A 1 347 ? 7.219 17.375 25.516 1 97.56 347 GLU A CA 1
ATOM 2815 C C . GLU A 1 347 ? 7.512 16.125 26.328 1 97.56 347 GLU A C 1
ATOM 2817 O O . GLU A 1 347 ? 8.32 15.281 25.922 1 97.56 347 GLU A O 1
ATOM 2822 N N . GLU A 1 348 ? 6.852 15.953 27.406 1 97.81 348 GLU A N 1
ATOM 2823 C CA . GLU A 1 348 ? 7.051 14.781 28.25 1 97.81 348 GLU A CA 1
ATOM 2824 C C . GLU A 1 348 ? 6.668 13.5 27.516 1 97.81 348 GLU A C 1
ATOM 2826 O O . GLU A 1 348 ? 7.402 12.508 27.562 1 97.81 348 GLU A O 1
ATOM 2831 N N . ILE A 1 349 ? 5.594 13.492 26.844 1 98.38 349 ILE A N 1
ATOM 2832 C CA . ILE A 1 349 ? 5.066 12.305 26.172 1 98.38 349 ILE A CA 1
ATOM 2833 C C . ILE A 1 349 ? 5.98 11.906 25.016 1 98.38 349 ILE A C 1
ATOM 2835 O O . ILE A 1 349 ? 6.336 10.734 24.875 1 98.38 349 ILE A O 1
ATOM 2839 N N . PHE A 1 350 ? 6.371 12.836 24.234 1 98.62 350 PHE A N 1
ATOM 2840 C CA . PHE A 1 350 ? 7.215 12.531 23.078 1 98.62 350 PHE A CA 1
ATOM 2841 C C . PHE A 1 350 ? 8.562 11.992 23.531 1 98.62 350 PHE A C 1
ATOM 2843 O O . PHE A 1 350 ? 9.07 11.016 22.953 1 98.62 350 PHE A O 1
ATOM 2850 N N . ILE A 1 351 ? 9.164 12.641 24.578 1 98.06 351 ILE A N 1
ATOM 2851 C CA . ILE A 1 351 ? 10.461 12.18 25.062 1 98.06 351 ILE A CA 1
ATOM 2852 C C . ILE A 1 351 ? 10.328 10.758 25.594 1 98.06 351 ILE A C 1
ATOM 2854 O O . ILE A 1 351 ? 11.148 9.891 25.297 1 98.06 351 ILE A O 1
ATOM 2858 N N . ARG A 1 352 ? 9.32 10.516 26.281 1 97.88 352 ARG A N 1
ATOM 2859 C CA . ARG A 1 352 ? 9.094 9.188 26.828 1 97.88 352 ARG A CA 1
ATOM 2860 C C . ARG A 1 352 ? 8.914 8.156 25.734 1 97.88 352 ARG A C 1
ATOM 2862 O O . ARG A 1 352 ? 9.555 7.098 25.75 1 97.88 352 ARG A O 1
ATOM 2869 N N . GLU A 1 353 ? 8.109 8.445 24.734 1 97.94 353 GLU A N 1
ATOM 2870 C CA . GLU A 1 353 ? 7.777 7.48 23.688 1 97.94 353 GLU A CA 1
ATOM 2871 C C . GLU A 1 353 ? 8.977 7.211 22.781 1 97.94 353 GLU A C 1
ATOM 2873 O O . GLU A 1 353 ? 9.188 6.078 22.344 1 97.94 353 GLU A O 1
ATOM 2878 N N . LEU A 1 354 ? 9.75 8.219 22.516 1 97.75 354 LEU A N 1
ATOM 2879 C CA . LEU A 1 354 ? 10.898 8.039 21.625 1 97.75 354 LEU A CA 1
ATOM 2880 C C . LEU A 1 354 ? 12.031 7.312 22.344 1 97.75 354 LEU A C 1
ATOM 2882 O O . LEU A 1 354 ? 12.711 6.484 21.734 1 97.75 354 LEU A O 1
ATOM 2886 N N . THR A 1 355 ? 12.219 7.574 23.641 1 96.12 355 THR A N 1
ATOM 2887 C CA . THR A 1 355 ? 13.289 6.91 24.375 1 96.12 355 THR A CA 1
ATOM 2888 C C . THR A 1 355 ? 12.938 5.453 24.641 1 96.12 355 THR A C 1
ATOM 2890 O O . THR A 1 355 ? 13.82 4.609 24.797 1 96.12 355 THR A O 1
ATOM 2893 N N . SER A 1 356 ? 11.664 5.137 24.625 1 95.12 356 SER A N 1
ATOM 2894 C CA . SER A 1 356 ? 11.227 3.771 24.891 1 95.12 356 SER A CA 1
ATOM 2895 C C . SER A 1 356 ? 11.562 2.852 23.719 1 95.12 356 SER A C 1
ATOM 2897 O O . SER A 1 356 ? 11.641 1.632 23.891 1 95.12 356 SER A O 1
ATOM 2899 N N . VAL A 1 357 ? 11.766 3.404 22.531 1 94 357 VAL A N 1
ATOM 2900 C CA . VAL A 1 357 ? 12.031 2.596 21.359 1 94 357 VAL A CA 1
ATOM 2901 C C . VAL A 1 357 ? 13.523 2.297 21.25 1 94 357 VAL A C 1
ATOM 2903 O O . VAL A 1 357 ? 13.93 1.35 20.578 1 94 357 VAL A O 1
ATOM 2906 N N . VAL A 1 358 ? 14.484 3.08 21.812 1 87.56 358 VAL A N 1
ATOM 2907 C CA . VAL A 1 358 ? 15.938 2.949 21.703 1 87.56 358 VAL A CA 1
ATOM 2908 C C . VAL A 1 358 ? 16.469 2.096 22.859 1 87.56 358 VAL A C 1
ATOM 2910 O O . VAL A 1 358 ? 17.531 1.485 22.75 1 87.56 358 VAL A O 1
ATOM 2913 N N . GLY A 1 359 ? 15.758 1.486 23.797 1 67.56 359 GLY A N 1
ATOM 2914 C CA . GLY A 1 359 ? 16.25 0.755 24.953 1 67.56 359 GLY A CA 1
ATOM 2915 C C . GLY A 1 359 ? 16.891 1.65 26 1 67.56 359 GLY A C 1
ATOM 2916 O O . GLY A 1 359 ? 17.344 2.754 25.688 1 67.56 359 GLY A O 1
ATOM 2917 N N . MET B 1 1 ? -17.812 -17 -0.816 1 98.38 1 MET B N 1
ATOM 2918 C CA . MET B 1 1 ? -17.609 -16.281 -2.07 1 98.38 1 MET B CA 1
ATOM 2919 C C . MET B 1 1 ? -16.141 -16.219 -2.428 1 98.38 1 MET B C 1
ATOM 2921 O O . MET B 1 1 ? -15.289 -16.031 -1.554 1 98.38 1 MET B O 1
ATOM 2925 N N . PHE B 1 2 ? -15.852 -16.406 -3.715 1 98.75 2 PHE B N 1
ATOM 2926 C CA . PHE B 1 2 ? -14.469 -16.359 -4.184 1 98.75 2 PHE B CA 1
ATOM 2927 C C . PHE B 1 2 ? -14.203 -15.086 -4.969 1 98.75 2 PHE B C 1
ATOM 2929 O O . PHE B 1 2 ? -15.07 -14.617 -5.715 1 98.75 2 PHE B O 1
ATOM 2936 N N . ILE B 1 3 ? -13.055 -14.508 -4.723 1 98.38 3 ILE B N 1
ATOM 2937 C CA . ILE B 1 3 ? -12.5 -13.461 -5.578 1 98.38 3 ILE B CA 1
ATOM 2938 C C . ILE B 1 3 ? -11.133 -13.891 -6.102 1 98.38 3 ILE B C 1
ATOM 2940 O O . ILE B 1 3 ? -10.25 -14.25 -5.32 1 98.38 3 ILE B O 1
ATOM 2944 N N . VAL B 1 4 ? -10.938 -13.82 -7.441 1 97.5 4 VAL B N 1
ATOM 2945 C CA . VAL B 1 4 ? -9.773 -14.461 -8.039 1 97.5 4 VAL B CA 1
ATOM 2946 C C . VAL B 1 4 ? -9.062 -13.477 -8.961 1 97.5 4 VAL B C 1
ATOM 2948 O O . VAL B 1 4 ? -9.703 -12.805 -9.773 1 97.5 4 VAL B O 1
ATOM 2951 N N . GLN B 1 5 ? -7.762 -13.375 -8.766 1 94 5 GLN B N 1
ATOM 2952 C CA . GLN B 1 5 ? -6.961 -12.664 -9.758 1 94 5 GLN B CA 1
ATOM 2953 C C . GLN B 1 5 ? -6.969 -13.391 -11.102 1 94 5 GLN B C 1
ATOM 2955 O O . GLN B 1 5 ? -6.496 -14.523 -11.203 1 94 5 GLN B O 1
ATOM 2960 N N . GLY B 1 6 ? -7.406 -12.773 -12.102 1 89.31 6 GLY B N 1
ATOM 2961 C CA . GLY B 1 6 ? -7.715 -13.453 -13.352 1 89.31 6 GLY B CA 1
ATOM 2962 C C . GLY B 1 6 ? -6.555 -13.461 -14.328 1 89.31 6 GLY B C 1
ATOM 2963 O O . GLY B 1 6 ? -6.637 -14.062 -15.398 1 89.31 6 GLY B O 1
ATOM 2964 N N . GLU B 1 7 ? -5.445 -12.828 -13.922 1 78.81 7 GLU B N 1
ATOM 2965 C CA . GLU B 1 7 ? -4.316 -12.742 -14.844 1 78.81 7 GLU B CA 1
ATOM 2966 C C . GLU B 1 7 ? -3.506 -14.031 -14.852 1 78.81 7 GLU B C 1
ATOM 2968 O O . GLU B 1 7 ? -2.986 -14.445 -15.891 1 78.81 7 GLU B O 1
ATOM 2973 N N . GLY B 1 8 ? -3.426 -14.641 -13.781 1 77.06 8 GLY B N 1
ATOM 2974 C CA . GLY B 1 8 ? -2.648 -15.867 -13.672 1 77.06 8 GLY B CA 1
ATOM 2975 C C . GLY B 1 8 ? -3.506 -17.125 -13.648 1 77.06 8 GLY B C 1
ATOM 2976 O O . GLY B 1 8 ? -4.41 -17.234 -12.82 1 77.06 8 GLY B O 1
ATOM 2977 N N . ARG B 1 9 ? -3.199 -18.078 -14.477 1 82.44 9 ARG B N 1
ATOM 2978 C CA . ARG B 1 9 ? -3.936 -19.344 -14.539 1 82.44 9 ARG B CA 1
ATOM 2979 C C . ARG B 1 9 ? -3.805 -20.109 -13.234 1 82.44 9 ARG B C 1
ATOM 2981 O O . ARG B 1 9 ? -4.703 -20.875 -12.867 1 82.44 9 ARG B O 1
ATOM 2988 N N . GLY B 1 10 ? -2.734 -19.875 -12.57 1 90.69 10 GLY B N 1
ATOM 2989 C CA . GLY B 1 10 ? -2.518 -20.547 -11.305 1 90.69 10 GLY B CA 1
ATOM 2990 C C . GLY B 1 10 ? -3.602 -20.266 -10.281 1 90.69 10 GLY B C 1
ATOM 2991 O O . GLY B 1 10 ? -4.125 -21.188 -9.648 1 90.69 10 GLY B O 1
ATOM 2992 N N . HIS B 1 11 ? -3.965 -19.031 -10.188 1 93.88 11 HIS B N 1
ATOM 2993 C CA . HIS B 1 11 ? -4.988 -18.641 -9.219 1 93.88 11 HIS B CA 1
ATOM 2994 C C . HIS B 1 11 ? -6.344 -19.234 -9.586 1 93.88 11 HIS B C 1
ATOM 2996 O O . HIS B 1 11 ? -7.109 -19.625 -8.711 1 93.88 11 HIS B O 1
ATOM 3002 N N . LEU B 1 12 ? -6.602 -19.297 -10.82 1 93.75 12 LEU B N 1
ATOM 3003 C CA . LEU B 1 12 ? -7.852 -19.875 -11.289 1 93.75 12 LEU B CA 1
ATOM 3004 C C . LEU B 1 12 ? -7.93 -21.359 -10.945 1 93.75 12 LEU B C 1
ATOM 3006 O O . LEU B 1 12 ? -8.945 -21.828 -10.445 1 93.75 12 LEU B O 1
ATOM 3010 N N . THR B 1 13 ? -6.871 -22.016 -11.172 1 93.62 13 THR B N 1
ATOM 3011 C CA . THR B 1 13 ? -6.844 -23.453 -10.906 1 93.62 13 THR B CA 1
ATOM 3012 C C . THR B 1 13 ? -6.938 -23.734 -9.414 1 93.62 13 THR B C 1
ATOM 3014 O O . THR B 1 13 ? -7.578 -24.703 -8.992 1 93.62 13 THR B O 1
ATOM 3017 N N . GLN B 1 14 ? -6.316 -22.906 -8.641 1 97.25 14 GLN B N 1
ATOM 3018 C CA . GLN B 1 14 ? -6.418 -23.016 -7.191 1 97.25 14 GLN B CA 1
ATOM 3019 C C . GLN B 1 14 ? -7.863 -22.875 -6.727 1 97.25 14 GLN B C 1
ATOM 3021 O O . GLN B 1 14 ? -8.328 -23.656 -5.883 1 97.25 14 GLN B O 1
ATOM 3026 N N . ALA B 1 15 ? -8.516 -21.938 -7.312 1 97.88 15 ALA B N 1
ATOM 3027 C CA . ALA B 1 15 ? -9.906 -21.688 -6.949 1 97.88 15 ALA B CA 1
ATOM 3028 C C . ALA B 1 15 ? -10.781 -22.906 -7.277 1 97.88 15 ALA B C 1
ATOM 3030 O O . ALA B 1 15 ? -11.641 -23.281 -6.477 1 97.88 15 ALA B O 1
ATOM 3031 N N . ILE B 1 16 ? -10.539 -23.5 -8.398 1 96.5 16 ILE B N 1
ATOM 3032 C CA . ILE B 1 16 ? -11.289 -24.688 -8.805 1 96.5 16 ILE B CA 1
ATOM 3033 C C . ILE B 1 16 ? -11.062 -25.812 -7.793 1 96.5 16 ILE B C 1
ATOM 3035 O O . ILE B 1 16 ? -12.016 -26.453 -7.344 1 96.5 16 ILE B O 1
ATOM 3039 N N . SER B 1 17 ? -9.844 -26 -7.445 1 96.94 17 SER B N 1
ATOM 3040 C CA . SER B 1 17 ? -9.492 -27.078 -6.523 1 96.94 17 SER B CA 1
ATOM 3041 C C . SER B 1 17 ? -10.156 -26.875 -5.164 1 96.94 17 SER B C 1
ATOM 3043 O O . SER B 1 17 ? -10.727 -27.812 -4.605 1 96.94 17 SER B O 1
ATOM 3045 N N . LEU B 1 18 ? -10.086 -25.656 -4.691 1 98.31 18 LEU B N 1
ATOM 3046 C CA . LEU B 1 18 ? -10.664 -25.391 -3.375 1 98.31 18 LEU B CA 1
ATOM 3047 C C . LEU B 1 18 ? -12.18 -25.5 -3.416 1 98.31 18 LEU B C 1
ATOM 3049 O O . LEU B 1 18 ? -12.797 -26.016 -2.477 1 98.31 18 LEU B O 1
ATOM 3053 N N . ALA B 1 19 ? -12.781 -25.016 -4.5 1 98 19 ALA B N 1
ATOM 3054 C CA . ALA B 1 19 ? -14.227 -25.125 -4.641 1 98 19 ALA B CA 1
ATOM 3055 C C . ALA B 1 19 ? -14.68 -26.578 -4.559 1 98 19 ALA B C 1
ATOM 3057 O O . ALA B 1 19 ? -15.648 -26.891 -3.867 1 98 19 ALA B O 1
ATOM 3058 N N . ALA B 1 20 ? -13.969 -27.453 -5.223 1 96.5 20 ALA B N 1
ATOM 3059 C CA . ALA B 1 20 ? -14.305 -28.875 -5.215 1 96.5 20 ALA B CA 1
ATOM 3060 C C . ALA B 1 20 ? -14.18 -29.453 -3.811 1 96.5 20 ALA B C 1
ATOM 3062 O O . ALA B 1 20 ? -15.039 -30.219 -3.371 1 96.5 20 ALA B O 1
ATOM 3063 N N . MET B 1 21 ? -13.133 -29.109 -3.094 1 96.62 21 MET B N 1
ATOM 3064 C CA . MET B 1 21 ? -12.93 -29.578 -1.726 1 96.62 21 MET B CA 1
ATOM 3065 C C . MET B 1 21 ? -14.078 -29.141 -0.825 1 96.62 21 MET B C 1
ATOM 3067 O O . MET B 1 21 ? -14.617 -29.953 -0.062 1 96.62 21 MET B O 1
ATOM 3071 N N . LEU B 1 22 ? -14.391 -27.859 -0.96 1 97.44 22 LEU B N 1
ATOM 3072 C CA . LEU B 1 22 ? -15.453 -27.312 -0.12 1 97.44 22 LEU B CA 1
ATOM 3073 C C . LEU B 1 22 ? -16.781 -28 -0.402 1 97.44 22 LEU B C 1
ATOM 3075 O O . LEU B 1 22 ? -17.516 -28.328 0.527 1 97.44 22 LEU B O 1
ATOM 3079 N N . GLN B 1 23 ? -17.062 -28.266 -1.634 1 96.25 23 GLN B N 1
ATOM 3080 C CA . GLN B 1 23 ? -18.297 -28.922 -2.021 1 96.25 23 GLN B CA 1
ATOM 3081 C C . GLN B 1 23 ? -18.359 -30.344 -1.442 1 96.25 23 GLN B C 1
ATOM 3083 O O . GLN B 1 23 ? -19.406 -30.766 -0.947 1 96.25 23 GLN B O 1
ATOM 3088 N N . ARG B 1 24 ? -17.297 -31.016 -1.428 1 95.88 24 ARG B N 1
ATOM 3089 C CA . ARG B 1 24 ? -17.234 -32.375 -0.908 1 95.88 24 ARG B CA 1
ATOM 3090 C C . ARG B 1 24 ? -17.5 -32.406 0.595 1 95.88 24 ARG B C 1
ATOM 3092 O O . ARG B 1 24 ? -17.922 -33.438 1.142 1 95.88 24 ARG B O 1
ATOM 3099 N N . HIS B 1 25 ? -17.281 -31.328 1.204 1 97.19 25 HIS B N 1
ATOM 3100 C CA . HIS B 1 25 ? -17.469 -31.266 2.648 1 97.19 25 HIS B CA 1
ATOM 3101 C C . HIS B 1 25 ? -18.75 -30.516 3.006 1 97.19 25 HIS B C 1
ATOM 3103 O O . HIS B 1 25 ? -18.922 -30.062 4.141 1 97.19 25 HIS B O 1
ATOM 3109 N N . GLY B 1 26 ? -19.547 -30.234 2.027 1 96.75 26 GLY B N 1
ATOM 3110 C CA . GLY B 1 26 ? -20.891 -29.719 2.279 1 96.75 26 GLY B CA 1
ATOM 3111 C C . GLY B 1 26 ? -20.969 -28.203 2.311 1 96.75 26 GLY B C 1
ATOM 3112 O O . GLY B 1 26 ? -21.969 -27.641 2.73 1 96.75 26 GLY B O 1
ATOM 3113 N N . HIS B 1 27 ? -19.953 -27.516 1.846 1 97.25 27 HIS B N 1
ATOM 3114 C CA . HIS B 1 27 ? -19.969 -26.062 1.78 1 97.25 27 HIS B CA 1
ATOM 3115 C C . HIS B 1 27 ? -20.328 -25.578 0.38 1 97.25 27 HIS B C 1
ATOM 3117 O O . HIS B 1 27 ? -20.344 -26.359 -0.571 1 97.25 27 HIS B O 1
ATOM 3123 N N . GLU B 1 28 ? -20.719 -24.312 0.308 1 96.94 28 GLU B N 1
ATOM 3124 C CA . GLU B 1 28 ? -21.156 -23.734 -0.96 1 96.94 28 GLU B CA 1
ATOM 3125 C C . GLU B 1 28 ? -20.312 -22.516 -1.335 1 96.94 28 GLU B C 1
ATOM 3127 O O . GLU B 1 28 ? -20.062 -21.656 -0.498 1 96.94 28 GLU B O 1
ATOM 3132 N N . VAL B 1 29 ? -19.844 -22.5 -2.531 1 98.06 29 VAL B N 1
ATOM 3133 C CA . VAL B 1 29 ? -19.297 -21.281 -3.119 1 98.06 29 VAL B CA 1
ATOM 3134 C C . VAL B 1 29 ? -20.391 -20.547 -3.873 1 98.06 29 VAL B C 1
ATOM 3136 O O . VAL B 1 29 ? -20.766 -20.938 -4.977 1 98.06 29 VAL B O 1
ATOM 3139 N N . ALA B 1 30 ? -20.828 -19.484 -3.324 1 97.94 30 ALA B N 1
ATOM 3140 C CA . ALA B 1 30 ? -22.047 -18.812 -3.791 1 97.94 30 ALA B CA 1
ATOM 3141 C C . ALA B 1 30 ? -21.781 -18.062 -5.094 1 97.94 30 ALA B C 1
ATOM 3143 O O . ALA B 1 30 ? -22.672 -17.969 -5.949 1 97.94 30 ALA B O 1
ATOM 3144 N N . GLU B 1 31 ? -20.641 -17.5 -5.219 1 98.19 31 GLU B N 1
ATOM 3145 C CA . GLU B 1 31 ? -20.281 -16.719 -6.391 1 98.19 31 GLU B CA 1
ATOM 3146 C C . GLU B 1 31 ? -18.766 -16.531 -6.484 1 98.19 31 GLU B C 1
ATOM 3148 O O . GLU B 1 31 ? -18.062 -16.578 -5.473 1 98.19 31 GLU B O 1
ATOM 3153 N N . THR B 1 32 ? -18.312 -16.453 -7.734 1 98.38 32 THR B N 1
ATOM 3154 C CA . THR B 1 32 ? -16.906 -16.172 -7.984 1 98.38 32 THR B CA 1
ATOM 3155 C C . THR B 1 32 ? -16.75 -14.883 -8.789 1 98.38 32 THR B C 1
ATOM 3157 O O . THR B 1 32 ? -17.312 -14.75 -9.875 1 98.38 32 THR B O 1
ATOM 3160 N N . LEU B 1 33 ? -16.031 -13.938 -8.203 1 98.06 33 LEU B N 1
ATOM 3161 C CA . LEU B 1 33 ? -15.648 -12.719 -8.906 1 98.06 33 LEU B CA 1
ATOM 3162 C C . LEU B 1 33 ? -14.227 -12.828 -9.438 1 98.06 33 LEU B C 1
ATOM 3164 O O . LEU B 1 33 ? -13.312 -13.203 -8.703 1 98.06 33 LEU B O 1
ATOM 3168 N N . VAL B 1 34 ? -14.023 -12.508 -10.719 1 96.81 34 VAL B N 1
ATOM 3169 C CA . VAL B 1 34 ? -12.703 -12.602 -11.336 1 96.81 34 VAL B CA 1
ATOM 3170 C C . VAL B 1 34 ? -12.242 -11.211 -11.789 1 96.81 34 VAL B C 1
ATOM 3172 O O . VAL B 1 34 ? -12.93 -10.555 -12.57 1 96.81 34 VAL B O 1
ATOM 3175 N N . GLY B 1 35 ? -11.133 -10.781 -11.195 1 93.94 35 GLY B N 1
ATOM 3176 C CA . GLY B 1 35 ? -10.523 -9.555 -11.672 1 93.94 35 GLY B CA 1
ATOM 3177 C C . GLY B 1 35 ? -9.664 -9.758 -12.906 1 93.94 35 GLY B C 1
ATOM 3178 O O . GLY B 1 35 ? -8.742 -10.586 -12.898 1 93.94 35 GLY B O 1
ATOM 3179 N N . LYS B 1 36 ? -9.969 -8.969 -13.969 1 85.69 36 LYS B N 1
ATOM 3180 C CA . LYS B 1 36 ? -9.203 -9.133 -15.203 1 85.69 36 LYS B CA 1
ATOM 3181 C C . LYS B 1 36 ? -8.953 -7.785 -15.875 1 85.69 36 LYS B C 1
ATOM 3183 O O . LYS B 1 36 ? -9.664 -6.812 -15.609 1 85.69 36 LYS B O 1
ATOM 3188 N N . SER B 1 37 ? -7.875 -7.875 -16.641 1 76.69 37 SER B N 1
ATOM 3189 C CA . SER B 1 37 ? -7.652 -6.691 -17.469 1 76.69 37 SER B CA 1
ATOM 3190 C C . SER B 1 37 ? -8.719 -6.57 -18.547 1 76.69 37 SER B C 1
ATOM 3192 O O . SER B 1 37 ? -9.383 -7.555 -18.891 1 76.69 37 SER B O 1
ATOM 3194 N N . GLN B 1 38 ? -8.914 -5.398 -19.062 1 67.25 38 GLN B N 1
ATOM 3195 C CA . GLN B 1 38 ? -9.945 -5.137 -20.062 1 67.25 38 GLN B CA 1
ATOM 3196 C C . GLN B 1 38 ? -9.727 -5.984 -21.312 1 67.25 38 GLN B C 1
ATOM 3198 O O . GLN B 1 38 ? -10.695 -6.379 -21.969 1 67.25 38 GLN B O 1
ATOM 3203 N N . ALA B 1 39 ? -8.57 -6.348 -21.438 1 63.06 39 ALA B N 1
ATOM 3204 C CA . ALA B 1 39 ? -8.211 -7.02 -22.688 1 63.06 39 ALA B CA 1
ATOM 3205 C C . ALA B 1 39 ? -8.383 -8.531 -22.562 1 63.06 39 ALA B C 1
ATOM 3207 O O . ALA B 1 39 ? -8.297 -9.258 -23.562 1 63.06 39 ALA B O 1
ATOM 3208 N N . ARG B 1 40 ? -8.758 -8.906 -21.406 1 72.75 40 ARG B N 1
ATOM 3209 C CA . ARG B 1 40 ? -8.766 -10.352 -21.203 1 72.75 40 ARG B CA 1
ATOM 3210 C C . ARG B 1 40 ? -10.164 -10.844 -20.844 1 72.75 40 ARG B C 1
ATOM 3212 O O . ARG B 1 40 ? -10.977 -10.086 -20.312 1 72.75 40 ARG B O 1
ATOM 3219 N N . GLU B 1 41 ? -10.383 -12.039 -21.266 1 81.06 41 GLU B N 1
ATOM 3220 C CA . GLU B 1 41 ? -11.594 -12.742 -20.875 1 81.06 41 GLU B CA 1
ATOM 3221 C C . GLU B 1 41 ? -11.289 -13.883 -19.906 1 81.06 41 GLU B C 1
ATOM 3223 O O . GLU B 1 41 ? -10.18 -14.422 -19.922 1 81.06 41 GLU B O 1
ATOM 3228 N N . VAL B 1 42 ? -12.258 -14.156 -19.141 1 87.5 42 VAL B N 1
ATOM 3229 C CA . VAL B 1 42 ? -12.117 -15.32 -18.266 1 87.5 42 VAL B CA 1
ATOM 3230 C C . VAL B 1 42 ? -12.07 -16.594 -19.109 1 87.5 42 VAL B C 1
ATOM 3232 O O . VAL B 1 42 ? -12.938 -16.828 -19.953 1 87.5 42 VAL B O 1
ATOM 3235 N N . PRO B 1 43 ? -11.094 -17.375 -18.891 1 84.5 43 PRO B N 1
ATOM 3236 C CA . PRO B 1 43 ? -10.977 -18.578 -19.719 1 84.5 43 PRO B CA 1
ATOM 3237 C C . PRO B 1 43 ? -12.18 -19.5 -19.578 1 84.5 43 PRO B C 1
ATOM 3239 O O . PRO B 1 43 ? -12.727 -19.641 -18.484 1 84.5 43 PRO B O 1
ATOM 3242 N N . ASP B 1 44 ? -12.508 -20.203 -20.641 1 84.56 44 ASP B N 1
ATOM 3243 C CA . ASP B 1 44 ? -13.656 -21.094 -20.672 1 84.56 44 ASP B CA 1
ATOM 3244 C C . ASP B 1 44 ? -13.492 -22.25 -19.688 1 84.56 44 ASP B C 1
ATOM 3246 O O . ASP B 1 44 ? -14.461 -22.688 -19.062 1 84.56 44 ASP B O 1
ATOM 3250 N N . PHE B 1 45 ? -12.305 -22.719 -19.609 1 83.5 45 PHE B N 1
ATOM 3251 C CA . PHE B 1 45 ? -12.094 -23.844 -18.703 1 83.5 45 PHE B CA 1
ATOM 3252 C C . PHE B 1 45 ? -12.5 -23.5 -17.281 1 83.5 45 PHE B C 1
ATOM 3254 O O . PHE B 1 45 ? -13.031 -24.344 -16.547 1 83.5 45 PHE B O 1
ATOM 3261 N N . PHE B 1 46 ? -12.281 -22.281 -16.953 1 91.44 46 PHE B N 1
ATOM 3262 C CA . PHE B 1 46 ? -12.602 -21.828 -15.602 1 91.44 46 PHE B CA 1
ATOM 3263 C C . PHE B 1 46 ? -14.109 -21.75 -15.406 1 91.44 46 PHE B C 1
ATOM 3265 O O . PHE B 1 46 ? -14.648 -22.266 -14.422 1 91.44 46 PHE B O 1
ATOM 3272 N N . ARG B 1 47 ? -14.766 -21.203 -16.359 1 91.38 47 ARG B N 1
ATOM 3273 C CA . ARG B 1 47 ? -16.219 -21.062 -16.281 1 91.38 47 ARG B CA 1
ATOM 3274 C C . ARG B 1 47 ? -16.906 -22.406 -16.156 1 91.38 47 ARG B C 1
ATOM 3276 O O . ARG B 1 47 ? -17.891 -22.547 -15.445 1 91.38 47 ARG B O 1
ATOM 3283 N N . THR B 1 48 ? -16.344 -23.359 -16.766 1 90.5 48 THR B N 1
ATOM 3284 C CA . THR B 1 48 ? -16.984 -24.672 -16.828 1 90.5 48 THR B CA 1
ATOM 3285 C C . THR B 1 48 ? -16.641 -25.484 -15.594 1 90.5 48 THR B C 1
ATOM 3287 O O . THR B 1 48 ? -17.484 -26.25 -15.102 1 90.5 48 THR B O 1
ATOM 3290 N N . LYS B 1 49 ? -15.547 -25.25 -14.992 1 91.94 49 LYS B N 1
ATOM 3291 C CA . LYS B 1 49 ? -15.07 -26.188 -13.977 1 91.94 49 LYS B CA 1
ATOM 3292 C C . LYS B 1 49 ? -15.305 -25.641 -12.57 1 91.94 49 LYS B C 1
ATOM 3294 O O . LYS B 1 49 ? -15.406 -26.406 -11.609 1 91.94 49 LYS B O 1
ATOM 3299 N N . ILE B 1 50 ? -15.414 -24.375 -12.414 1 95.31 50 ILE B N 1
ATOM 3300 C CA . ILE B 1 50 ? -15.5 -23.766 -11.094 1 95.31 50 ILE B CA 1
ATOM 3301 C C . ILE B 1 50 ? -16.844 -24.125 -10.453 1 95.31 50 ILE B C 1
ATOM 3303 O O . ILE B 1 50 ? -16.953 -24.203 -9.227 1 95.31 50 ILE B O 1
ATOM 3307 N N . GLY B 1 51 ? -17.906 -24.344 -11.211 1 93.56 51 GLY B N 1
ATOM 3308 C CA . GLY B 1 51 ? -19.203 -24.797 -10.711 1 93.56 51 GLY B CA 1
ATOM 3309 C C . GLY B 1 51 ? -19.984 -23.734 -9.984 1 93.56 51 GLY B C 1
ATOM 3310 O O . GLY B 1 51 ? -20.797 -24.031 -9.109 1 93.56 51 GLY B O 1
ATOM 3311 N N . THR B 1 52 ? -19.672 -22.453 -10.156 1 95.75 52 THR B N 1
ATOM 3312 C CA . THR B 1 52 ? -20.359 -21.328 -9.523 1 95.75 52 THR B CA 1
ATOM 3313 C C . THR B 1 52 ? -20.656 -20.234 -10.547 1 95.75 52 THR B C 1
ATOM 3315 O O . THR B 1 52 ? -20.047 -20.203 -11.625 1 95.75 52 THR B O 1
ATOM 3318 N N . PRO B 1 53 ? -21.688 -19.375 -10.242 1 96.12 53 PRO B N 1
ATOM 3319 C CA . PRO B 1 53 ? -21.781 -18.172 -11.07 1 96.12 53 PRO B CA 1
ATOM 3320 C C . PRO B 1 53 ? -20.484 -17.375 -11.086 1 96.12 53 PRO B C 1
ATOM 3322 O O . PRO B 1 53 ? -19.844 -17.188 -10.047 1 96.12 53 PRO B O 1
ATOM 3325 N N . VAL B 1 54 ? -20.109 -16.984 -12.297 1 97.06 54 VAL B N 1
ATOM 3326 C CA . VAL B 1 54 ? -18.859 -16.25 -12.461 1 97.06 54 VAL B CA 1
ATOM 3327 C C . VAL B 1 54 ? -19.141 -14.859 -13 1 97.06 54 VAL B C 1
ATOM 3329 O O . VAL B 1 54 ? -19.891 -14.703 -13.977 1 97.06 54 VAL B O 1
ATOM 3332 N N . ARG B 1 55 ? -18.656 -13.852 -12.336 1 95.69 55 ARG B N 1
ATOM 3333 C CA . ARG B 1 55 ? -18.688 -12.469 -12.805 1 95.69 55 ARG B CA 1
ATOM 3334 C C . ARG B 1 55 ? -17.281 -11.883 -12.859 1 95.69 55 ARG B C 1
ATOM 3336 O O . ARG B 1 55 ? -16.406 -12.273 -12.086 1 95.69 55 ARG B O 1
ATOM 3343 N N . SER B 1 56 ? -17.094 -11.008 -13.789 1 94.62 56 SER B N 1
ATOM 3344 C CA . SER B 1 56 ? -15.773 -10.391 -13.906 1 94.62 56 SER B CA 1
ATOM 3345 C C . SER B 1 56 ? -15.852 -8.875 -13.719 1 94.62 56 SER B C 1
ATOM 3347 O O . SER B 1 56 ? -16.938 -8.289 -13.797 1 94.62 56 SER B O 1
ATOM 3349 N N . TYR B 1 57 ? -14.82 -8.273 -13.328 1 93.19 57 TYR B N 1
ATOM 3350 C CA . TYR B 1 57 ? -14.641 -6.828 -13.234 1 93.19 57 TYR B CA 1
ATOM 3351 C C . TYR B 1 57 ? -13.242 -6.418 -13.68 1 93.19 57 TYR B C 1
ATOM 3353 O O . TYR B 1 57 ? -12.352 -7.258 -13.781 1 93.19 57 TYR B O 1
ATOM 3361 N N . ASP B 1 58 ? -13.086 -5.164 -13.953 1 89.5 58 ASP B N 1
ATOM 3362 C CA . ASP B 1 58 ? -11.789 -4.664 -14.398 1 89.5 58 ASP B CA 1
ATOM 3363 C C . ASP B 1 58 ? -10.828 -4.488 -13.219 1 89.5 58 ASP B C 1
ATOM 3365 O O . ASP B 1 58 ? -11.195 -3.898 -12.203 1 89.5 58 ASP B O 1
ATOM 3369 N N . ALA B 1 59 ? -9.742 -5.055 -13.32 1 88 59 ALA B N 1
ATOM 3370 C CA . ALA B 1 59 ? -8.703 -4.953 -12.297 1 88 59 ALA B CA 1
ATOM 3371 C C . ALA B 1 59 ? -7.359 -4.59 -12.914 1 88 59 ALA B C 1
ATOM 3373 O O . ALA B 1 59 ? -7.117 -4.859 -14.094 1 88 59 ALA B O 1
ATOM 3374 N N . PRO B 1 60 ? -6.535 -3.877 -12.094 1 76.12 60 PRO B N 1
ATOM 3375 C CA . PRO B 1 60 ? -5.199 -3.562 -12.609 1 76.12 60 PRO B CA 1
ATOM 3376 C C . PRO B 1 60 ? -4.34 -4.805 -12.82 1 76.12 60 PRO B C 1
ATOM 3378 O O . PRO B 1 60 ? -4.457 -5.777 -12.07 1 76.12 60 PRO B O 1
ATOM 3381 N N . SER B 1 61 ? -3.672 -4.762 -13.969 1 65.56 61 SER B N 1
ATOM 3382 C CA . SER B 1 61 ? -2.758 -5.863 -14.25 1 65.56 61 SER B CA 1
ATOM 3383 C C . SER B 1 61 ? -1.361 -5.574 -13.711 1 65.56 61 SER B C 1
ATOM 3385 O O . SER B 1 61 ? -0.873 -4.449 -13.812 1 65.56 61 SER B O 1
ATOM 3387 N N . PHE B 1 62 ? -0.878 -6.445 -12.875 1 56.38 62 PHE B N 1
ATOM 3388 C CA . PHE B 1 62 ? 0.478 -6.281 -12.367 1 56.38 62 PHE B CA 1
ATOM 3389 C C . PHE B 1 62 ? 1.438 -7.238 -13.062 1 56.38 62 PHE B C 1
ATOM 3391 O O . PHE B 1 62 ? 1.296 -8.461 -12.953 1 56.38 62 PHE B O 1
ATOM 3398 N N . ILE B 1 63 ? 1.826 -6.938 -14.297 1 50.25 63 ILE B N 1
ATOM 3399 C CA . ILE B 1 63 ? 2.82 -7.785 -14.953 1 50.25 63 ILE B CA 1
ATOM 3400 C C . ILE B 1 63 ? 4.223 -7.371 -14.508 1 50.25 63 ILE B C 1
ATOM 3402 O O . ILE B 1 63 ? 4.613 -6.211 -14.672 1 50.25 63 ILE B O 1
ATOM 3406 N N . PHE B 1 64 ? 4.84 -8.102 -13.594 1 44.59 64 PHE B N 1
ATOM 3407 C CA . PHE B 1 64 ? 6.195 -7.836 -13.125 1 44.59 64 PHE B CA 1
ATOM 3408 C C . PHE B 1 64 ? 7.219 -8.258 -14.172 1 44.59 64 PHE B C 1
ATOM 3410 O O . PHE B 1 64 ? 7.664 -9.406 -14.188 1 44.59 64 PHE B O 1
ATOM 3417 N N . LYS B 1 65 ? 7.055 -8.039 -15.523 1 46.19 65 LYS B N 1
ATOM 3418 C CA . LYS B 1 65 ? 7.828 -8.633 -16.609 1 46.19 65 LYS B CA 1
ATOM 3419 C C . LYS B 1 65 ? 9.281 -8.164 -16.578 1 46.19 65 LYS B C 1
ATOM 3421 O O . LYS B 1 65 ? 9.547 -6.969 -16.406 1 46.19 65 LYS B O 1
ATOM 3426 N N . LYS B 1 66 ? 10.258 -8.93 -16.188 1 46.59 66 LYS B N 1
ATOM 3427 C CA . LYS B 1 66 ? 11.578 -8.773 -16.797 1 46.59 66 LYS B CA 1
ATOM 3428 C C . LYS B 1 66 ? 11.555 -9.156 -18.266 1 46.59 66 LYS B C 1
ATOM 3430 O O . LYS B 1 66 ? 11.062 -10.227 -18.641 1 46.59 66 LYS B O 1
ATOM 3435 N N . ASP B 1 67 ? 11.234 -8.398 -19.25 1 41.72 67 ASP B N 1
ATOM 3436 C CA . ASP B 1 67 ? 11.398 -8.953 -20.594 1 41.72 67 ASP B CA 1
ATOM 3437 C C . ASP B 1 67 ? 12.828 -9.43 -20.828 1 41.72 67 ASP B C 1
ATOM 3439 O O . ASP B 1 67 ? 13.688 -8.648 -21.25 1 41.72 67 ASP B O 1
ATOM 3443 N N . ARG B 1 68 ? 13.422 -10.438 -20.406 1 44.19 68 ARG B N 1
ATOM 3444 C CA . ARG B 1 68 ? 14.711 -10.844 -20.953 1 44.19 68 ARG B CA 1
ATOM 3445 C C . ARG B 1 68 ? 14.609 -11.102 -22.453 1 44.19 68 ARG B C 1
ATOM 3447 O O . ARG B 1 68 ? 15.594 -10.977 -23.172 1 44.19 68 ARG B O 1
ATOM 3454 N N . LYS B 1 69 ? 13.828 -11.773 -23.156 1 40.25 69 LYS B N 1
ATOM 3455 C CA . LYS B 1 69 ? 13.812 -11.938 -24.609 1 40.25 69 LYS B CA 1
ATOM 3456 C C . LYS B 1 69 ? 13.125 -10.758 -25.281 1 40.25 69 LYS B C 1
ATOM 3458 O O . LYS B 1 69 ? 13.227 -10.594 -26.5 1 40.25 69 LYS B O 1
ATOM 3463 N N . ARG B 1 70 ? 12.062 -10.25 -24.938 1 35.59 70 ARG B N 1
ATOM 3464 C CA . ARG B 1 70 ? 11.805 -8.922 -25.469 1 35.59 70 ARG B CA 1
ATOM 3465 C C . ARG B 1 70 ? 12.359 -7.836 -24.562 1 35.59 70 ARG B C 1
ATOM 3467 O O . ARG B 1 70 ? 12.133 -7.859 -23.344 1 35.59 70 ARG B O 1
ATOM 3474 N N . LEU B 1 71 ? 13.562 -7.18 -24.703 1 31.41 71 LEU B N 1
ATOM 3475 C CA . LEU B 1 71 ? 14.148 -6.008 -24.062 1 31.41 71 LEU B CA 1
ATOM 3476 C C . LEU B 1 71 ? 13.07 -5.113 -23.453 1 31.41 71 LEU B C 1
ATOM 3478 O O . LEU B 1 71 ? 13.336 -3.957 -23.109 1 31.41 71 LEU B O 1
ATOM 3482 N N . ASN B 1 72 ? 11.891 -5.199 -23.766 1 31.84 72 ASN B N 1
ATOM 3483 C CA . ASN B 1 72 ? 11.117 -4.027 -23.359 1 31.84 72 ASN B CA 1
ATOM 3484 C C . ASN B 1 72 ? 10.93 -3.961 -21.844 1 31.84 72 ASN B C 1
ATOM 3486 O O . ASN B 1 72 ? 10.812 -4.992 -21.188 1 31.84 72 ASN B O 1
ATOM 3490 N N . LYS B 1 73 ? 11.195 -2.799 -21.359 1 35.03 73 LYS B N 1
ATOM 3491 C CA . LYS B 1 73 ? 11.227 -2.154 -20.047 1 35.03 73 LYS B CA 1
ATOM 3492 C C . LYS B 1 73 ? 10.016 -2.559 -19.219 1 35.03 73 LYS B C 1
ATOM 3494 O O . LYS B 1 73 ? 8.969 -2.918 -19.75 1 35.03 73 LYS B O 1
ATOM 3499 N N . PHE B 1 74 ? 10.344 -2.645 -18.125 1 32.5 74 PHE B N 1
ATOM 3500 C CA . PHE B 1 74 ? 9.531 -2.85 -16.938 1 32.5 74 PHE B CA 1
ATOM 3501 C C . PHE B 1 74 ? 8.172 -2.174 -17.078 1 32.5 74 PHE B C 1
ATOM 3503 O O . PHE B 1 74 ? 8.094 -0.958 -17.281 1 32.5 74 PHE B O 1
ATOM 3510 N N . LYS B 1 75 ? 7.324 -2.693 -17.953 1 34.97 75 LYS B N 1
ATOM 3511 C CA . LYS B 1 75 ? 6.098 -1.909 -17.844 1 34.97 75 LYS B CA 1
ATOM 3512 C C . LYS B 1 75 ? 5.336 -2.254 -16.578 1 34.97 75 LYS B C 1
ATOM 3514 O O . LYS B 1 75 ? 4.645 -3.275 -16.516 1 34.97 75 LYS B O 1
ATOM 3519 N N . THR B 1 76 ? 6 -2.484 -15.516 1 36.25 76 THR B N 1
ATOM 3520 C CA . THR B 1 76 ? 5.07 -2.506 -14.398 1 36.25 76 THR B CA 1
ATOM 3521 C C . THR B 1 76 ? 4.051 -1.377 -14.516 1 36.25 76 THR B C 1
ATOM 3523 O O . THR B 1 76 ? 4.414 -0.199 -14.5 1 36.25 76 THR B O 1
ATOM 3526 N N . VAL B 1 77 ? 3.074 -1.534 -15.32 1 34.47 77 VAL B N 1
ATOM 3527 C CA . VAL B 1 77 ? 2.061 -0.498 -15.492 1 34.47 77 VAL B CA 1
ATOM 3528 C C . VAL B 1 77 ? 1.44 -0.16 -14.133 1 34.47 77 VAL B C 1
ATOM 3530 O O . VAL B 1 77 ? 0.708 -0.97 -13.562 1 34.47 77 VAL B O 1
ATOM 3533 N N . LEU B 1 78 ? 2.104 0.011 -13.164 1 35.38 78 LEU B N 1
ATOM 3534 C CA . LEU B 1 78 ? 1.212 0.817 -12.336 1 35.38 78 LEU B CA 1
ATOM 3535 C C . LEU B 1 78 ? 0.389 1.772 -13.195 1 35.38 78 LEU B C 1
ATOM 3537 O O . LEU B 1 78 ? 0.939 2.684 -13.812 1 35.38 78 LEU B O 1
ATOM 3541 N N . TYR B 1 79 ? -0.45 1.224 -14.008 1 33.88 79 TYR B N 1
ATOM 3542 C CA . TYR B 1 79 ? -1.282 1.969 -14.945 1 33.88 79 TYR B CA 1
ATOM 3543 C C . TYR B 1 79 ? -1.452 3.414 -14.492 1 33.88 79 TYR B C 1
ATOM 3545 O O . TYR B 1 79 ? -1.288 3.727 -13.312 1 33.88 79 TYR B O 1
ATOM 3553 N N . ASN B 1 80 ? -1.916 4.211 -15.445 1 34.72 80 ASN B N 1
ATOM 3554 C CA . ASN B 1 80 ? -2.146 5.621 -15.727 1 34.72 80 ASN B CA 1
ATOM 3555 C C . ASN B 1 80 ? -3.008 6.277 -14.648 1 34.72 80 ASN B C 1
ATOM 3557 O O . ASN B 1 80 ? -4.172 5.914 -14.477 1 34.72 80 ASN B O 1
ATOM 3561 N N . GLY B 1 81 ? -2.457 6.57 -13.641 1 40.81 81 GLY B N 1
ATOM 3562 C CA . GLY B 1 81 ? -3.055 7.578 -12.773 1 40.81 81 GLY B CA 1
ATOM 3563 C C . GLY B 1 81 ? -3.941 8.555 -13.523 1 40.81 81 GLY B C 1
ATOM 3564 O O . GLY B 1 81 ? -4.066 9.719 -13.125 1 40.81 81 GLY B O 1
ATOM 3565 N N . SER B 1 82 ? -4.258 8.109 -14.672 1 44.78 82 SER B N 1
ATOM 3566 C CA . SER B 1 82 ? -5.242 9.016 -15.258 1 44.78 82 SER B CA 1
ATOM 3567 C C . SER B 1 82 ? -6.523 9.055 -14.43 1 44.78 82 SER B C 1
ATOM 3569 O O . SER B 1 82 ? -6.941 8.031 -13.883 1 44.78 82 SER B O 1
ATOM 3571 N N . PRO B 1 83 ? -6.836 10.125 -14.07 1 47.56 83 PRO B N 1
ATOM 3572 C CA . PRO B 1 83 ? -8.125 10.266 -13.383 1 47.56 83 PRO B CA 1
ATOM 3573 C C . PRO B 1 83 ? -9.18 9.289 -13.891 1 47.56 83 PRO B C 1
ATOM 3575 O O . PRO B 1 83 ? -10.016 8.812 -13.117 1 47.56 83 PRO B O 1
ATOM 3578 N N . ARG B 1 84 ? -9.047 8.875 -15.109 1 49.38 84 ARG B N 1
ATOM 3579 C CA . ARG B 1 84 ? -10.016 7.957 -15.711 1 49.38 84 ARG B CA 1
ATOM 3580 C C . ARG B 1 84 ? -9.828 6.539 -15.18 1 49.38 84 ARG B C 1
ATOM 3582 O O . ARG B 1 84 ? -10.805 5.84 -14.906 1 49.38 84 ARG B O 1
ATOM 3589 N N . LYS B 1 85 ? -8.617 6.102 -14.969 1 58.12 85 LYS B N 1
ATOM 3590 C CA . LYS B 1 85 ? -8.375 4.742 -14.5 1 58.12 85 LYS B CA 1
ATOM 3591 C C . LYS B 1 85 ? -8.695 4.613 -13.008 1 58.12 85 LYS B C 1
ATOM 3593 O O . LYS B 1 85 ? -9.211 3.582 -12.57 1 58.12 85 LYS B O 1
ATOM 3598 N N . LEU B 1 86 ? -8.477 5.633 -12.367 1 59.31 86 LEU B N 1
ATOM 3599 C CA . LEU B 1 86 ? -8.852 5.609 -10.961 1 59.31 86 LEU B CA 1
ATOM 3600 C C . LEU B 1 86 ? -10.359 5.508 -10.797 1 59.31 86 LEU B C 1
ATOM 3602 O O . LEU B 1 86 ? -10.852 4.789 -9.922 1 59.31 86 LEU B O 1
ATOM 3606 N N . LYS B 1 87 ? -11.047 6.262 -11.703 1 63.34 87 LYS B N 1
ATOM 3607 C CA . LYS B 1 87 ? -12.508 6.164 -11.672 1 63.34 87 LYS B CA 1
ATOM 3608 C C . LYS B 1 87 ? -12.969 4.754 -12.023 1 63.34 87 LYS B C 1
ATOM 3610 O O . LYS B 1 87 ? -13.891 4.223 -11.406 1 63.34 87 LYS B O 1
ATOM 3615 N N . HIS B 1 88 ? -12.203 4.203 -12.992 1 71.75 88 HIS B N 1
ATOM 3616 C CA . HIS B 1 88 ? -12.586 2.867 -13.438 1 71.75 88 HIS B CA 1
ATOM 3617 C C . HIS B 1 88 ? -12.367 1.832 -12.344 1 71.75 88 HIS B C 1
ATOM 3619 O O . HIS B 1 88 ? -13.227 0.989 -12.094 1 71.75 88 HIS B O 1
ATOM 3625 N N . TYR B 1 89 ? -11.422 1.985 -11.617 1 82.12 89 TYR B N 1
ATOM 3626 C CA . TYR B 1 89 ? -11.195 1.021 -10.547 1 82.12 89 TYR B CA 1
ATOM 3627 C C . TYR B 1 89 ? -12.094 1.317 -9.352 1 82.12 89 TYR B C 1
ATOM 3629 O O . TYR B 1 89 ? -12.383 0.427 -8.547 1 82.12 89 TYR B O 1
ATOM 3637 N N . GLY B 1 90 ? -12.617 2.523 -9.398 1 84.31 90 GLY B N 1
ATOM 3638 C CA . GLY B 1 90 ? -13.648 2.84 -8.422 1 84.31 90 GLY B CA 1
ATOM 3639 C C . GLY B 1 90 ? -14.93 2.061 -8.633 1 84.31 90 GLY B C 1
ATOM 3640 O O . GLY B 1 90 ? -15.539 1.591 -7.668 1 84.31 90 GLY B O 1
ATOM 3641 N N . GLU B 1 91 ? -15.234 1.894 -9.852 1 89.75 91 GLU B N 1
ATOM 3642 C CA . GLU B 1 91 ? -16.422 1.125 -10.188 1 89.75 91 GLU B CA 1
ATOM 3643 C C . GLU B 1 91 ? -16.25 -0.348 -9.828 1 89.75 91 GLU B C 1
ATOM 3645 O O . GLU B 1 91 ? -17.203 -0.99 -9.352 1 89.75 91 GLU B O 1
ATOM 3650 N N . SER B 1 92 ? -15.102 -0.836 -10.094 1 94 92 SER B N 1
ATOM 3651 C CA . SER B 1 92 ? -14.812 -2.227 -9.75 1 94 92 SER B CA 1
ATOM 3652 C C . SER B 1 92 ? -14.883 -2.455 -8.25 1 94 92 SER B C 1
ATOM 3654 O O . SER B 1 92 ? -15.445 -3.455 -7.789 1 94 92 SER B O 1
ATOM 3656 N N . ILE B 1 93 ? -14.391 -1.551 -7.539 1 93.75 93 ILE B N 1
ATOM 3657 C CA . ILE B 1 93 ? -14.422 -1.615 -6.082 1 93.75 93 ILE B CA 1
ATOM 3658 C C . ILE B 1 93 ? -15.867 -1.622 -5.594 1 93.75 93 ILE B C 1
ATOM 3660 O O . ILE B 1 93 ? -16.234 -2.426 -4.734 1 93.75 93 ILE B O 1
ATOM 3664 N N . GLU B 1 94 ? -16.656 -0.781 -6.16 1 93.94 94 GLU B N 1
ATOM 3665 C CA . GLU B 1 94 ? -18.078 -0.722 -5.805 1 93.94 94 GLU B CA 1
ATOM 3666 C C . GLU B 1 94 ? -18.797 -2.018 -6.176 1 93.94 94 GLU B C 1
ATOM 3668 O O . GLU B 1 94 ? -19.656 -2.496 -5.426 1 93.94 94 GLU B O 1
ATOM 3673 N N . THR B 1 95 ? -18.422 -2.561 -7.266 1 95.69 95 THR B N 1
ATOM 3674 C CA . THR B 1 95 ? -19.016 -3.816 -7.707 1 95.69 95 THR B CA 1
ATOM 3675 C C . THR B 1 95 ? -18.734 -4.934 -6.711 1 95.69 95 THR B C 1
ATOM 3677 O O . THR B 1 95 ? -19.625 -5.691 -6.34 1 95.69 95 THR B O 1
ATOM 3680 N N . ILE B 1 96 ? -17.531 -5.031 -6.301 1 96.88 96 ILE B N 1
ATOM 3681 C CA . ILE B 1 96 ? -17.156 -6.039 -5.32 1 96.88 96 ILE B CA 1
ATOM 3682 C C . ILE B 1 96 ? -18 -5.883 -4.059 1 96.88 96 ILE B C 1
ATOM 3684 O O . ILE B 1 96 ? -18.578 -6.852 -3.564 1 96.88 96 ILE B O 1
ATOM 3688 N N . TYR B 1 97 ? -18.109 -4.691 -3.623 1 96.62 97 TYR B N 1
ATOM 3689 C CA . TYR B 1 97 ? -18.859 -4.41 -2.404 1 96.62 97 TYR B CA 1
ATOM 3690 C C . TYR B 1 97 ? -20.328 -4.762 -2.574 1 96.62 97 TYR B C 1
ATOM 3692 O O . TYR B 1 97 ? -20.922 -5.414 -1.708 1 96.62 97 TYR B O 1
ATOM 3700 N N . ARG B 1 98 ? -20.875 -4.34 -3.68 1 97.25 98 ARG B N 1
ATOM 3701 C CA . ARG B 1 98 ? -22.281 -4.605 -3.951 1 97.25 98 ARG B CA 1
ATOM 3702 C C . ARG B 1 98 ? -22.547 -6.105 -3.994 1 97.25 98 ARG B C 1
ATOM 3704 O O . ARG B 1 98 ? -23.578 -6.57 -3.479 1 97.25 98 ARG B O 1
ATOM 3711 N N . ARG B 1 99 ? -21.688 -6.84 -4.566 1 97.69 99 ARG B N 1
ATOM 3712 C CA . ARG B 1 99 ? -21.875 -8.289 -4.664 1 97.69 99 ARG B CA 1
ATOM 3713 C C . ARG B 1 99 ? -21.781 -8.945 -3.293 1 97.69 99 ARG B C 1
ATOM 3715 O O . ARG B 1 99 ? -22.562 -9.836 -2.967 1 97.69 99 ARG B O 1
ATOM 3722 N N . ILE B 1 100 ? -20.859 -8.523 -2.52 1 97.62 100 ILE B N 1
ATOM 3723 C CA . ILE B 1 100 ? -20.703 -9.062 -1.174 1 97.62 100 ILE B CA 1
ATOM 3724 C C . ILE B 1 100 ? -21.969 -8.766 -0.354 1 97.62 100 ILE B C 1
ATOM 3726 O O . ILE B 1 100 ? -22.453 -9.633 0.372 1 97.62 100 ILE B O 1
ATOM 3730 N N . LYS B 1 101 ? -22.469 -7.562 -0.485 1 96.69 101 LYS B N 1
ATOM 3731 C CA . LYS B 1 101 ? -23.672 -7.164 0.249 1 96.69 101 LYS B CA 1
ATOM 3732 C C . LYS B 1 101 ? -24.875 -7.992 -0.18 1 96.69 101 LYS B C 1
ATOM 3734 O O . LYS B 1 101 ? -25.719 -8.344 0.646 1 96.69 101 LYS B O 1
ATOM 3739 N N . LYS B 1 102 ? -24.922 -8.25 -1.431 1 97.25 102 LYS B N 1
ATOM 3740 C CA . LYS B 1 102 ? -26.047 -9 -1.97 1 97.25 102 LYS B CA 1
ATOM 3741 C C . LYS B 1 102 ? -25.953 -10.477 -1.578 1 97.25 102 LYS B C 1
ATOM 3743 O O . LYS B 1 102 ? -26.938 -11.062 -1.126 1 97.25 102 LYS B O 1
ATOM 3748 N N . VAL B 1 103 ? -24.75 -11.094 -1.721 1 97.25 103 VAL B N 1
ATOM 3749 C CA . VAL B 1 103 ? -24.562 -12.523 -1.513 1 97.25 103 VAL B CA 1
ATOM 3750 C C . VAL B 1 103 ? -24.5 -12.828 -0.017 1 97.25 103 VAL B C 1
ATOM 3752 O O . VAL B 1 103 ? -24.938 -13.891 0.429 1 97.25 103 VAL B O 1
ATOM 3755 N N . ARG B 1 104 ? -23.953 -11.953 0.777 1 96.62 104 ARG B N 1
ATOM 3756 C CA . ARG B 1 104 ? -23.766 -12.07 2.219 1 96.62 104 ARG B CA 1
ATOM 3757 C C . ARG B 1 104 ? -23.078 -13.383 2.572 1 96.62 104 ARG B C 1
ATOM 3759 O O . ARG B 1 104 ? -23.578 -14.164 3.387 1 96.62 104 ARG B O 1
ATOM 3766 N N . PRO B 1 105 ? -21.922 -13.648 2.027 1 97.75 105 PRO B N 1
ATOM 3767 C CA . PRO B 1 105 ? -21.188 -14.883 2.348 1 97.75 105 PRO B CA 1
ATOM 3768 C C . PRO B 1 105 ? -20.719 -14.93 3.797 1 97.75 105 PRO B C 1
ATOM 3770 O O . PRO B 1 105 ? -20.562 -13.883 4.434 1 97.75 105 PRO B O 1
ATOM 3773 N N . ASP B 1 106 ? -20.531 -16.141 4.281 1 97.75 106 ASP B N 1
ATOM 3774 C CA . ASP B 1 106 ? -19.938 -16.297 5.609 1 97.75 106 ASP B CA 1
ATOM 3775 C C . ASP B 1 106 ? -18.469 -15.914 5.602 1 97.75 106 ASP B C 1
ATOM 3777 O O . ASP B 1 106 ? -17.922 -15.469 6.621 1 97.75 106 ASP B O 1
ATOM 3781 N N . VAL B 1 107 ? -17.828 -16.109 4.465 1 98.19 107 VAL B N 1
ATOM 3782 C CA . VAL B 1 107 ? -16.406 -15.812 4.309 1 98.19 107 VAL B CA 1
ATOM 3783 C C . VAL B 1 107 ? -16.109 -15.484 2.848 1 98.19 107 VAL B C 1
ATOM 3785 O O . VAL B 1 107 ? -16.719 -16.062 1.939 1 98.19 107 VAL B O 1
ATOM 3788 N N . VAL B 1 108 ? -15.258 -14.5 2.648 1 98.25 108 VAL B N 1
ATOM 3789 C CA . VAL B 1 108 ? -14.734 -14.203 1.32 1 98.25 108 VAL B CA 1
ATOM 3790 C C . VAL B 1 108 ? -13.32 -14.773 1.19 1 98.25 108 VAL B C 1
ATOM 3792 O O . VAL B 1 108 ? -12.453 -14.477 2.014 1 98.25 108 VAL B O 1
ATOM 3795 N N . VAL B 1 109 ? -13.094 -15.602 0.229 1 98.69 109 VAL B N 1
ATOM 3796 C CA . VAL B 1 109 ? -11.773 -16.156 -0.056 1 98.69 109 VAL B CA 1
ATOM 3797 C C . VAL B 1 109 ? -11.156 -15.422 -1.25 1 98.69 109 VAL B C 1
ATOM 3799 O O . VAL B 1 109 ? -11.711 -15.445 -2.352 1 98.69 109 VAL B O 1
ATOM 3802 N N . ASN B 1 110 ? -10.062 -14.789 -1.002 1 98.38 110 ASN B N 1
ATOM 3803 C CA . ASN B 1 110 ? -9.391 -13.977 -2.018 1 98.38 110 ASN B CA 1
ATOM 3804 C C . ASN B 1 110 ? -8.125 -14.656 -2.529 1 98.38 110 ASN B C 1
ATOM 3806 O O . ASN B 1 110 ? -7.207 -14.938 -1.752 1 98.38 110 ASN B O 1
ATOM 3810 N N . PHE B 1 111 ? -8.125 -14.891 -3.807 1 98.06 111 PHE B N 1
ATOM 3811 C CA . PHE B 1 111 ? -6.953 -15.484 -4.438 1 98.06 111 PHE B CA 1
ATOM 3812 C C . PHE B 1 111 ? -6.066 -14.406 -5.055 1 98.06 111 PHE B C 1
ATOM 3814 O O . PHE B 1 111 ? -6.02 -14.258 -6.277 1 98.06 111 PHE B O 1
ATOM 3821 N N . TYR B 1 112 ? -5.398 -13.617 -4.203 1 95.81 112 TYR B N 1
ATOM 3822 C CA . TYR B 1 112 ? -4.305 -12.695 -4.496 1 95.81 112 TYR B CA 1
ATOM 3823 C C . TYR B 1 112 ? -4.773 -11.547 -5.375 1 95.81 112 TYR B C 1
ATOM 3825 O O . TYR B 1 112 ? -4.035 -11.078 -6.246 1 95.81 112 TYR B O 1
ATOM 3833 N N . GLU B 1 113 ? -6.004 -11.172 -5.195 1 95.25 113 GLU B N 1
ATOM 3834 C CA . GLU B 1 113 ? -6.559 -10.031 -5.914 1 95.25 113 GLU B CA 1
ATOM 3835 C C . GLU B 1 113 ? -6.492 -8.758 -5.074 1 95.25 113 GLU B C 1
ATOM 3837 O O . GLU B 1 113 ? -6.824 -8.781 -3.887 1 95.25 113 GLU B O 1
ATOM 3842 N N . LEU B 1 114 ? -6.133 -7.641 -5.684 1 92 114 LEU B N 1
ATOM 3843 C CA . LEU B 1 114 ? -5.809 -6.414 -4.965 1 92 114 LEU B CA 1
ATOM 3844 C C . LEU B 1 114 ? -7.07 -5.652 -4.582 1 92 114 LEU B C 1
ATOM 3846 O O . LEU B 1 114 ? -7.176 -5.125 -3.475 1 92 114 LEU B O 1
ATOM 3850 N N . LEU B 1 115 ? -8.094 -5.59 -5.418 1 93.5 115 LEU B N 1
ATOM 3851 C CA . LEU B 1 115 ? -9.188 -4.637 -5.293 1 93.5 115 LEU B CA 1
ATOM 3852 C C . LEU B 1 115 ? -10.062 -4.969 -4.09 1 93.5 115 LEU B C 1
ATOM 3854 O O . LEU B 1 115 ? -10.664 -4.074 -3.486 1 93.5 115 LEU B O 1
ATOM 3858 N N . PRO B 1 116 ? -10.133 -6.246 -3.699 1 94.75 116 PRO B N 1
ATOM 3859 C CA . PRO B 1 116 ? -10.891 -6.516 -2.475 1 94.75 116 PRO B CA 1
ATOM 3860 C C . PRO B 1 116 ? -10.312 -5.801 -1.254 1 94.75 116 PRO B C 1
ATOM 3862 O O . PRO B 1 116 ? -11.062 -5.383 -0.368 1 94.75 116 PRO B O 1
ATOM 3865 N N . ALA B 1 117 ? -9.023 -5.738 -1.186 1 91.81 117 ALA B N 1
ATOM 3866 C CA . ALA B 1 117 ? -8.391 -4.992 -0.1 1 91.81 117 ALA B CA 1
ATOM 3867 C C . ALA B 1 117 ? -8.828 -3.531 -0.114 1 91.81 117 ALA B C 1
ATOM 3869 O O . ALA B 1 117 ? -9.141 -2.961 0.933 1 91.81 117 ALA B O 1
ATOM 3870 N N . LEU B 1 118 ? -8.883 -2.961 -1.286 1 89.44 118 LEU B N 1
ATOM 3871 C CA . LEU B 1 118 ? -9.312 -1.571 -1.412 1 89.44 118 LEU B CA 1
ATOM 3872 C C . LEU B 1 118 ? -10.789 -1.422 -1.07 1 89.44 118 LEU B C 1
ATOM 3874 O O . LEU B 1 118 ? -11.203 -0.403 -0.512 1 89.44 118 LEU B O 1
ATOM 3878 N N . ALA B 1 119 ? -11.547 -2.414 -1.417 1 92.5 119 ALA B N 1
ATOM 3879 C CA . ALA B 1 119 ? -12.953 -2.4 -1.043 1 92.5 119 ALA B CA 1
ATOM 3880 C C . ALA B 1 119 ? -13.125 -2.406 0.474 1 92.5 119 ALA B C 1
ATOM 3882 O O . ALA B 1 119 ? -13.969 -1.688 1.015 1 92.5 119 ALA B O 1
ATOM 3883 N N . GLN B 1 120 ? -12.289 -3.186 1.112 1 89.5 120 GLN B N 1
ATOM 3884 C CA . GLN B 1 120 ? -12.336 -3.227 2.57 1 89.5 120 GLN B CA 1
ATOM 3885 C C . GLN B 1 120 ? -11.984 -1.867 3.17 1 89.5 120 GLN B C 1
ATOM 3887 O O . GLN B 1 120 ? -12.602 -1.435 4.145 1 89.5 120 GLN B O 1
ATOM 3892 N N . LEU B 1 121 ? -11.055 -1.248 2.586 1 84.81 121 LEU B N 1
ATOM 3893 C CA . LEU B 1 121 ? -10.617 0.054 3.078 1 84.81 121 LEU B CA 1
ATOM 3894 C C . LEU B 1 121 ? -11.711 1.104 2.875 1 84.81 121 LEU B C 1
ATOM 3896 O O . LEU B 1 121 ? -11.883 1.992 3.711 1 84.81 121 LEU B O 1
ATOM 3900 N N . ARG B 1 122 ? -12.367 0.972 1.762 1 86.62 122 ARG B N 1
ATOM 3901 C CA . ARG B 1 122 ? -13.359 1.98 1.397 1 86.62 122 ARG B CA 1
ATOM 3902 C C . ARG B 1 122 ? -14.656 1.78 2.174 1 86.62 122 ARG B C 1
ATOM 3904 O O . ARG B 1 122 ? -15.281 2.75 2.611 1 86.62 122 ARG B O 1
ATOM 3911 N N . PHE B 1 123 ? -15.117 0.513 2.344 1 89.12 123 PHE B N 1
ATOM 3912 C CA . PHE B 1 123 ? -16.469 0.26 2.818 1 89.12 123 PHE B CA 1
ATOM 3913 C C . PHE B 1 123 ? -16.453 -0.391 4.195 1 89.12 123 PHE B C 1
ATOM 3915 O O . PHE B 1 123 ? -17.5 -0.558 4.828 1 89.12 123 PHE B O 1
ATOM 3922 N N . ARG B 1 124 ? -15.383 -0.693 4.836 1 82.06 124 ARG B N 1
ATOM 3923 C CA . ARG B 1 124 ? -15.289 -1.376 6.121 1 82.06 124 ARG B CA 1
ATOM 3924 C C . ARG B 1 124 ? -16.188 -2.607 6.152 1 82.06 124 ARG B C 1
ATOM 3926 O O . ARG B 1 124 ? -17.078 -2.711 7 1 82.06 124 ARG B O 1
ATOM 3933 N N . ILE B 1 125 ? -16.031 -3.6 5.422 1 90.19 125 ILE B N 1
ATOM 3934 C CA . ILE B 1 125 ? -16.844 -4.801 5.242 1 90.19 125 ILE B CA 1
ATOM 3935 C C . ILE B 1 125 ? -16.688 -5.711 6.457 1 90.19 125 ILE B C 1
ATOM 3937 O O . ILE B 1 125 ? -15.578 -6.082 6.828 1 90.19 125 ILE B O 1
ATOM 3941 N N . ASP B 1 126 ? -17.828 -5.988 7.078 1 90.56 126 ASP B N 1
ATOM 3942 C CA . ASP B 1 126 ? -17.828 -6.805 8.289 1 90.56 126 ASP B CA 1
ATOM 3943 C C . ASP B 1 126 ? -17.953 -8.289 7.949 1 90.56 126 ASP B C 1
ATOM 3945 O O . ASP B 1 126 ? -18.875 -8.961 8.422 1 90.56 126 ASP B O 1
ATOM 3949 N N . ILE B 1 127 ? -17.328 -8.828 7.055 1 95.25 127 ILE B N 1
ATOM 3950 C CA . ILE B 1 127 ? -17.188 -10.219 6.648 1 95.25 127 ILE B CA 1
ATOM 3951 C C . ILE B 1 127 ? -15.719 -10.617 6.621 1 95.25 127 ILE B C 1
ATOM 3953 O O . ILE B 1 127 ? -14.875 -9.859 6.152 1 95.25 127 ILE B O 1
ATOM 3957 N N . PRO B 1 128 ? -15.414 -11.773 7.207 1 96.81 128 PRO B N 1
ATOM 3958 C CA . PRO B 1 128 ? -14 -12.172 7.199 1 96.81 128 PRO B CA 1
ATOM 3959 C C . PRO B 1 128 ? -13.484 -12.469 5.797 1 96.81 128 PRO B C 1
ATOM 3961 O O . PRO B 1 128 ? -14.203 -13.047 4.977 1 96.81 128 PRO B O 1
ATOM 3964 N N . PHE B 1 129 ? -12.281 -11.984 5.559 1 97.62 129 PHE B N 1
ATOM 3965 C CA . PHE B 1 129 ? -11.555 -12.281 4.332 1 97.62 129 PHE B CA 1
ATOM 3966 C C . PHE B 1 129 ? -10.406 -13.25 4.605 1 97.62 129 PHE B C 1
ATOM 3968 O O . PHE B 1 129 ? -9.641 -13.062 5.551 1 97.62 129 PHE B O 1
ATOM 3975 N N . VAL B 1 130 ? -10.297 -14.281 3.805 1 98.5 130 VAL B N 1
ATOM 3976 C CA . VAL B 1 130 ? -9.164 -15.195 3.836 1 98.5 130 VAL B CA 1
ATOM 3977 C C . VAL B 1 130 ? -8.391 -15.109 2.523 1 98.5 130 VAL B C 1
ATOM 3979 O O . VAL B 1 130 ? -8.953 -15.312 1.446 1 98.5 130 VAL B O 1
ATOM 3982 N N . ASN B 1 131 ? -7.137 -14.797 2.645 1 98.44 131 ASN B N 1
ATOM 3983 C CA . ASN B 1 131 ? -6.281 -14.703 1.469 1 98.44 131 ASN B CA 1
ATOM 3984 C C . ASN B 1 131 ? -5.523 -16 1.217 1 98.44 131 ASN B C 1
ATOM 3986 O O . ASN B 1 131 ? -5.09 -16.672 2.16 1 98.44 131 ASN B O 1
ATOM 3990 N N . ILE B 1 132 ? -5.398 -16.312 -0.029 1 98.56 132 ILE B N 1
ATOM 3991 C CA . ILE B 1 132 ? -4.645 -17.5 -0.419 1 98.56 132 ILE B CA 1
ATOM 3992 C C . ILE B 1 132 ? -3.645 -17.141 -1.514 1 98.56 132 ILE B C 1
ATOM 3994 O O . ILE B 1 132 ? -3.988 -16.453 -2.477 1 98.56 132 ILE B O 1
ATOM 3998 N N . GLY B 1 133 ? -2.439 -17.594 -1.37 1 97.38 133 GLY B N 1
ATOM 3999 C CA . GLY B 1 133 ? -1.42 -17.422 -2.391 1 97.38 133 GLY B CA 1
ATOM 4000 C C . GLY B 1 133 ? -0.035 -17.828 -1.928 1 97.38 133 GLY B C 1
ATOM 4001 O O . GLY B 1 133 ? 0.281 -17.734 -0.74 1 97.38 133 GLY B O 1
ATOM 4002 N N . HIS B 1 134 ? 0.77 -18.219 -2.863 1 96.94 134 HIS B N 1
ATOM 4003 C CA . HIS B 1 134 ? 2.15 -18.578 -2.555 1 96.94 134 HIS B CA 1
ATOM 4004 C C . HIS B 1 134 ? 2.969 -17.344 -2.189 1 96.94 134 HIS B C 1
ATOM 4006 O O . HIS B 1 134 ? 3.854 -17.406 -1.333 1 96.94 134 HIS B O 1
ATOM 4012 N N . GLN B 1 135 ? 2.586 -16.234 -2.824 1 94.06 135 GLN B N 1
ATOM 4013 C CA . GLN B 1 135 ? 3.324 -14.977 -2.689 1 94.06 135 GLN B CA 1
ATOM 4014 C C . GLN B 1 135 ? 3.326 -14.492 -1.243 1 94.06 135 GLN B C 1
ATOM 4016 O O . GLN B 1 135 ? 4.25 -13.797 -0.817 1 94.06 135 GLN B O 1
ATOM 4021 N N . TYR B 1 136 ? 2.373 -14.922 -0.472 1 96.62 136 TYR B N 1
ATOM 4022 C CA . TYR B 1 136 ? 2.248 -14.43 0.896 1 96.62 136 TYR B CA 1
ATOM 4023 C C . TYR B 1 136 ? 3.373 -14.969 1.773 1 96.62 136 TYR B C 1
ATOM 4025 O O . TYR B 1 136 ? 3.621 -14.445 2.861 1 96.62 136 TYR B O 1
ATOM 4033 N N . LEU B 1 137 ? 4.086 -15.953 1.298 1 95.81 137 LEU B N 1
ATOM 4034 C CA . LEU B 1 137 ? 5.238 -16.469 2.031 1 95.81 137 LEU B CA 1
ATOM 4035 C C . LEU B 1 137 ? 6.332 -15.414 2.135 1 95.81 137 LEU B C 1
ATOM 4037 O O . LEU B 1 137 ? 7.195 -15.492 3.01 1 95.81 137 LEU B O 1
ATOM 4041 N N . LEU B 1 138 ? 6.293 -14.484 1.258 1 92.12 138 LEU B N 1
ATOM 4042 C CA . LEU B 1 138 ? 7.285 -13.414 1.285 1 92.12 138 LEU B CA 1
ATOM 4043 C C . LEU B 1 138 ? 7.234 -12.664 2.611 1 92.12 138 LEU B C 1
ATOM 4045 O O . LEU B 1 138 ? 8.195 -11.977 2.973 1 92.12 138 LEU B O 1
ATOM 4049 N N . ARG B 1 139 ? 6.133 -12.805 3.279 1 91.31 139 ARG B N 1
ATOM 4050 C CA . ARG B 1 139 ? 5.965 -12.117 4.555 1 91.31 139 ARG B CA 1
ATOM 4051 C C . ARG B 1 139 ? 6.355 -13.016 5.719 1 91.31 139 ARG B C 1
ATOM 4053 O O . ARG B 1 139 ? 6.266 -12.609 6.883 1 91.31 139 ARG B O 1
ATOM 4060 N N . HIS B 1 140 ? 6.734 -14.188 5.461 1 93.38 140 HIS B N 1
ATOM 4061 C CA . HIS B 1 140 ? 7.164 -15.141 6.48 1 93.38 140 HIS B CA 1
ATOM 4062 C C . HIS B 1 140 ? 8.656 -15.008 6.758 1 93.38 140 HIS B C 1
ATOM 4064 O O . HIS B 1 140 ? 9.469 -15.031 5.836 1 93.38 140 HIS B O 1
ATOM 4070 N N . PRO B 1 141 ? 9.055 -14.953 8 1 87.31 141 PRO B N 1
ATOM 4071 C CA . PRO B 1 141 ? 10.461 -14.719 8.336 1 87.31 141 PRO B CA 1
ATOM 4072 C C . PRO B 1 141 ? 11.359 -15.891 7.949 1 87.31 141 PRO B C 1
ATOM 4074 O O . PRO B 1 141 ? 12.547 -15.695 7.672 1 87.31 141 PRO B O 1
ATOM 4077 N N . ASP B 1 142 ? 10.867 -17.047 7.867 1 89.62 142 ASP B N 1
ATOM 4078 C CA . ASP B 1 142 ? 11.672 -18.234 7.605 1 89.62 142 ASP B CA 1
ATOM 4079 C C . ASP B 1 142 ? 11.719 -18.547 6.109 1 89.62 142 ASP B C 1
ATOM 4081 O O . ASP B 1 142 ? 12.367 -19.516 5.691 1 89.62 142 ASP B O 1
ATOM 4085 N N . TYR B 1 143 ? 11.039 -17.75 5.355 1 89.69 143 TYR B N 1
ATOM 4086 C CA . TYR B 1 143 ? 11.008 -18.016 3.92 1 89.69 143 TYR B CA 1
ATOM 4087 C C . TYR B 1 143 ? 12.242 -17.438 3.23 1 89.69 143 TYR B C 1
ATOM 4089 O O . TYR B 1 143 ? 12.414 -16.219 3.186 1 89.69 143 TYR B O 1
ATOM 4097 N N . GLY B 1 144 ? 13.141 -18.312 2.836 1 76.5 144 GLY B N 1
ATOM 4098 C CA . GLY B 1 144 ? 14.32 -17.922 2.084 1 76.5 144 GLY B CA 1
ATOM 4099 C C . GLY B 1 144 ? 14.062 -17.766 0.597 1 76.5 144 GLY B C 1
ATOM 4100 O O . GLY B 1 144 ? 13.922 -18.766 -0.118 1 76.5 144 GLY B O 1
ATOM 4101 N N . HIS B 1 145 ? 13.82 -16.516 0.24 1 68.12 145 HIS B N 1
ATOM 4102 C CA . HIS B 1 145 ? 13.523 -16.359 -1.18 1 68.12 145 HIS B CA 1
ATOM 4103 C C . HIS B 1 145 ? 14.75 -15.883 -1.949 1 68.12 145 HIS B C 1
ATOM 4105 O O . HIS B 1 145 ? 15.734 -15.43 -1.349 1 68.12 145 HIS B O 1
ATOM 4111 N N . GLY B 1 146 ? 14.68 -16.172 -3.174 1 66.38 146 GLY B N 1
ATOM 4112 C CA . GLY B 1 146 ? 15.727 -15.68 -4.055 1 66.38 146 GLY B CA 1
ATOM 4113 C C . GLY B 1 146 ? 15.789 -14.164 -4.113 1 66.38 146 GLY B C 1
ATOM 4114 O O . GLY B 1 146 ? 14.914 -13.477 -3.58 1 66.38 146 GLY B O 1
ATOM 4115 N N . LYS B 1 147 ? 16.859 -13.562 -4.434 1 65.38 147 LYS B N 1
ATOM 4116 C CA . LYS B 1 147 ? 17.156 -12.141 -4.34 1 65.38 147 LYS B CA 1
ATOM 4117 C C . LYS B 1 147 ? 16.781 -11.414 -5.633 1 65.38 147 LYS B C 1
ATOM 4119 O O . LYS B 1 147 ? 16.484 -10.219 -5.621 1 65.38 147 LYS B O 1
ATOM 4124 N N . GLY B 1 148 ? 16.5 -12.102 -6.598 1 68.06 148 GLY B N 1
ATOM 4125 C CA . GLY B 1 148 ? 16.219 -11.484 -7.883 1 68.06 148 GLY B CA 1
ATOM 4126 C C . GLY B 1 148 ? 16.516 -9.992 -7.898 1 68.06 148 GLY B C 1
ATOM 4127 O O . GLY B 1 148 ? 17.391 -9.516 -7.168 1 68.06 148 GLY B O 1
ATOM 4128 N N . ASP B 1 149 ? 15.914 -9.156 -8.828 1 75.94 149 ASP B N 1
ATOM 4129 C CA . ASP B 1 149 ? 16.031 -7.703 -8.914 1 75.94 149 ASP B CA 1
ATOM 4130 C C . ASP B 1 149 ? 15.367 -7.031 -7.707 1 75.94 149 ASP B C 1
ATOM 4132 O O . ASP B 1 149 ? 14.195 -7.281 -7.418 1 75.94 149 ASP B O 1
ATOM 4136 N N . ALA B 1 150 ? 16.172 -6.273 -7.066 1 76.88 150 ALA B N 1
ATOM 4137 C CA . ALA B 1 150 ? 15.758 -5.695 -5.789 1 76.88 150 ALA B CA 1
ATOM 4138 C C . ALA B 1 150 ? 14.523 -4.816 -5.957 1 76.88 150 ALA B C 1
ATOM 4140 O O . ALA B 1 150 ? 13.641 -4.801 -5.094 1 76.88 150 ALA B O 1
ATOM 4141 N N . GLN B 1 151 ? 14.477 -4.098 -7 1 77.5 151 GLN B N 1
ATOM 4142 C CA . GLN B 1 151 ? 13.336 -3.215 -7.227 1 77.5 151 GLN B CA 1
ATOM 4143 C C . GLN B 1 151 ? 12.062 -4.016 -7.48 1 77.5 151 GLN B C 1
ATOM 4145 O O . GLN B 1 151 ? 11 -3.695 -6.93 1 77.5 151 GLN B O 1
ATOM 4150 N N . SER B 1 152 ? 12.234 -5.051 -8.289 1 81.56 152 SER B N 1
ATOM 4151 C CA . SER B 1 152 ? 11.078 -5.895 -8.57 1 81.56 152 SER B CA 1
ATOM 4152 C C . SER B 1 152 ? 10.586 -6.605 -7.316 1 81.56 152 SER B C 1
ATOM 4154 O O . SER B 1 152 ? 9.383 -6.754 -7.105 1 81.56 152 SER B O 1
ATOM 4156 N N . LEU B 1 153 ? 11.562 -6.965 -6.586 1 85.25 153 LEU B N 1
ATOM 4157 C CA . LEU B 1 153 ? 11.203 -7.633 -5.34 1 85.25 153 LEU B CA 1
ATOM 4158 C C . LEU B 1 153 ? 10.477 -6.676 -4.402 1 85.25 153 LEU B C 1
ATOM 4160 O O . LEU B 1 153 ? 9.508 -7.066 -3.738 1 85.25 153 LEU B O 1
ATOM 4164 N N . MET B 1 154 ? 10.883 -5.469 -4.348 1 82.81 154 MET B N 1
ATOM 4165 C CA . MET B 1 154 ? 10.219 -4.465 -3.52 1 82.81 154 MET B CA 1
ATOM 4166 C C . MET B 1 154 ? 8.773 -4.27 -3.953 1 82.81 154 MET B C 1
ATOM 4168 O O . MET B 1 154 ? 7.871 -4.219 -3.115 1 82.81 154 MET B O 1
ATOM 4172 N N . VAL B 1 155 ? 8.633 -4.203 -5.199 1 82.94 155 VAL B N 1
ATOM 4173 C CA . VAL B 1 155 ? 7.293 -3.996 -5.734 1 82.94 155 VAL B CA 1
ATOM 4174 C C . VAL B 1 155 ? 6.418 -5.207 -5.422 1 82.94 155 VAL B C 1
ATOM 4176 O O . VAL B 1 155 ? 5.25 -5.059 -5.055 1 82.94 155 VAL B O 1
ATOM 4179 N N . LEU B 1 156 ? 6.977 -6.355 -5.594 1 87.38 156 LEU B N 1
ATOM 4180 C CA . LEU B 1 156 ? 6.242 -7.578 -5.281 1 87.38 156 LEU B CA 1
ATOM 4181 C C . LEU B 1 156 ? 5.863 -7.621 -3.805 1 87.38 156 LEU B C 1
ATOM 4183 O O . LEU B 1 156 ? 4.734 -7.977 -3.459 1 87.38 156 LEU B O 1
ATOM 4187 N N . ARG B 1 157 ? 6.738 -7.277 -2.988 1 88.31 157 ARG B N 1
ATOM 4188 C CA . ARG B 1 157 ? 6.473 -7.234 -1.556 1 88.31 157 ARG B CA 1
ATOM 4189 C C . ARG B 1 157 ? 5.355 -6.242 -1.236 1 88.31 157 ARG B C 1
ATOM 4191 O O . ARG B 1 157 ? 4.48 -6.531 -0.419 1 88.31 157 ARG B O 1
ATOM 4198 N N . LEU B 1 158 ? 5.465 -5.098 -1.848 1 86.12 158 LEU B N 1
ATOM 4199 C CA . LEU B 1 158 ? 4.43 -4.09 -1.645 1 86.12 158 LEU B CA 1
ATOM 4200 C C . LEU B 1 158 ? 3.07 -4.605 -2.1 1 86.12 158 LEU B C 1
ATOM 4202 O O . LEU B 1 158 ? 2.078 -4.473 -1.378 1 86.12 158 LEU B O 1
ATOM 4206 N N . HIS B 1 159 ? 3.076 -5.195 -3.221 1 88 159 HIS B N 1
ATOM 4207 C CA . HIS B 1 159 ? 1.836 -5.758 -3.74 1 88 159 HIS B CA 1
ATOM 4208 C C . HIS B 1 159 ? 1.262 -6.805 -2.789 1 88 159 HIS B C 1
ATOM 4210 O O . HIS B 1 159 ? 0.059 -6.809 -2.52 1 88 159 HIS B O 1
ATOM 4216 N N . THR B 1 160 ? 2.113 -7.629 -2.352 1 91.69 160 THR B N 1
ATOM 4217 C CA . THR B 1 160 ? 1.704 -8.695 -1.444 1 91.69 160 THR B CA 1
ATOM 4218 C C . THR B 1 160 ? 1.161 -8.125 -0.14 1 91.69 160 THR B C 1
ATOM 4220 O O . THR B 1 160 ? 0.147 -8.594 0.378 1 91.69 160 THR B O 1
ATOM 4223 N N . LEU B 1 161 ? 1.781 -7.117 0.311 1 89.69 161 LEU B N 1
ATOM 4224 C CA . LEU B 1 161 ? 1.304 -6.441 1.513 1 89.69 161 LEU B CA 1
ATOM 4225 C C . LEU B 1 161 ? -0.074 -5.832 1.28 1 89.69 161 LEU B C 1
ATOM 4227 O O . LEU B 1 161 ? -0.975 -5.988 2.107 1 89.69 161 LEU B O 1
ATOM 4231 N N . LEU B 1 162 ? -0.206 -5.219 0.149 1 89 162 LEU B N 1
ATOM 4232 C CA . LEU B 1 162 ? -1.443 -4.512 -0.165 1 89 162 LEU B CA 1
ATOM 4233 C C . LEU B 1 162 ? -2.605 -5.488 -0.309 1 89 162 LEU B C 1
ATOM 4235 O O . LEU B 1 162 ? -3.705 -5.23 0.185 1 89 162 LEU B O 1
ATOM 4239 N N . THR B 1 163 ? -2.33 -6.559 -0.912 1 92.69 163 THR B N 1
ATOM 4240 C CA . THR B 1 163 ? -3.389 -7.543 -1.105 1 92.69 163 THR B CA 1
ATOM 4241 C C . THR B 1 163 ? -3.807 -8.156 0.228 1 92.69 163 THR B C 1
ATOM 4243 O O . THR B 1 163 ? -4.883 -8.75 0.333 1 92.69 163 THR B O 1
ATOM 4246 N N . GLY B 1 164 ? -3.039 -8.023 1.2 1 91.94 164 GLY B N 1
ATOM 4247 C CA . GLY B 1 164 ? -3.305 -8.648 2.484 1 91.94 164 GLY B CA 1
ATOM 4248 C C . GLY B 1 164 ? -4.094 -7.762 3.43 1 91.94 164 GLY B C 1
ATOM 4249 O O . GLY B 1 164 ? -4.516 -8.211 4.5 1 91.94 164 GLY B O 1
ATOM 4250 N N . ILE B 1 165 ? -4.332 -6.562 3.014 1 88.81 165 ILE B N 1
ATOM 4251 C CA . ILE B 1 165 ? -5.016 -5.609 3.881 1 88.81 165 ILE B CA 1
ATOM 4252 C C . ILE B 1 165 ? -6.422 -6.117 4.199 1 88.81 165 ILE B C 1
ATOM 4254 O O . ILE B 1 165 ? -7.164 -6.516 3.301 1 88.81 165 ILE B O 1
ATOM 4258 N N . GLY B 1 166 ? -6.766 -6.141 5.52 1 88.19 166 GLY B N 1
ATOM 4259 C CA . GLY B 1 166 ? -8.117 -6.461 5.953 1 88.19 166 GLY B CA 1
ATOM 4260 C C . GLY B 1 166 ? -8.359 -7.949 6.094 1 88.19 166 GLY B C 1
ATOM 4261 O O . GLY B 1 166 ? -9.461 -8.375 6.449 1 88.19 166 GLY B O 1
ATOM 4262 N N . ALA B 1 167 ? -7.324 -8.781 5.84 1 94.44 167 ALA B N 1
ATOM 4263 C CA . ALA B 1 167 ? -7.504 -10.227 5.906 1 94.44 167 ALA B CA 1
ATOM 4264 C C . ALA B 1 167 ? -7.613 -10.703 7.352 1 94.44 167 ALA B C 1
ATOM 4266 O O . ALA B 1 167 ? -6.875 -10.234 8.219 1 94.44 167 ALA B O 1
ATOM 4267 N N . SER B 1 168 ? -8.555 -11.586 7.562 1 95.81 168 SER B N 1
ATOM 4268 C CA . SER B 1 168 ? -8.688 -12.25 8.852 1 95.81 168 SER B CA 1
ATOM 4269 C C . SER B 1 168 ? -7.676 -13.383 9 1 95.81 168 SER B C 1
ATOM 4271 O O . SER B 1 168 ? -7.273 -13.719 10.109 1 95.81 168 SER B O 1
ATOM 4273 N N . LYS B 1 169 ? -7.324 -13.922 7.918 1 97.38 169 LYS B N 1
ATOM 4274 C CA . LYS B 1 169 ? -6.375 -15.031 7.84 1 97.38 169 LYS B CA 1
ATOM 4275 C C . LYS B 1 169 ? -5.73 -15.109 6.461 1 97.38 169 LYS B C 1
ATOM 4277 O O . LYS B 1 169 ? -6.363 -14.773 5.457 1 97.38 169 LYS B O 1
ATOM 4282 N N . THR B 1 170 ? -4.488 -15.469 6.48 1 98.44 170 THR B N 1
ATOM 4283 C CA . THR B 1 170 ? -3.76 -15.656 5.23 1 98.44 170 THR B CA 1
ATOM 4284 C C . THR B 1 170 ? -3.213 -17.078 5.125 1 98.44 170 THR B C 1
ATOM 4286 O O . THR B 1 170 ? -2.453 -17.516 5.988 1 98.44 170 THR B O 1
ATOM 4289 N N . LEU B 1 171 ? -3.654 -17.766 4.152 1 98.75 171 LEU B N 1
ATOM 4290 C CA . LEU B 1 171 ? -3.154 -19.109 3.863 1 98.75 171 LEU B CA 1
ATOM 4291 C C . LEU B 1 171 ? -2.07 -19.062 2.793 1 98.75 171 LEU B C 1
ATOM 4293 O O . LEU B 1 171 ? -2.361 -18.859 1.614 1 98.75 171 LEU B O 1
ATOM 4297 N N . ALA B 1 172 ? -0.842 -19.25 3.205 1 98.56 172 ALA B N 1
ATOM 4298 C CA . ALA B 1 172 ? 0.31 -19.156 2.312 1 98.56 172 ALA B CA 1
ATOM 4299 C C . ALA B 1 172 ? 0.677 -20.531 1.748 1 98.56 172 ALA B C 1
ATOM 4301 O O . ALA B 1 172 ? 1.123 -21.406 2.484 1 98.56 172 ALA B O 1
ATOM 4302 N N . LEU B 1 173 ? 0.508 -20.703 0.508 1 98.62 173 LEU B N 1
ATOM 4303 C CA . LEU B 1 173 ? 0.828 -21.969 -0.15 1 98.62 173 LEU B CA 1
ATOM 4304 C C . LEU B 1 173 ? 2.334 -22.203 -0.168 1 98.62 173 LEU B C 1
ATOM 4306 O O . LEU B 1 173 ? 3.102 -21.312 -0.548 1 98.62 173 LEU B O 1
ATOM 4310 N N . SER B 1 174 ? 2.744 -23.375 0.21 1 98.19 174 SER B N 1
ATOM 4311 C CA . SER B 1 174 ? 4.168 -23.672 0.31 1 98.19 174 SER B CA 1
ATOM 4312 C C . SER B 1 174 ? 4.488 -25.047 -0.27 1 98.19 174 SER B C 1
ATOM 4314 O O . SER B 1 174 ? 3.678 -25.969 -0.168 1 98.19 174 SER B O 1
ATOM 4316 N N . PHE B 1 175 ? 5.684 -25.203 -0.809 1 97.44 175 PHE B N 1
ATOM 4317 C CA . PHE B 1 175 ? 6.164 -26.484 -1.311 1 97.44 175 PHE B CA 1
ATOM 4318 C C . PHE B 1 175 ? 6.414 -27.453 -0.163 1 97.44 175 PHE B C 1
ATOM 4320 O O . PHE B 1 175 ? 6.387 -28.672 -0.356 1 97.44 175 PHE B O 1
ATOM 4327 N N . TYR B 1 176 ? 6.703 -26.984 0.981 1 96.94 176 TYR B N 1
ATOM 4328 C CA . TYR B 1 176 ? 7.062 -27.766 2.154 1 96.94 176 TYR B CA 1
ATOM 4329 C C . TYR B 1 176 ? 6.469 -27.156 3.42 1 96.94 176 TYR B C 1
ATOM 4331 O O . TYR B 1 176 ? 6.086 -25.984 3.436 1 96.94 176 TYR B O 1
ATOM 4339 N N . PRO B 1 177 ? 6.297 -27.969 4.457 1 97.19 177 PRO B N 1
ATOM 4340 C CA . PRO B 1 177 ? 5.73 -27.438 5.699 1 97.19 177 PRO B CA 1
ATOM 4341 C C . PRO B 1 177 ? 6.668 -26.453 6.402 1 97.19 177 PRO B C 1
ATOM 4343 O O . PRO B 1 177 ? 7.891 -26.609 6.352 1 97.19 177 PRO B O 1
ATOM 4346 N N . MET B 1 178 ? 6.133 -25.438 6.941 1 96.5 178 MET B N 1
ATOM 4347 C CA . MET B 1 178 ? 6.781 -24.484 7.828 1 96.5 178 MET B CA 1
ATOM 4348 C C . MET B 1 178 ? 5.863 -24.109 8.984 1 96.5 178 MET B C 1
ATOM 4350 O O . MET B 1 178 ? 4.652 -24.328 8.922 1 96.5 178 MET B O 1
ATOM 4354 N N . LYS B 1 179 ? 6.453 -23.562 9.992 1 97.06 179 LYS B N 1
ATOM 4355 C CA . LYS B 1 179 ? 5.645 -23.062 11.102 1 97.06 179 LYS B CA 1
ATOM 4356 C C . LYS B 1 179 ? 4.793 -21.875 10.664 1 97.06 179 LYS B C 1
ATOM 4358 O O . LYS B 1 179 ? 5.223 -21.062 9.836 1 97.06 179 LYS B O 1
ATOM 4363 N N . ASP B 1 180 ? 3.617 -21.812 11.258 1 97.75 180 ASP B N 1
ATOM 4364 C CA . ASP B 1 180 ? 2.777 -20.641 11.016 1 97.75 180 ASP B CA 1
ATOM 4365 C C . ASP B 1 180 ? 3.434 -19.375 11.562 1 97.75 180 ASP B C 1
ATOM 4367 O O . ASP B 1 180 ? 4.391 -19.453 12.336 1 97.75 180 ASP B O 1
ATOM 4371 N N . PHE B 1 181 ? 3.033 -18.312 11.102 1 96.56 181 PHE B N 1
ATOM 4372 C CA . PHE B 1 181 ? 3.496 -17.031 11.594 1 96.56 181 PHE B CA 1
ATOM 4373 C C . PHE B 1 181 ? 2.322 -16.172 12.047 1 96.56 181 PHE B C 1
ATOM 4375 O O . PHE B 1 181 ? 1.902 -15.25 11.344 1 96.56 181 PHE B O 1
ATOM 4382 N N . PRO B 1 182 ? 1.842 -16.297 13.32 1 93.31 182 PRO B N 1
ATOM 4383 C CA . PRO B 1 182 ? 0.612 -15.688 13.828 1 93.31 182 PRO B CA 1
ATOM 4384 C C . PRO B 1 182 ? 0.676 -14.164 13.844 1 93.31 182 PRO B C 1
ATOM 4386 O O . PRO B 1 182 ? -0.346 -13.5 13.656 1 93.31 182 PRO B O 1
ATOM 4389 N N . ARG B 1 183 ? 1.803 -13.594 13.992 1 84.94 183 ARG B N 1
ATOM 4390 C CA . ARG B 1 183 ? 1.947 -12.148 14.07 1 84.94 183 ARG B CA 1
ATOM 4391 C C . ARG B 1 183 ? 1.437 -11.477 12.797 1 84.94 183 ARG B C 1
ATOM 4393 O O . ARG B 1 183 ? 0.922 -10.352 12.844 1 84.94 183 ARG B O 1
ATOM 4400 N N . GLU B 1 184 ? 1.528 -12.25 11.734 1 89.62 184 GLU B N 1
ATOM 4401 C CA . GLU B 1 184 ? 1.055 -11.719 10.461 1 89.62 184 GLU B CA 1
ATOM 4402 C C . GLU B 1 184 ? -0.171 -12.484 9.969 1 89.62 184 GLU B C 1
ATOM 4404 O O . GLU B 1 184 ? -0.531 -12.406 8.789 1 89.62 184 GLU B O 1
ATOM 4409 N N . LYS B 1 185 ? -0.745 -13.32 10.875 1 94.62 185 LYS B N 1
ATOM 4410 C CA . LYS B 1 185 ? -1.938 -14.109 10.586 1 94.62 185 LYS B CA 1
ATOM 4411 C C . LYS B 1 185 ? -1.696 -15.055 9.414 1 94.62 185 LYS B C 1
ATOM 4413 O O . LYS B 1 185 ? -2.582 -15.266 8.586 1 94.62 185 LYS B O 1
ATOM 4418 N N . ILE B 1 186 ? -0.492 -15.609 9.305 1 97.5 186 ILE B N 1
ATOM 4419 C CA . ILE B 1 186 ? -0.12 -16.5 8.211 1 97.5 186 ILE B CA 1
ATOM 4420 C C . ILE B 1 186 ? -0.156 -17.938 8.68 1 97.5 186 ILE B C 1
ATOM 4422 O O . ILE B 1 186 ? 0.491 -18.297 9.672 1 97.5 186 ILE B O 1
ATOM 4426 N N . VAL B 1 187 ? -0.911 -18.703 8.047 1 98.62 187 VAL B N 1
ATOM 4427 C CA . VAL B 1 187 ? -0.881 -20.156 8.156 1 98.62 187 VAL B CA 1
ATOM 4428 C C . VAL B 1 187 ? -0.257 -20.75 6.895 1 98.62 187 VAL B C 1
ATOM 4430 O O . VAL B 1 187 ? -0.666 -20.438 5.777 1 98.62 187 VAL B O 1
ATOM 4433 N N . VAL B 1 188 ? 0.774 -21.562 7.098 1 98.62 188 VAL B N 1
ATOM 4434 C CA . VAL B 1 188 ? 1.426 -22.203 5.961 1 98.62 188 VAL B CA 1
ATOM 4435 C C . VAL B 1 188 ? 0.653 -23.453 5.57 1 98.62 188 VAL B C 1
ATOM 4437 O O . VAL B 1 188 ? 0.402 -24.328 6.406 1 98.62 188 VAL B O 1
ATOM 4440 N N . VAL B 1 189 ? 0.278 -23.547 4.34 1 98.81 189 VAL B N 1
ATOM 4441 C CA . VAL B 1 189 ? -0.59 -24.625 3.875 1 98.81 189 VAL B CA 1
ATOM 4442 C C . VAL B 1 189 ? -0.001 -25.25 2.615 1 98.81 189 VAL B C 1
ATOM 4444 O O . VAL B 1 189 ? 0.836 -24.641 1.942 1 98.81 189 VAL B O 1
ATOM 4447 N N . PRO B 1 190 ? -0.394 -26.484 2.307 1 98.62 190 PRO B N 1
ATOM 4448 C CA . PRO B 1 190 ? 0.082 -27.125 1.079 1 98.62 190 PRO B CA 1
ATOM 4449 C C . PRO B 1 190 ? -0.5 -26.5 -0.182 1 98.62 190 PRO B C 1
ATOM 4451 O O . PRO B 1 190 ? -1.464 -25.734 -0.104 1 98.62 190 PRO B O 1
ATOM 4454 N N . PRO B 1 191 ? 0.115 -26.828 -1.348 1 98.19 191 PRO B N 1
ATOM 4455 C CA . PRO B 1 191 ? -0.459 -26.375 -2.617 1 98.19 191 PRO B CA 1
ATOM 4456 C C . PRO B 1 191 ? -1.856 -26.938 -2.867 1 98.19 191 PRO B C 1
ATOM 4458 O O . PRO B 1 191 ? -2.225 -27.969 -2.293 1 98.19 191 PRO B O 1
ATOM 4461 N N . LEU B 1 192 ? -2.6 -26.234 -3.639 1 97.75 192 LEU B N 1
ATOM 4462 C CA . LEU B 1 192 ? -3.914 -26.656 -4.098 1 97.75 192 LEU B CA 1
ATOM 4463 C C . LEU B 1 192 ? -3.834 -27.25 -5.5 1 97.75 192 LEU B C 1
ATOM 4465 O O . LEU B 1 192 ? -3.729 -26.516 -6.484 1 97.75 192 LEU B O 1
ATOM 4469 N N . LEU B 1 193 ? -3.863 -28.562 -5.547 1 95.69 193 LEU B N 1
ATOM 4470 C CA . LEU B 1 193 ? -3.84 -29.219 -6.852 1 95.69 193 LEU B CA 1
ATOM 4471 C C . LEU B 1 193 ? -5.219 -29.75 -7.211 1 95.69 193 LEU B C 1
ATOM 4473 O O . LEU B 1 193 ? -5.965 -30.203 -6.332 1 95.69 193 LEU B O 1
ATOM 4477 N N . ARG B 1 194 ? -5.453 -29.766 -8.453 1 89.88 194 ARG B N 1
ATOM 4478 C CA . ARG B 1 194 ? -6.703 -30.312 -8.953 1 89.88 194 ARG B CA 1
ATOM 4479 C C . ARG B 1 194 ? -6.758 -31.828 -8.734 1 89.88 194 ARG B C 1
ATOM 4481 O O . ARG B 1 194 ? -5.727 -32.5 -8.773 1 89.88 194 ARG B O 1
ATOM 4488 N N . ARG B 1 195 ? -7.938 -32.25 -8.609 1 90.12 195 ARG B N 1
ATOM 4489 C CA . ARG B 1 195 ? -8.164 -33.688 -8.336 1 90.12 195 ARG B CA 1
ATOM 4490 C C . ARG B 1 195 ? -7.66 -34.562 -9.484 1 90.12 195 ARG B C 1
ATOM 4492 O O . ARG B 1 195 ? -7.16 -35.656 -9.266 1 90.12 195 ARG B O 1
ATOM 4499 N N . GLU B 1 196 ? -7.746 -34 -10.656 1 91.75 196 GLU B N 1
ATOM 4500 C CA . GLU B 1 196 ? -7.324 -34.75 -11.844 1 91.75 196 GLU B CA 1
ATOM 4501 C C . GLU B 1 196 ? -5.852 -35.125 -11.758 1 91.75 196 GLU B C 1
ATOM 4503 O O . GLU B 1 196 ? -5.461 -36.219 -12.211 1 91.75 196 GLU B O 1
ATOM 4508 N N . VAL B 1 197 ? -5.074 -34.312 -11.18 1 93.94 197 VAL B N 1
ATOM 4509 C CA . VAL B 1 197 ? -3.643 -34.562 -11.055 1 93.94 197 VAL B CA 1
ATOM 4510 C C . VAL B 1 197 ? -3.402 -35.688 -10.055 1 93.94 197 VAL B C 1
ATOM 4512 O O . VAL B 1 197 ? -2.564 -36.562 -10.289 1 93.94 197 VAL B O 1
ATOM 4515 N N . LEU B 1 198 ? -4.172 -35.688 -9 1 93 198 LEU B N 1
ATOM 4516 C CA . LEU B 1 198 ? -4.004 -36.656 -7.93 1 93 198 LEU B CA 1
ATOM 4517 C C . LEU B 1 198 ? -4.336 -38.062 -8.406 1 93 198 LEU B C 1
ATOM 4519 O O . LEU B 1 198 ? -3.84 -39.062 -7.859 1 93 198 LEU B O 1
ATOM 4523 N N . GLU B 1 199 ? -5.121 -38.125 -9.453 1 93.5 199 GLU B N 1
ATOM 4524 C CA . GLU B 1 199 ? -5.602 -39.438 -9.945 1 93.5 199 GLU B CA 1
ATOM 4525 C C . GLU B 1 199 ? -4.719 -39.969 -11.07 1 93.5 199 GLU B C 1
ATOM 4527 O O . GLU B 1 199 ? -4.867 -41.094 -11.5 1 93.5 199 GLU B O 1
ATOM 4532 N N . LEU B 1 200 ? -3.834 -39.188 -11.484 1 95.19 200 LEU B N 1
ATOM 4533 C CA . LEU B 1 200 ? -2.971 -39.594 -12.594 1 95.19 200 LEU B CA 1
ATOM 4534 C C . LEU B 1 200 ? -1.902 -40.562 -12.125 1 95.19 200 LEU B C 1
ATOM 4536 O O . LEU B 1 200 ? -1.45 -40.5 -10.977 1 95.19 200 LEU B O 1
ATOM 4540 N N . GLN B 1 201 ? -1.581 -41.438 -13.055 1 94.12 201 GLN B N 1
ATOM 4541 C CA . GLN B 1 201 ? -0.461 -42.344 -12.852 1 94.12 201 GLN B CA 1
ATOM 4542 C C . GLN B 1 201 ? 0.743 -41.938 -13.695 1 94.12 201 GLN B C 1
ATOM 4544 O O . GLN B 1 201 ? 0.7 -42 -14.922 1 94.12 201 GLN B O 1
ATOM 4549 N N . PRO B 1 202 ? 1.782 -41.531 -13 1 95.44 202 PRO B N 1
ATOM 4550 C CA . PRO B 1 202 ? 2.947 -41.094 -13.766 1 95.44 202 PRO B CA 1
ATOM 4551 C C . PRO B 1 202 ? 3.623 -42.25 -14.523 1 95.44 202 PRO B C 1
ATOM 4553 O O . PRO B 1 202 ? 3.633 -43.375 -14.047 1 95.44 202 PRO B O 1
ATOM 4556 N N . SER B 1 203 ? 4.098 -41.938 -15.703 1 95.12 203 SER B N 1
ATOM 4557 C CA . SER B 1 203 ? 4.914 -42.844 -16.516 1 95.12 203 SER B CA 1
ATOM 4558 C C . SER B 1 203 ? 6.145 -42.125 -17.062 1 95.12 203 SER B C 1
ATOM 4560 O O . SER B 1 203 ? 6.277 -40.906 -16.922 1 95.12 203 SER B O 1
ATOM 4562 N N . GLU B 1 204 ? 7.082 -42.938 -17.5 1 91.69 204 GLU B N 1
ATOM 4563 C CA . GLU B 1 204 ? 8.297 -42.406 -18.094 1 91.69 204 GLU B CA 1
ATOM 4564 C C . GLU B 1 204 ? 8.242 -42.5 -19.625 1 91.69 204 GLU B C 1
ATOM 4566 O O . GLU B 1 204 ? 8.789 -43.438 -20.219 1 91.69 204 GLU B O 1
ATOM 4571 N N . GLY B 1 205 ? 7.645 -41.594 -20.203 1 93.88 205 GLY B N 1
ATOM 4572 C CA . GLY B 1 205 ? 7.574 -41.562 -21.656 1 93.88 205 GLY B CA 1
ATOM 4573 C C . GLY B 1 205 ? 8.891 -41.156 -22.312 1 93.88 205 GLY B C 1
ATOM 4574 O O . GLY B 1 205 ? 9.945 -41.219 -21.672 1 93.88 205 GLY B O 1
ATOM 4575 N N . ASP B 1 206 ? 8.844 -40.844 -23.578 1 96 206 ASP B N 1
ATOM 4576 C CA . ASP B 1 206 ? 10.078 -40.594 -24.312 1 96 206 ASP B CA 1
ATOM 4577 C C . ASP B 1 206 ? 10.156 -39.156 -24.812 1 96 206 ASP B C 1
ATOM 4579 O O . ASP B 1 206 ? 10.867 -38.875 -25.781 1 96 206 ASP B O 1
ATOM 4583 N N . TYR B 1 207 ? 9.336 -38.312 -24.219 1 98.12 207 TYR B N 1
ATOM 4584 C CA . TYR B 1 207 ? 9.328 -36.938 -24.672 1 98.12 207 TYR B CA 1
ATOM 4585 C C . TYR B 1 207 ? 9.555 -35.969 -23.516 1 98.12 207 TYR B C 1
ATOM 4587 O O . TYR B 1 207 ? 9.375 -36.344 -22.344 1 98.12 207 TYR B O 1
ATOM 4595 N N . ILE B 1 208 ? 10.008 -34.812 -23.844 1 98.25 208 ILE B N 1
ATOM 4596 C CA . ILE B 1 208 ? 10.125 -33.688 -22.922 1 98.25 208 ILE B CA 1
ATOM 4597 C C . ILE B 1 208 ? 8.938 -32.75 -23.094 1 98.25 208 ILE B C 1
ATOM 4599 O O . ILE B 1 208 ? 8.523 -32.438 -24.203 1 98.25 208 ILE B O 1
ATOM 4603 N N . LEU B 1 209 ? 8.344 -32.406 -21.969 1 98.31 209 LEU B N 1
ATOM 4604 C CA . LEU B 1 209 ? 7.219 -31.469 -21.953 1 98.31 209 LEU B CA 1
ATOM 4605 C C . LEU B 1 209 ? 7.688 -30.047 -21.609 1 98.31 209 LEU B C 1
ATOM 4607 O O . LEU B 1 209 ? 8.555 -29.875 -20.75 1 98.31 209 LEU B O 1
ATOM 4611 N N . GLY B 1 210 ? 7.148 -29.078 -22.312 1 96.94 210 GLY B N 1
ATOM 4612 C CA . GLY B 1 210 ? 7.469 -27.703 -22 1 96.94 210 GLY B CA 1
ATOM 4613 C C . GLY B 1 210 ? 6.242 -26.812 -21.938 1 96.94 210 GLY B C 1
ATOM 4614 O O . GLY B 1 210 ? 5.191 -27.141 -22.484 1 96.94 210 GLY B O 1
ATOM 4615 N N . TYR B 1 211 ? 6.34 -25.766 -21.188 1 92.94 211 TYR B N 1
ATOM 4616 C CA . TYR B 1 211 ? 5.312 -24.734 -21.062 1 92.94 211 TYR B CA 1
ATOM 4617 C C . TYR B 1 211 ? 5.914 -23.344 -21.172 1 92.94 211 TYR B C 1
ATOM 4619 O O . TYR B 1 211 ? 6.809 -22.984 -20.406 1 92.94 211 TYR B O 1
ATOM 4627 N N . MET B 1 212 ? 5.434 -22.578 -22.203 1 84.19 212 MET B N 1
ATOM 4628 C CA . MET B 1 212 ? 5.98 -21.25 -22.406 1 84.19 212 MET B CA 1
ATOM 4629 C C . MET B 1 212 ? 4.867 -20.234 -22.625 1 84.19 212 MET B C 1
ATOM 4631 O O . MET B 1 212 ? 3.914 -20.5 -23.359 1 84.19 212 MET B O 1
ATOM 4635 N N . LEU B 1 213 ? 4.906 -19.062 -21.969 1 71.94 213 LEU B N 1
ATOM 4636 C CA . LEU B 1 213 ? 3.877 -18.047 -22.125 1 71.94 213 LEU B CA 1
ATOM 4637 C C . LEU B 1 213 ? 4.332 -16.953 -23.094 1 71.94 213 LEU B C 1
ATOM 4639 O O . LEU B 1 213 ? 3.512 -16.188 -23.609 1 71.94 213 LEU B O 1
ATOM 4643 N N . ASN B 1 214 ? 5.613 -16.969 -23.281 1 68.25 214 ASN B N 1
ATOM 4644 C CA . ASN B 1 214 ? 6.125 -15.859 -24.078 1 68.25 214 ASN B CA 1
ATOM 4645 C C . ASN B 1 214 ? 6.684 -16.344 -25.422 1 68.25 214 ASN B C 1
ATOM 4647 O O . ASN B 1 214 ? 7.332 -17.391 -25.484 1 68.25 214 ASN B O 1
ATOM 4651 N N . GLN B 1 215 ? 6.426 -15.625 -26.375 1 64.5 215 GLN B N 1
ATOM 4652 C CA . GLN B 1 215 ? 6.852 -15.953 -27.734 1 64.5 215 GLN B CA 1
ATOM 4653 C C . GLN B 1 215 ? 8.375 -15.961 -27.844 1 64.5 215 GLN B C 1
ATOM 4655 O O . GLN B 1 215 ? 8.938 -16.703 -28.656 1 64.5 215 GLN B O 1
ATOM 4660 N N . GLY B 1 216 ? 8.93 -15.148 -27.047 1 72.12 216 GLY B N 1
ATOM 4661 C CA . GLY B 1 216 ? 10.375 -15.078 -27.109 1 72.12 216 GLY B CA 1
ATOM 4662 C C . GLY B 1 216 ? 11.047 -16.406 -26.781 1 72.12 216 GLY B C 1
ATOM 4663 O O . GLY B 1 216 ? 12.102 -16.719 -27.344 1 72.12 216 GLY B O 1
ATOM 4664 N N . PHE B 1 217 ? 10.461 -17.203 -26.125 1 83.81 217 PHE B N 1
ATOM 4665 C CA . PHE B 1 217 ? 11.031 -18.484 -25.719 1 83.81 217 PHE B CA 1
ATOM 4666 C C . PHE B 1 217 ? 10.883 -19.516 -26.828 1 83.81 217 PHE B C 1
ATOM 4668 O O . PHE B 1 217 ? 11.656 -20.469 -26.906 1 83.81 217 PHE B O 1
ATOM 4675 N N . GLU B 1 218 ? 9.953 -19.281 -27.641 1 86.25 218 GLU B N 1
ATOM 4676 C CA . GLU B 1 218 ? 9.711 -20.234 -28.734 1 86.25 218 GLU B CA 1
ATOM 4677 C C . GLU B 1 218 ? 10.938 -20.375 -29.625 1 86.25 218 GLU B C 1
ATOM 4679 O O . GLU B 1 218 ? 11.297 -21.484 -30.031 1 86.25 218 GLU B O 1
ATOM 4684 N N . ASN B 1 219 ? 11.578 -19.281 -29.922 1 87.5 219 ASN B N 1
ATOM 4685 C CA . ASN B 1 219 ? 12.766 -19.297 -30.766 1 87.5 219 ASN B CA 1
ATOM 4686 C C . ASN B 1 219 ? 13.891 -20.109 -30.141 1 87.5 219 ASN B C 1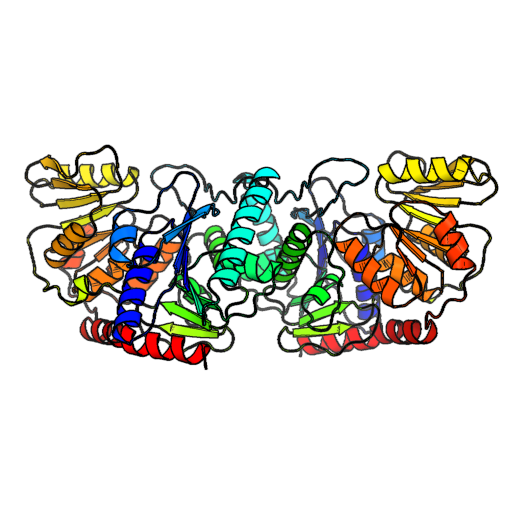
ATOM 4688 O O . ASN B 1 219 ? 14.602 -20.828 -30.844 1 87.5 219 ASN B O 1
ATOM 4692 N N . GLU B 1 220 ? 14.023 -19.969 -28.891 1 91.69 220 GLU B N 1
ATOM 4693 C CA . GLU B 1 220 ? 15.062 -20.719 -28.188 1 91.69 220 GLU B CA 1
ATOM 4694 C C . GLU B 1 220 ? 14.82 -22.219 -28.281 1 91.69 220 GLU B C 1
ATOM 4696 O O . GLU B 1 220 ? 15.75 -23 -28.5 1 91.69 220 GLU B O 1
ATOM 4701 N N . VAL B 1 221 ? 13.625 -22.609 -28.141 1 94.69 221 VAL B N 1
ATOM 4702 C CA . VAL B 1 221 ? 13.266 -24.031 -28.172 1 94.69 221 VAL B CA 1
ATOM 4703 C C . VAL B 1 221 ? 13.477 -24.578 -29.594 1 94.69 221 VAL B C 1
ATOM 4705 O O . VAL B 1 221 ? 14.016 -25.672 -29.766 1 94.69 221 VAL B O 1
ATOM 4708 N N . ARG B 1 222 ? 13.102 -23.812 -30.547 1 93.69 222 ARG B N 1
ATOM 4709 C CA . ARG B 1 222 ? 13.273 -24.219 -31.938 1 93.69 222 ARG B CA 1
ATOM 4710 C C . ARG B 1 222 ? 14.75 -24.391 -32.281 1 93.69 222 ARG B C 1
ATOM 4712 O O . ARG B 1 222 ? 15.133 -25.344 -32.969 1 93.69 222 ARG B O 1
ATOM 4719 N N . GLU B 1 223 ? 15.438 -23.422 -31.859 1 94.5 223 GLU B N 1
ATOM 4720 C CA . GLU B 1 223 ? 16.875 -23.469 -32.125 1 94.5 223 GLU B CA 1
ATOM 4721 C C . GLU B 1 223 ? 17.5 -24.719 -31.484 1 94.5 223 GLU B C 1
ATOM 4723 O O . GLU B 1 223 ? 18.312 -25.391 -32.094 1 94.5 223 GLU B O 1
ATOM 4728 N N . TRP B 1 224 ? 17.141 -24.984 -30.328 1 96.69 224 TRP B N 1
ATOM 4729 C CA . TRP B 1 224 ? 17.656 -26.172 -29.641 1 96.69 224 TRP B CA 1
ATOM 4730 C C . TRP B 1 224 ? 17.234 -27.438 -30.375 1 96.69 224 TRP B C 1
ATOM 4732 O O . TRP B 1 224 ? 18.031 -28.359 -30.562 1 96.69 224 TRP B O 1
ATOM 4742 N N . HIS B 1 225 ? 15.992 -27.547 -30.781 1 97.38 225 HIS B N 1
ATOM 4743 C CA . HIS B 1 225 ? 15.461 -28.719 -31.484 1 97.38 225 HIS B CA 1
ATOM 4744 C C . HIS B 1 225 ? 16.203 -28.969 -32.781 1 97.38 225 HIS B C 1
ATOM 4746 O O . HIS B 1 225 ? 16.484 -30.109 -33.125 1 97.38 225 HIS B O 1
ATOM 4752 N N . ASN B 1 226 ? 16.469 -27.922 -33.469 1 97.06 226 ASN B N 1
ATOM 4753 C CA . ASN B 1 226 ? 17.203 -28.047 -34.719 1 97.06 226 ASN B CA 1
ATOM 4754 C C . ASN B 1 226 ? 18.562 -28.719 -34.5 1 97.06 226 ASN B C 1
ATOM 4756 O O . ASN B 1 226 ? 19.016 -29.484 -35.375 1 97.06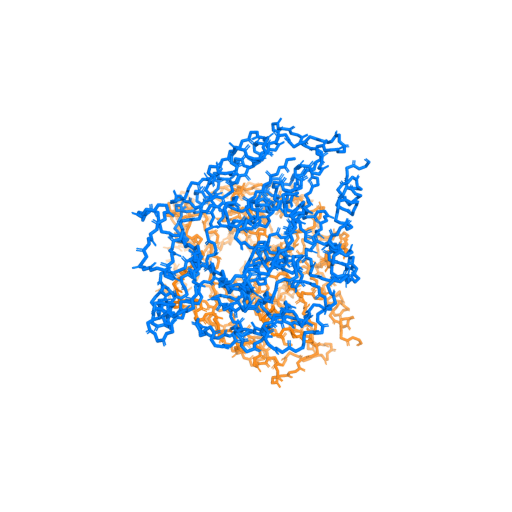 226 ASN B O 1
ATOM 4760 N N . ALA B 1 227 ? 19.078 -28.422 -33.406 1 97.25 227 ALA B N 1
ATOM 4761 C CA . ALA B 1 227 ? 20.375 -29.016 -33.094 1 97.25 227 ALA B CA 1
ATOM 4762 C C . ALA B 1 227 ? 20.219 -30.422 -32.531 1 97.25 227 ALA B C 1
ATOM 4764 O O . ALA B 1 227 ? 21.172 -31.219 -32.531 1 97.25 227 ALA B O 1
ATOM 4765 N N . HIS B 1 228 ? 19.031 -30.75 -32.094 1 97.5 228 HIS B N 1
ATOM 4766 C CA . HIS B 1 228 ? 18.75 -32.062 -31.5 1 97.5 228 HIS B CA 1
ATOM 4767 C C . HIS B 1 228 ? 17.438 -32.625 -32.031 1 97.5 228 HIS B C 1
ATOM 4769 O O . HIS B 1 228 ? 16.516 -32.906 -31.281 1 97.5 228 HIS B O 1
ATOM 4775 N N . PRO B 1 229 ? 17.391 -32.938 -33.281 1 96.12 229 PRO B N 1
ATOM 4776 C CA . PRO B 1 229 ? 16.125 -33.25 -33.938 1 96.12 229 PRO B CA 1
ATOM 4777 C C . PRO B 1 229 ? 15.547 -34.594 -33.5 1 96.12 229 PRO B C 1
ATOM 4779 O O . PRO B 1 229 ? 14.383 -34.906 -33.781 1 96.12 229 PRO B O 1
ATOM 4782 N N . GLU B 1 230 ? 16.297 -35.406 -32.844 1 96 230 GLU B N 1
ATOM 4783 C CA . GLU B 1 230 ? 15.852 -36.75 -32.469 1 96 230 GLU B CA 1
ATOM 4784 C C . GLU B 1 230 ? 15.062 -36.719 -31.156 1 96 230 GLU B C 1
ATOM 4786 O O . GLU B 1 230 ? 14.367 -37.688 -30.812 1 96 230 GLU B O 1
ATOM 4791 N N . THR B 1 231 ? 15.227 -35.688 -30.422 1 97 231 THR B N 1
ATOM 4792 C CA . THR B 1 231 ? 14.539 -35.594 -29.141 1 97 231 THR B CA 1
ATOM 4793 C C . THR B 1 231 ? 13.078 -35.188 -29.344 1 97 231 THR B C 1
ATOM 4795 O O . THR B 1 231 ? 12.781 -34.219 -30.031 1 97 231 THR B O 1
ATOM 4798 N N . LYS B 1 232 ? 12.172 -35.875 -28.75 1 98.19 232 LYS B N 1
ATOM 4799 C CA . LYS B 1 232 ? 10.742 -35.594 -28.875 1 98.19 232 LYS B CA 1
ATOM 4800 C C . LYS B 1 232 ? 10.312 -34.5 -27.906 1 98.19 232 LYS B C 1
ATOM 4802 O O . LYS B 1 232 ? 10.539 -34.625 -26.703 1 98.19 232 LYS B O 1
ATOM 4807 N N . LEU B 1 233 ? 9.727 -33.5 -28.469 1 98.12 233 LEU B N 1
ATOM 4808 C CA . LEU B 1 233 ? 9.32 -32.344 -27.688 1 98.12 233 LEU B CA 1
ATOM 4809 C C . LEU B 1 233 ? 7.824 -32.062 -27.844 1 98.12 233 LEU B C 1
ATOM 4811 O 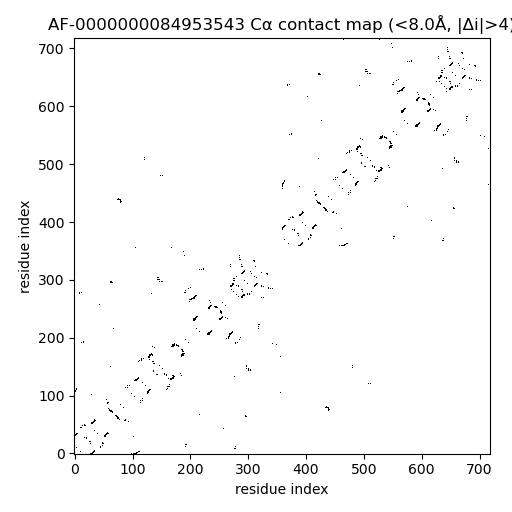O . LEU B 1 233 ? 7.301 -32.094 -28.953 1 98.12 233 LEU B O 1
ATOM 4815 N N . HIS B 1 234 ? 7.141 -31.891 -26.766 1 97.94 234 HIS B N 1
ATOM 4816 C CA . HIS B 1 234 ? 5.789 -31.344 -26.719 1 97.94 234 HIS B CA 1
ATOM 4817 C C . HIS B 1 234 ? 5.734 -30.094 -25.844 1 97.94 234 HIS B C 1
ATOM 4819 O O . HIS B 1 234 ? 5.988 -30.141 -24.641 1 97.94 234 HIS B O 1
ATOM 4825 N N . PHE B 1 235 ? 5.449 -28.953 -26.438 1 96.75 235 PHE B N 1
ATOM 4826 C CA . PHE B 1 235 ? 5.41 -27.672 -25.719 1 96.75 235 PHE B CA 1
ATOM 4827 C C . PHE B 1 235 ? 4.02 -27.062 -25.781 1 96.75 235 PHE B C 1
ATOM 4829 O O . PHE B 1 235 ? 3.373 -27.078 -26.828 1 96.75 235 PHE B O 1
ATOM 4836 N N . PHE B 1 236 ? 3.57 -26.625 -24.656 1 93.81 236 PHE B N 1
ATOM 4837 C CA . PHE B 1 236 ? 2.344 -25.844 -24.594 1 93.81 236 PHE B CA 1
ATOM 4838 C C . PHE B 1 236 ? 2.656 -24.344 -24.594 1 93.81 236 PHE B C 1
ATOM 4840 O O . PHE B 1 236 ? 3.559 -23.906 -23.875 1 93.81 236 PHE B O 1
ATOM 4847 N N . TRP B 1 237 ? 1.912 -23.547 -25.406 1 87.75 237 TRP B N 1
ATOM 4848 C CA . TRP B 1 237 ? 2.184 -22.125 -25.516 1 87.75 237 TRP B CA 1
ATOM 4849 C C . TRP B 1 237 ? 0.891 -21.328 -25.688 1 87.75 237 TRP B C 1
ATOM 4851 O O . TRP B 1 237 ? -0.133 -21.891 -26.094 1 87.75 237 TRP B O 1
ATOM 4861 N N . ASP B 1 238 ? 0.974 -20.078 -25.297 1 79.38 238 ASP B N 1
ATOM 4862 C CA . ASP B 1 238 ? -0.189 -19.203 -25.375 1 79.38 238 ASP B CA 1
ATOM 4863 C C . ASP B 1 238 ? -0.218 -18.422 -26.688 1 79.38 238 ASP B C 1
ATOM 4865 O O . ASP B 1 238 ? 0.135 -17.25 -26.719 1 79.38 238 ASP B O 1
ATOM 4869 N N . LYS B 1 239 ? -0.542 -19.031 -27.703 1 81.25 239 LYS B N 1
ATOM 4870 C CA . LYS B 1 239 ? -0.715 -18.422 -29.016 1 81.25 239 LYS B CA 1
ATOM 4871 C C . LYS B 1 239 ? -2.121 -18.672 -29.547 1 81.25 239 LYS B C 1
ATOM 4873 O O . LYS B 1 239 ? -2.367 -19.672 -30.219 1 81.25 239 LYS B O 1
ATOM 4878 N N . ARG B 1 240 ? -2.947 -17.734 -29.422 1 75.06 240 ARG B N 1
ATOM 4879 C CA . ARG B 1 240 ? -4.375 -17.891 -29.688 1 75.06 240 ARG B CA 1
ATOM 4880 C C . ARG B 1 240 ? -4.641 -18.125 -31.172 1 75.06 240 ARG B C 1
ATOM 4882 O O . ARG B 1 240 ? -5.598 -18.812 -31.531 1 75.06 240 ARG B O 1
ATOM 4889 N N . ASP B 1 241 ? -3.834 -17.625 -31.984 1 84.12 241 ASP B N 1
ATOM 4890 C CA . ASP B 1 241 ? -4.102 -17.672 -33.406 1 84.12 241 ASP B CA 1
ATOM 4891 C C . ASP B 1 241 ? -3.455 -18.906 -34.062 1 84.12 241 ASP B C 1
ATOM 4893 O O . ASP B 1 241 ? -3.623 -19.156 -35.25 1 84.12 241 ASP B O 1
ATOM 4897 N N . ALA B 1 242 ? -2.846 -19.703 -33.281 1 87.94 242 ALA B N 1
ATOM 4898 C CA . ALA B 1 242 ? -2.223 -20.922 -33.812 1 87.94 242 ALA B CA 1
ATOM 4899 C C . ALA B 1 242 ? -3.199 -22.094 -33.75 1 87.94 242 ALA B C 1
ATOM 4901 O O . ALA B 1 242 ? -4.203 -22.047 -33.031 1 87.94 242 ALA B O 1
ATOM 4902 N N . PRO B 1 243 ? -2.992 -23.078 -34.625 1 92 243 PRO B N 1
ATOM 4903 C CA . PRO B 1 243 ? -3.785 -24.297 -34.469 1 92 243 PRO B CA 1
ATOM 4904 C C . PRO B 1 243 ? -3.615 -24.953 -33.094 1 92 243 PRO B C 1
ATOM 4906 O O . PRO B 1 243 ? -2.637 -24.672 -32.406 1 92 243 PRO B O 1
ATOM 4909 N N . ALA B 1 244 ? -4.609 -25.719 -32.719 1 92.38 244 ALA B N 1
ATOM 4910 C CA . ALA B 1 244 ? -4.566 -26.406 -31.422 1 92.38 244 ALA B CA 1
ATOM 4911 C C . ALA B 1 244 ? -3.268 -27.188 -31.266 1 92.38 244 ALA B C 1
ATOM 4913 O O . ALA B 1 244 ? -2.656 -27.172 -30.188 1 92.38 244 ALA B O 1
ATOM 4914 N N . ASP B 1 245 ? -2.963 -27.875 -32.344 1 96 245 ASP B N 1
ATOM 4915 C CA . ASP B 1 245 ? -1.696 -28.594 -32.406 1 96 245 ASP B CA 1
ATOM 4916 C C . ASP B 1 245 ? -0.898 -28.203 -33.656 1 96 245 ASP B C 1
ATOM 4918 O O . ASP B 1 245 ? -1.269 -28.547 -34.781 1 96 245 ASP B O 1
ATOM 4922 N N . LEU B 1 246 ? 0.14 -27.484 -33.469 1 94.94 246 LEU B N 1
ATOM 4923 C CA . LEU B 1 246 ? 1.052 -27.141 -34.562 1 94.94 246 LEU B CA 1
ATOM 4924 C C . LEU B 1 246 ? 2.211 -28.125 -34.625 1 94.94 246 LEU B C 1
ATOM 4926 O O . LEU B 1 246 ? 3.131 -28.078 -33.812 1 94.94 246 LEU B O 1
ATOM 4930 N N . VAL B 1 247 ? 2.123 -28.969 -35.594 1 96.62 247 VAL B N 1
ATOM 4931 C CA . VAL B 1 247 ? 3.195 -29.938 -35.812 1 96.62 247 VAL B CA 1
ATOM 4932 C C . VAL B 1 247 ? 4.355 -29.281 -36.531 1 96.62 247 VAL B C 1
ATOM 4934 O O . VAL B 1 247 ? 4.258 -29.016 -37.75 1 96.62 247 VAL B O 1
ATOM 4937 N N . VAL B 1 248 ? 5.414 -29.031 -35.844 1 95.19 248 VAL B N 1
ATOM 4938 C CA . VAL B 1 248 ? 6.594 -28.438 -36.469 1 95.19 248 VAL B CA 1
ATOM 4939 C C . VAL B 1 248 ? 7.32 -29.5 -37.312 1 95.19 248 VAL B C 1
ATOM 4941 O O . VAL B 1 248 ? 7.66 -29.25 -38.469 1 95.19 248 VAL B O 1
ATOM 4944 N N . ASP B 1 249 ? 7.566 -30.703 -36.719 1 95.12 249 ASP B N 1
ATOM 4945 C CA . ASP B 1 249 ? 8.055 -31.891 -37.406 1 95.12 249 ASP B CA 1
ATOM 4946 C C . ASP B 1 249 ? 7.73 -33.156 -36.594 1 95.12 249 ASP B C 1
ATOM 4948 O O . ASP B 1 249 ? 6.859 -33.156 -35.719 1 95.12 249 ASP B O 1
ATOM 4952 N N . GLU B 1 250 ? 8.344 -34.281 -36.938 1 95.31 250 GLU B N 1
ATOM 4953 C CA . GLU B 1 250 ? 8.023 -35.562 -36.344 1 95.31 250 GLU B CA 1
ATOM 4954 C C . GLU B 1 250 ? 8.305 -35.594 -34.844 1 95.31 250 GLU B C 1
ATOM 4956 O O . GLU B 1 250 ? 7.672 -36.344 -34.094 1 95.31 250 GLU B O 1
ATOM 4961 N N . HIS B 1 251 ? 9.172 -34.75 -34.375 1 97.69 251 HIS B N 1
ATOM 4962 C CA . HIS B 1 251 ? 9.633 -34.844 -33 1 97.69 251 HIS B CA 1
ATOM 4963 C C . HIS B 1 251 ? 9.312 -33.562 -32.219 1 97.69 251 HIS B C 1
ATOM 4965 O O . HIS B 1 251 ? 9.703 -33.438 -31.078 1 97.69 251 HIS B O 1
ATOM 4971 N N . PHE B 1 252 ? 8.625 -32.656 -32.844 1 97.56 252 PHE B N 1
ATOM 4972 C CA . PHE B 1 252 ? 8.367 -31.391 -32.156 1 97.56 252 PHE B CA 1
ATOM 4973 C C . PHE B 1 252 ? 6.957 -30.891 -32.469 1 97.56 252 PHE B C 1
ATOM 4975 O O . PHE B 1 252 ? 6.625 -30.609 -33.625 1 97.56 252 PHE B O 1
ATOM 4982 N N . THR B 1 253 ? 6.117 -30.844 -31.438 1 97.31 253 THR B N 1
ATOM 4983 C CA . THR B 1 253 ? 4.75 -30.359 -31.562 1 97.31 253 THR B CA 1
ATOM 4984 C C . THR B 1 253 ? 4.48 -29.234 -30.562 1 97.31 253 THR B C 1
ATOM 4986 O O . THR B 1 253 ? 4.859 -29.344 -29.391 1 97.31 253 THR B O 1
ATOM 4989 N N . LEU B 1 254 ? 3.898 -28.141 -31.016 1 95.31 254 LEU B N 1
ATOM 4990 C CA . LEU B 1 254 ? 3.432 -27.047 -30.188 1 95.31 254 LEU B CA 1
ATOM 4991 C C . LEU B 1 254 ? 1.923 -27.125 -29.984 1 95.31 254 LEU B C 1
ATOM 4993 O O . LEU B 1 254 ? 1.163 -27.141 -30.953 1 95.31 254 LEU B O 1
ATOM 4997 N N . HIS B 1 255 ? 1.532 -27.203 -28.703 1 95.12 255 HIS B N 1
ATOM 4998 C CA . HIS B 1 255 ? 0.119 -27.297 -28.344 1 95.12 255 HIS B CA 1
ATOM 4999 C C . HIS B 1 255 ? -0.4 -25.984 -27.797 1 95.12 255 HIS B C 1
ATOM 5001 O O . HIS B 1 255 ? 0.279 -25.328 -27 1 95.12 255 HIS B O 1
ATOM 5007 N N . ARG B 1 256 ? -1.555 -25.594 -28.219 1 91.81 256 ARG B N 1
ATOM 5008 C CA . ARG B 1 256 ? -2.217 -24.5 -27.5 1 91.81 256 ARG B CA 1
ATOM 5009 C C . ARG B 1 256 ? -2.559 -24.922 -26.078 1 91.81 256 ARG B C 1
ATOM 5011 O O . ARG B 1 256 ? -2.756 -26.109 -25.797 1 91.81 256 ARG B O 1
ATOM 5018 N N . ILE B 1 257 ? -2.723 -23.984 -25.297 1 86.75 257 ILE B N 1
ATOM 5019 C CA . ILE B 1 257 ? -2.971 -24.281 -23.891 1 86.75 257 ILE B CA 1
ATOM 5020 C C . ILE B 1 257 ? -4.285 -25.047 -23.75 1 86.75 257 ILE B C 1
ATOM 5022 O O . ILE B 1 257 ? -5.32 -24.609 -24.25 1 86.75 257 ILE B O 1
ATOM 5026 N N . ASP B 1 258 ? -4.168 -26.125 -23.203 1 88.06 258 ASP B N 1
ATOM 5027 C CA . ASP B 1 258 ? -5.25 -27.062 -22.891 1 88.06 258 ASP B CA 1
ATOM 5028 C C . ASP B 1 258 ? -5.012 -27.75 -21.562 1 88.06 258 ASP B C 1
ATOM 5030 O O . ASP B 1 258 ? -4.094 -28.562 -21.422 1 88.06 258 ASP B O 1
ATOM 5034 N N . ASP B 1 259 ? -5.883 -27.469 -20.672 1 84.25 259 ASP B N 1
ATOM 5035 C CA . ASP B 1 259 ? -5.648 -27.875 -19.281 1 84.25 259 ASP B CA 1
ATOM 5036 C C . ASP B 1 259 ? -5.609 -29.391 -19.141 1 84.25 259 ASP B C 1
ATOM 5038 O O . ASP B 1 259 ? -4.77 -29.922 -18.422 1 84.25 259 ASP B O 1
ATOM 5042 N N . GLU B 1 260 ? -6.488 -30.109 -19.719 1 87.56 260 GLU B N 1
ATOM 5043 C CA . GLU B 1 260 ? -6.555 -31.562 -19.609 1 87.56 260 GLU B CA 1
ATOM 5044 C C . GLU B 1 260 ? -5.414 -32.25 -20.375 1 87.56 260 GLU B C 1
ATOM 5046 O O . GLU B 1 260 ? -4.754 -33.125 -19.844 1 87.56 260 GLU B O 1
ATOM 5051 N N . LYS B 1 261 ? -5.25 -31.766 -21.594 1 94.06 261 LYS B N 1
ATOM 5052 C CA . LYS B 1 261 ? -4.176 -32.312 -22.422 1 94.06 261 LYS B CA 1
ATOM 5053 C C . LYS B 1 261 ? -2.818 -32.125 -21.75 1 94.06 261 LYS B C 1
ATOM 5055 O O . LYS B 1 261 ? -1.976 -33.031 -21.766 1 94.06 261 LYS B O 1
ATOM 5060 N N . PHE B 1 262 ? -2.66 -31.031 -21.203 1 94.69 262 PHE B N 1
ATOM 5061 C CA . PHE B 1 262 ? -1.408 -30.688 -20.531 1 94.69 262 PHE B CA 1
ATOM 5062 C C . PHE B 1 262 ? -1.101 -31.688 -19.422 1 94.69 262 PHE B C 1
ATOM 5064 O O . PHE B 1 262 ? 0.028 -32.156 -19.297 1 94.69 262 PHE B O 1
ATOM 5071 N N . LEU B 1 263 ? -2.041 -32.031 -18.625 1 94.5 263 LEU B N 1
ATOM 5072 C CA . LEU B 1 263 ? -1.839 -32.938 -17.484 1 94.5 263 LEU B CA 1
ATOM 5073 C C . LEU B 1 263 ? -1.468 -34.344 -17.969 1 94.5 263 LEU B C 1
ATOM 5075 O O . LEU B 1 263 ? -0.641 -35.031 -17.359 1 94.5 263 LEU B O 1
ATOM 5079 N N . HIS B 1 264 ? -2.107 -34.75 -19.016 1 95.44 264 HIS B N 1
ATOM 5080 C CA . HIS B 1 264 ? -1.783 -36.031 -19.578 1 95.44 264 HIS B CA 1
ATOM 5081 C C . HIS B 1 264 ? -0.338 -36.094 -20.062 1 95.44 264 HIS B C 1
ATOM 5083 O O . HIS B 1 264 ? 0.376 -37.062 -19.812 1 95.44 264 HIS B O 1
ATOM 5089 N N . TYR B 1 265 ? 0.014 -35.062 -20.734 1 97.56 265 TYR B N 1
ATOM 5090 C CA . TYR B 1 265 ? 1.396 -35 -21.188 1 97.56 265 TYR B CA 1
ATOM 5091 C C . TYR B 1 265 ? 2.357 -34.906 -20.016 1 97.56 265 TYR B C 1
ATOM 5093 O O . TYR B 1 265 ? 3.453 -35.469 -20.047 1 97.56 265 TYR B O 1
ATOM 5101 N N . MET B 1 266 ? 1.993 -34.25 -19 1 97.75 266 MET B N 1
ATOM 5102 C CA . MET B 1 266 ? 2.816 -34.156 -17.812 1 97.75 266 MET B CA 1
ATOM 5103 C C . MET B 1 266 ? 3.035 -35.5 -17.156 1 97.75 266 MET B C 1
ATOM 5105 O O . MET B 1 266 ? 4.16 -35.875 -16.797 1 97.75 266 MET B O 1
ATOM 5109 N N . ALA B 1 267 ? 1.992 -36.25 -17.062 1 97.69 267 ALA B N 1
ATOM 5110 C CA . ALA B 1 267 ? 2.068 -37.562 -16.422 1 97.69 267 ALA B CA 1
ATOM 5111 C C . ALA B 1 267 ? 3 -38.5 -17.188 1 97.69 267 ALA B C 1
ATOM 5113 O O . ALA B 1 267 ? 3.652 -39.375 -16.609 1 97.69 267 ALA B O 1
ATOM 5114 N N . GLY B 1 268 ? 3.082 -38.25 -18.469 1 97.62 268 GLY B N 1
ATOM 5115 C CA . GLY B 1 268 ? 3.809 -39.188 -19.297 1 97.62 268 GLY B CA 1
ATOM 5116 C C . GLY B 1 268 ? 5.188 -38.688 -19.703 1 97.62 268 GLY B C 1
ATOM 5117 O O . GLY B 1 268 ? 5.969 -39.438 -20.297 1 97.62 268 GLY B O 1
ATOM 5118 N N . CYS B 1 269 ? 5.566 -37.562 -19.391 1 98.12 269 CYS B N 1
ATOM 5119 C CA . CYS B 1 269 ? 6.816 -37 -19.891 1 98.12 269 CYS B CA 1
ATOM 5120 C C . CYS B 1 269 ? 8.008 -37.531 -19.109 1 98.12 269 CYS B C 1
ATOM 5122 O O . CYS B 1 269 ? 7.852 -38.031 -17.984 1 98.12 269 CYS B O 1
ATOM 5124 N N . ARG B 1 270 ? 9.133 -37.406 -19.719 1 96.69 270 ARG B N 1
ATOM 5125 C CA . ARG B 1 270 ? 10.375 -37.781 -19.062 1 96.69 270 ARG B CA 1
ATOM 5126 C C . ARG B 1 270 ? 10.93 -36.625 -18.234 1 96.69 270 ARG B C 1
ATOM 5128 O O . ARG B 1 270 ? 11.656 -36.844 -17.266 1 96.69 270 ARG B O 1
ATOM 5135 N N . GLY B 1 271 ? 10.656 -35.5 -18.594 1 97.5 271 GLY B N 1
ATOM 5136 C CA . GLY B 1 271 ? 11.078 -34.25 -17.953 1 97.5 271 GLY B CA 1
ATOM 5137 C C . GLY B 1 271 ? 10.242 -33.062 -18.375 1 97.5 271 GLY B C 1
ATOM 5138 O O . GLY B 1 271 ? 9.602 -33.094 -19.422 1 97.5 271 GLY B O 1
ATOM 5139 N N . TYR B 1 272 ? 10.219 -32.094 -17.531 1 98 272 TYR B N 1
ATOM 5140 C CA . TYR B 1 272 ? 9.359 -30.938 -17.719 1 98 272 TYR B CA 1
ATOM 5141 C C . TYR B 1 272 ? 10.156 -29.656 -17.625 1 98 272 TYR B C 1
ATOM 5143 O O . TYR B 1 272 ? 10.992 -29.484 -16.719 1 98 272 TYR B O 1
ATOM 5151 N N . ILE B 1 273 ? 9.977 -28.75 -18.578 1 97.56 273 ILE B N 1
ATOM 5152 C CA . ILE B 1 273 ? 10.656 -27.453 -18.562 1 97.56 273 ILE B CA 1
ATOM 5153 C C . ILE B 1 273 ? 9.625 -26.328 -18.641 1 97.56 273 ILE B C 1
ATOM 5155 O O . ILE B 1 273 ? 8.695 -26.375 -19.438 1 97.56 273 ILE B O 1
ATOM 5159 N N . THR B 1 274 ? 9.734 -25.344 -17.766 1 95.44 274 THR B N 1
ATOM 5160 C CA . THR B 1 274 ? 8.719 -24.312 -17.672 1 95.44 274 THR B CA 1
ATOM 5161 C C . THR B 1 274 ? 9.32 -23.016 -17.141 1 95.44 274 THR B C 1
ATOM 5163 O O . THR B 1 274 ? 10.492 -22.969 -16.766 1 95.44 274 THR B O 1
ATOM 5166 N N . THR B 1 275 ? 8.531 -21.938 -17.078 1 90.69 275 THR B N 1
ATOM 5167 C CA . THR B 1 275 ? 8.969 -20.625 -16.609 1 90.69 275 THR B CA 1
ATOM 5168 C C . THR B 1 275 ? 8.766 -20.484 -15.109 1 90.69 275 THR B C 1
ATOM 5170 O O . THR B 1 275 ? 8.852 -19.391 -14.562 1 90.69 275 THR B O 1
ATOM 5173 N N . ALA B 1 276 ? 8.477 -21.547 -14.422 1 92.94 276 ALA B N 1
ATOM 5174 C CA . ALA B 1 276 ? 8.469 -21.625 -12.969 1 92.94 276 ALA B CA 1
ATOM 5175 C C . ALA B 1 276 ? 7.164 -21.078 -12.391 1 92.94 276 ALA B C 1
ATOM 5177 O O . ALA B 1 276 ? 7.164 -20.406 -11.359 1 92.94 276 ALA B O 1
ATOM 5178 N N . GLY B 1 277 ? 6.043 -21.406 -13.008 1 92.5 277 GLY B N 1
ATOM 5179 C CA . GLY B 1 277 ? 4.75 -21.203 -12.367 1 92.5 277 GLY B CA 1
ATOM 5180 C C . GLY B 1 277 ? 4.52 -22.125 -11.188 1 92.5 277 GLY B C 1
ATOM 5181 O O . GLY B 1 277 ? 4.82 -23.312 -11.25 1 92.5 277 GLY B O 1
ATOM 5182 N N . PHE B 1 278 ? 4.039 -21.625 -10.219 1 95.44 278 PHE B N 1
ATOM 5183 C CA . PHE B 1 278 ? 3.912 -22.359 -8.961 1 95.44 278 PHE B CA 1
ATOM 5184 C C . PHE B 1 278 ? 3.088 -23.625 -9.156 1 95.44 278 PHE B C 1
ATOM 5186 O O . PHE B 1 278 ? 3.5 -24.703 -8.734 1 95.44 278 PHE B O 1
ATOM 5193 N N . GLU B 1 279 ? 1.917 -23.531 -9.773 1 94.88 279 GLU B N 1
ATOM 5194 C CA . GLU B 1 279 ? 0.979 -24.641 -9.891 1 94.88 279 GLU B CA 1
ATOM 5195 C C . GLU B 1 279 ? 1.575 -25.781 -10.719 1 94.88 279 GLU B C 1
ATOM 5197 O O . GLU B 1 279 ? 1.517 -26.953 -10.312 1 94.88 279 GLU B O 1
ATOM 5202 N N . SER B 1 280 ? 2.135 -25.438 -11.844 1 94.56 280 SER B N 1
ATOM 5203 C CA . SER B 1 280 ? 2.65 -26.484 -12.719 1 94.56 280 SER B CA 1
ATOM 5204 C C . SER B 1 280 ? 3.867 -27.172 -12.102 1 94.56 280 SER B C 1
ATOM 5206 O O . SER B 1 280 ? 4.078 -28.375 -12.305 1 94.56 280 SER B O 1
ATOM 5208 N N . VAL B 1 281 ? 4.629 -26.438 -11.375 1 97.25 281 VAL B N 1
ATOM 5209 C CA . VAL B 1 281 ? 5.77 -27.031 -10.695 1 97.25 281 VAL B CA 1
ATOM 5210 C C . VAL B 1 281 ? 5.277 -28.016 -9.633 1 97.25 281 VAL B C 1
ATOM 5212 O O . VAL B 1 281 ? 5.812 -29.125 -9.5 1 97.25 281 VAL B O 1
ATOM 5215 N N . CYS B 1 282 ? 4.258 -27.609 -8.953 1 97.81 282 CYS B N 1
ATOM 5216 C CA . CYS B 1 282 ? 3.68 -28.5 -7.961 1 97.81 282 CYS B CA 1
ATOM 5217 C C . CYS B 1 282 ? 3.16 -29.781 -8.609 1 97.81 282 CYS B C 1
ATOM 5219 O O . CYS B 1 282 ? 3.334 -30.875 -8.07 1 97.81 282 CYS B O 1
ATOM 5221 N N . GLU B 1 283 ? 2.549 -29.656 -9.727 1 97.12 283 GLU B N 1
ATOM 5222 C CA . GLU B 1 283 ? 2.043 -30.812 -10.461 1 97.12 283 GLU B CA 1
ATOM 5223 C C . GLU B 1 283 ? 3.178 -31.75 -10.867 1 97.12 283 GLU B C 1
ATOM 5225 O O . GLU B 1 283 ? 3.08 -32.969 -10.695 1 97.12 283 GLU B O 1
ATOM 5230 N N . ALA B 1 284 ? 4.184 -31.172 -11.359 1 97.56 284 ALA B N 1
ATOM 5231 C CA . ALA B 1 284 ? 5.348 -31.953 -11.773 1 97.56 284 ALA B CA 1
ATOM 5232 C C . ALA B 1 284 ? 5.961 -32.688 -10.586 1 97.56 284 ALA B C 1
ATOM 5234 O O . ALA B 1 284 ? 6.289 -33.875 -10.688 1 97.56 284 ALA B O 1
ATOM 5235 N N . PHE B 1 285 ? 6.129 -31.984 -9.492 1 97.75 285 PHE B N 1
ATOM 5236 C CA . PHE B 1 285 ? 6.691 -32.594 -8.289 1 97.75 285 PHE B CA 1
ATOM 5237 C C . PHE B 1 285 ? 5.809 -33.719 -7.793 1 97.75 285 PHE B C 1
ATOM 5239 O O . PHE B 1 285 ? 6.312 -34.781 -7.395 1 97.75 285 PHE B O 1
ATOM 5246 N N . TYR B 1 286 ? 4.535 -33.5 -7.828 1 97.75 286 TYR B N 1
ATOM 5247 C CA . TYR B 1 286 ? 3.619 -34.531 -7.367 1 97.75 286 TYR B CA 1
ATOM 5248 C C . TYR B 1 286 ? 3.762 -35.812 -8.203 1 97.75 286 TYR B C 1
ATOM 5250 O O . TYR B 1 286 ? 3.688 -36.906 -7.676 1 97.75 286 TYR B O 1
ATOM 5258 N N . LEU B 1 287 ? 3.996 -35.625 -9.453 1 97.31 287 LEU B N 1
ATOM 5259 C CA . LEU B 1 287 ? 4.105 -36.75 -10.383 1 97.31 287 LEU B CA 1
ATOM 5260 C C . LEU B 1 287 ? 5.551 -37.219 -10.492 1 97.31 287 LEU B C 1
ATOM 5262 O O . LEU B 1 287 ? 5.875 -38.062 -11.344 1 97.31 287 LEU B O 1
ATOM 5266 N N . ASN B 1 288 ? 6.398 -36.656 -9.75 1 96.31 288 ASN B N 1
ATOM 5267 C CA . ASN B 1 288 ? 7.805 -37 -9.609 1 96.31 288 ASN B CA 1
ATOM 5268 C C . ASN B 1 288 ? 8.562 -36.812 -10.922 1 96.31 288 ASN B C 1
ATOM 5270 O O . ASN B 1 288 ? 9.352 -37.688 -11.32 1 96.31 288 ASN B O 1
ATOM 5274 N N . LYS B 1 289 ? 8.266 -35.75 -11.562 1 97.12 289 LYS B N 1
ATOM 5275 C CA . LYS B 1 289 ? 8.953 -35.438 -12.812 1 97.12 289 LYS B CA 1
ATOM 5276 C C . LYS B 1 289 ? 10.141 -34.5 -12.555 1 97.12 289 LYS B C 1
ATOM 5278 O O . LYS B 1 289 ? 10.031 -33.562 -11.797 1 97.12 289 LYS B O 1
ATOM 5283 N N . PRO B 1 290 ? 11.32 -34.812 -13.156 1 96.69 290 PRO B N 1
ATOM 5284 C CA . PRO B 1 290 ? 12.383 -33.812 -13.117 1 96.69 290 PRO B CA 1
ATOM 5285 C C . PRO B 1 290 ? 11.992 -32.5 -13.82 1 96.69 290 PRO B C 1
ATOM 5287 O O . PRO B 1 290 ? 11.344 -32.531 -14.875 1 96.69 290 PRO B O 1
ATOM 5290 N N . VAL B 1 291 ? 12.406 -31.422 -13.234 1 97.62 291 VAL B N 1
ATOM 5291 C CA . VAL B 1 291 ? 11.914 -30.156 -13.75 1 97.62 291 VAL B CA 1
ATOM 5292 C C . VAL B 1 291 ? 13.078 -29.188 -13.953 1 97.62 291 VAL B C 1
ATOM 5294 O O . VAL B 1 291 ? 14 -29.141 -13.141 1 97.62 291 VAL B O 1
ATOM 5297 N N . MET B 1 292 ? 13.031 -28.469 -15.023 1 97.75 292 MET B N 1
ATOM 5298 C CA . MET B 1 292 ? 13.914 -27.328 -15.25 1 97.75 292 MET B CA 1
ATOM 5299 C C . MET B 1 292 ? 13.117 -26.016 -15.281 1 97.75 292 MET B C 1
ATOM 5301 O O . MET B 1 292 ? 12.07 -25.938 -15.93 1 97.75 292 MET B O 1
ATOM 5305 N N . LEU B 1 293 ? 13.602 -25.078 -14.594 1 96.62 293 LEU B N 1
ATOM 5306 C CA . LEU B 1 293 ? 12.883 -23.828 -14.414 1 96.62 293 LEU B CA 1
ATOM 5307 C C . LEU B 1 293 ? 13.609 -22.672 -15.086 1 96.62 293 LEU B C 1
ATOM 5309 O O . LEU B 1 293 ? 14.797 -22.453 -14.836 1 96.62 293 LEU B O 1
ATOM 5313 N N . ILE B 1 294 ? 12.867 -21.953 -15.922 1 93.88 294 ILE B N 1
ATOM 5314 C CA . ILE B 1 294 ? 13.375 -20.766 -16.594 1 93.88 294 ILE B CA 1
ATOM 5315 C C . ILE B 1 294 ? 12.531 -19.547 -16.219 1 93.88 294 ILE B C 1
ATOM 5317 O O . ILE B 1 294 ? 11.672 -19.109 -17 1 93.88 294 ILE B O 1
ATOM 5321 N N . PRO B 1 295 ? 12.891 -18.953 -15.125 1 90.06 295 PRO B N 1
ATOM 5322 C CA . PRO B 1 295 ? 12.047 -17.844 -14.664 1 90.06 295 PRO B CA 1
ATOM 5323 C C . PRO B 1 295 ? 12.125 -16.625 -15.57 1 90.06 295 PRO B C 1
ATOM 5325 O O . PRO B 1 295 ? 13.203 -16.312 -16.094 1 90.06 295 PRO B O 1
ATOM 5328 N N . ALA B 1 296 ? 11 -15.969 -15.68 1 82.56 296 ALA B N 1
ATOM 5329 C CA . ALA B 1 296 ? 10.93 -14.82 -16.578 1 82.56 296 ALA B CA 1
ATOM 5330 C C . ALA B 1 296 ? 10.719 -13.523 -15.797 1 82.56 296 ALA B C 1
ATOM 5332 O O . ALA B 1 296 ? 11.008 -12.438 -16.297 1 82.56 296 ALA B O 1
ATOM 5333 N N . HIS B 1 297 ? 10.172 -13.562 -14.633 1 83.56 297 HIS B N 1
ATOM 5334 C CA . HIS B 1 297 ? 9.961 -12.391 -13.789 1 83.56 297 HIS B CA 1
ATOM 5335 C C . HIS B 1 297 ? 10.211 -12.719 -12.32 1 83.56 297 HIS B C 1
ATOM 5337 O O . HIS B 1 297 ? 10.492 -13.867 -11.977 1 83.56 297 HIS B O 1
ATOM 5343 N N . ILE B 1 298 ? 10.117 -11.781 -11.469 1 85.5 298 ILE B N 1
ATOM 5344 C CA . ILE B 1 298 ? 10.594 -11.867 -10.094 1 85.5 298 ILE B CA 1
ATOM 5345 C C . ILE B 1 298 ? 9.82 -12.945 -9.336 1 85.5 298 ILE B C 1
ATOM 5347 O O . ILE B 1 298 ? 10.406 -13.711 -8.57 1 85.5 298 ILE B O 1
ATOM 5351 N N . GLU B 1 299 ? 8.578 -13 -9.555 1 88.38 299 GLU B N 1
ATOM 5352 C CA . GLU B 1 299 ? 7.789 -14.023 -8.875 1 88.38 299 GLU B CA 1
ATOM 5353 C C . GLU B 1 299 ? 8.25 -15.422 -9.273 1 88.38 299 GLU B C 1
ATOM 5355 O O . GLU B 1 299 ? 8.375 -16.312 -8.422 1 88.38 299 GLU B O 1
ATOM 5360 N N . GLN B 1 300 ? 8.555 -15.578 -10.516 1 89.19 300 GLN B N 1
ATOM 5361 C CA . GLN B 1 300 ? 9.008 -16.875 -11.016 1 89.19 300 GLN B CA 1
ATOM 5362 C C . GLN B 1 300 ? 10.43 -17.172 -10.539 1 89.19 300 GLN B C 1
ATOM 5364 O O . GLN B 1 300 ? 10.773 -18.328 -10.312 1 89.19 300 GLN B O 1
ATOM 5369 N N . GLU B 1 301 ? 11.188 -16.141 -10.414 1 90.56 301 GLU B N 1
ATOM 5370 C CA . GLU B 1 301 ? 12.516 -16.344 -9.844 1 90.56 301 GLU B CA 1
ATOM 5371 C C . GLU B 1 301 ? 12.43 -16.875 -8.414 1 90.56 301 GLU B C 1
ATOM 5373 O O . GLU B 1 301 ? 13.188 -17.766 -8.031 1 90.56 301 GLU B O 1
ATOM 5378 N N . ILE B 1 302 ? 11.523 -16.344 -7.742 1 90.94 302 ILE B N 1
ATOM 5379 C CA . ILE B 1 302 ? 11.32 -16.766 -6.359 1 90.94 302 ILE B CA 1
ATOM 5380 C C . ILE B 1 302 ? 10.805 -18.203 -6.328 1 90.94 302 ILE B C 1
ATOM 5382 O O . ILE B 1 302 ? 11.312 -19.031 -5.566 1 90.94 302 ILE B O 1
ATOM 5386 N N . ASN B 1 303 ? 9.891 -18.5 -7.145 1 93.25 303 ASN B N 1
ATOM 5387 C CA . ASN B 1 303 ? 9.383 -19.859 -7.242 1 93.25 303 ASN B CA 1
ATOM 5388 C C . ASN B 1 303 ? 10.492 -20.844 -7.59 1 93.25 303 ASN B C 1
ATOM 5390 O O . ASN B 1 303 ? 10.562 -21.938 -7.02 1 93.25 303 ASN B O 1
ATOM 5394 N N . ALA B 1 304 ? 11.281 -20.406 -8.555 1 94.44 304 ALA B N 1
ATOM 5395 C CA . ALA B 1 304 ? 12.344 -21.281 -9.039 1 94.44 304 ALA B CA 1
ATOM 5396 C C . ALA B 1 304 ? 13.344 -21.594 -7.934 1 94.44 304 ALA B C 1
ATOM 5398 O O . ALA B 1 304 ? 13.719 -22.75 -7.73 1 94.44 304 ALA B O 1
ATOM 5399 N N . ALA B 1 305 ? 13.727 -20.547 -7.242 1 93.5 305 ALA B N 1
ATOM 5400 C CA . ALA B 1 305 ? 14.672 -20.734 -6.141 1 93.5 305 ALA B CA 1
ATOM 5401 C C . ALA B 1 305 ? 14.07 -21.641 -5.062 1 93.5 305 ALA B C 1
ATOM 5403 O O . ALA B 1 305 ? 14.75 -22.516 -4.535 1 93.5 305 ALA B O 1
ATOM 5404 N N . ASP B 1 306 ? 12.867 -21.422 -4.773 1 94.5 306 ASP B N 1
ATOM 5405 C CA . ASP B 1 306 ? 12.156 -22.188 -3.764 1 94.5 306 ASP B CA 1
ATOM 5406 C C . ASP B 1 306 ? 12.039 -23.656 -4.18 1 94.5 306 ASP B C 1
ATOM 5408 O O . ASP B 1 306 ? 12.398 -24.562 -3.412 1 94.5 306 ASP B O 1
ATOM 5412 N N . ALA B 1 307 ? 11.648 -23.906 -5.328 1 95.62 307 ALA B N 1
ATOM 5413 C CA . ALA B 1 307 ? 11.484 -25.25 -5.844 1 95.62 307 ALA B CA 1
ATOM 5414 C C . ALA B 1 307 ? 12.82 -25.984 -5.91 1 95.62 307 ALA B C 1
ATOM 5416 O O . ALA B 1 307 ? 12.906 -27.172 -5.594 1 95.62 307 ALA B O 1
ATOM 5417 N N . ALA B 1 308 ? 13.828 -25.281 -6.34 1 94.25 308 ALA B N 1
ATOM 5418 C CA . ALA B 1 308 ? 15.148 -25.875 -6.473 1 94.25 308 ALA B CA 1
ATOM 5419 C C . ALA B 1 308 ? 15.68 -26.328 -5.117 1 94.25 308 ALA B C 1
ATOM 5421 O O . ALA B 1 308 ? 16.453 -27.281 -5.035 1 94.25 308 ALA B O 1
ATOM 5422 N N . SER B 1 309 ? 15.273 -25.625 -4.102 1 93.06 309 SER B N 1
ATOM 5423 C CA . SER B 1 309 ? 15.742 -25.969 -2.762 1 93.06 309 SER B CA 1
ATOM 5424 C C . SER B 1 309 ? 15.273 -27.359 -2.357 1 93.06 309 SER B C 1
ATOM 5426 O O . SER B 1 309 ? 15.828 -27.969 -1.441 1 93.06 309 SER B O 1
ATOM 5428 N N . LEU B 1 310 ? 14.289 -27.891 -3.037 1 93.75 310 LEU B N 1
ATOM 5429 C CA . LEU B 1 310 ? 13.766 -29.219 -2.758 1 93.75 310 LEU B CA 1
ATOM 5430 C C . LEU B 1 310 ? 14.562 -30.281 -3.512 1 93.75 310 LEU B C 1
ATOM 5432 O O . LEU B 1 310 ? 14.305 -31.484 -3.361 1 93.75 310 LEU B O 1
ATOM 5436 N N . ARG B 1 311 ? 15.391 -29.875 -4.379 1 91.19 311 ARG B N 1
ATOM 5437 C CA . ARG B 1 311 ? 16.312 -30.734 -5.102 1 91.19 311 ARG B CA 1
ATOM 5438 C C . ARG B 1 311 ? 15.57 -31.578 -6.133 1 91.19 311 ARG B C 1
ATOM 5440 O O . ARG B 1 311 ? 16 -32.688 -6.453 1 91.19 311 ARG B O 1
ATOM 5447 N N . GLY B 1 312 ? 14.461 -31.203 -6.516 1 91.88 312 GLY B N 1
ATOM 5448 C CA . GLY B 1 312 ? 13.711 -31.828 -7.59 1 91.88 312 GLY B CA 1
ATOM 5449 C C . GLY B 1 312 ? 13.711 -31.016 -8.875 1 91.88 312 GLY B C 1
ATOM 5450 O O . GLY B 1 312 ? 13.164 -31.453 -9.891 1 91.88 312 GLY B O 1
ATOM 5451 N N . ALA B 1 313 ? 14.391 -29.906 -8.875 1 96.31 313 ALA B N 1
ATOM 5452 C CA . ALA B 1 313 ? 14.391 -29 -10.023 1 96.31 313 ALA B CA 1
ATOM 5453 C C . ALA B 1 313 ? 15.758 -28.328 -10.195 1 96.31 313 ALA B C 1
ATOM 5455 O O . ALA B 1 313 ? 16.531 -28.234 -9.242 1 96.31 313 ALA B O 1
ATOM 5456 N N . VAL B 1 314 ? 16.031 -27.953 -11.406 1 96.31 314 VAL B N 1
ATOM 5457 C CA . VAL B 1 314 ? 17.219 -27.156 -11.727 1 96.31 314 VAL B CA 1
ATOM 5458 C C . VAL B 1 314 ? 16.797 -25.844 -12.367 1 96.31 314 VAL B C 1
ATOM 5460 O O . VAL B 1 314 ? 15.805 -25.781 -13.086 1 96.31 314 VAL B O 1
ATOM 5463 N N . VAL B 1 315 ? 17.547 -24.828 -12.039 1 95.69 315 VAL B N 1
ATOM 5464 C CA . VAL B 1 315 ? 17.219 -23.5 -12.562 1 95.69 315 VAL B CA 1
ATOM 5465 C C . VAL B 1 315 ? 18.172 -23.156 -13.703 1 95.69 315 VAL B C 1
ATOM 5467 O O . VAL B 1 315 ? 19.375 -23.375 -13.609 1 95.69 315 VAL B O 1
ATOM 5470 N N . GLY B 1 316 ? 17.594 -22.734 -14.789 1 94.19 316 GLY B N 1
ATOM 5471 C CA . GLY B 1 316 ? 18.391 -22.297 -15.93 1 94.19 316 GLY B CA 1
ATOM 5472 C C . GLY B 1 316 ? 18.062 -20.891 -16.375 1 94.19 316 GLY B C 1
ATOM 5473 O O . GLY B 1 316 ? 17.156 -20.25 -15.844 1 94.19 316 GLY B O 1
ATOM 5474 N N . GLU B 1 317 ? 18.781 -20.375 -17.422 1 90.56 317 GLU B N 1
ATOM 5475 C CA . GLU B 1 317 ? 18.625 -19.016 -17.922 1 90.56 317 GLU B CA 1
ATOM 5476 C C . GLU B 1 317 ? 17.953 -19.016 -19.297 1 90.56 317 GLU B C 1
ATOM 5478 O O . GLU B 1 317 ? 17.484 -17.969 -19.75 1 90.56 317 GLU B O 1
ATOM 5483 N N . SER B 1 318 ? 18.031 -20.109 -19.938 1 90.25 318 SER B N 1
ATOM 5484 C CA . SER B 1 318 ? 17.438 -20.266 -21.266 1 90.25 318 SER B CA 1
ATOM 5485 C C . SER B 1 318 ? 16.891 -21.672 -21.469 1 90.25 318 SER B C 1
ATOM 5487 O O . SER B 1 318 ? 17.094 -22.547 -20.625 1 90.25 318 SER B O 1
ATOM 5489 N N . PHE B 1 319 ? 16.203 -21.797 -22.547 1 93 319 PHE B N 1
ATOM 5490 C CA . PHE B 1 319 ? 15.641 -23.109 -22.875 1 93 319 PHE B CA 1
ATOM 5491 C C . PHE B 1 319 ? 16.688 -24 -23.516 1 93 319 PHE B C 1
ATOM 5493 O O . PHE B 1 319 ? 16.469 -24.531 -24.625 1 93 319 PHE B O 1
ATOM 5500 N N . ASP B 1 320 ? 17.766 -24.172 -22.844 1 94.25 320 ASP B N 1
ATOM 5501 C CA . ASP B 1 320 ? 18.75 -25.188 -23.156 1 94.25 320 ASP B CA 1
ATOM 5502 C C . ASP B 1 320 ? 18.406 -26.516 -22.516 1 94.25 320 ASP B C 1
ATOM 5504 O O . ASP B 1 320 ? 18.828 -26.797 -21.375 1 94.25 320 ASP B O 1
ATOM 5508 N N . LEU B 1 321 ? 17.844 -27.406 -23.266 1 96.94 321 LEU B N 1
ATOM 5509 C CA . LEU B 1 321 ? 17.266 -28.641 -22.719 1 96.94 321 LEU B CA 1
ATOM 5510 C C . LEU B 1 321 ? 18.375 -29.625 -22.328 1 96.94 321 LEU B C 1
ATOM 5512 O O . LEU B 1 321 ? 18.109 -30.625 -21.656 1 96.94 321 LEU B O 1
ATOM 5516 N N . ASN B 1 322 ? 19.594 -29.344 -22.766 1 97.25 322 ASN B N 1
ATOM 5517 C CA . ASN B 1 322 ? 20.703 -30.188 -22.312 1 97.25 322 ASN B CA 1
ATOM 5518 C C . ASN B 1 322 ? 20.812 -30.188 -20.781 1 97.25 322 ASN B C 1
ATOM 5520 O O . ASN B 1 322 ? 21.156 -31.203 -20.188 1 97.25 322 ASN B O 1
ATOM 5524 N N . GLN B 1 323 ? 20.547 -29.094 -20.234 1 96.75 323 GLN B N 1
ATOM 5525 C CA . GLN B 1 323 ? 20.609 -29 -18.781 1 96.75 323 GLN B CA 1
ATOM 5526 C C . GLN B 1 323 ? 19.562 -29.906 -18.125 1 96.75 323 GLN B C 1
ATOM 5528 O O . GLN B 1 323 ? 19.828 -30.547 -17.109 1 96.75 323 GLN B O 1
ATOM 5533 N N . LEU B 1 324 ? 18.391 -29.891 -18.688 1 97.12 324 LEU B N 1
ATOM 5534 C CA . LEU B 1 324 ? 17.344 -30.75 -18.172 1 97.12 324 LEU B CA 1
ATOM 5535 C C . LEU B 1 324 ? 17.719 -32.219 -18.375 1 97.12 324 LEU B C 1
ATOM 5537 O O . LEU B 1 324 ? 17.531 -33.031 -17.453 1 97.12 324 LEU B O 1
ATOM 5541 N N . ILE B 1 325 ? 18.219 -32.562 -19.5 1 96.5 325 ILE B N 1
ATOM 5542 C CA . ILE B 1 325 ? 18.609 -33.938 -19.812 1 96.5 325 ILE B CA 1
ATOM 5543 C C . ILE B 1 325 ? 19.688 -34.406 -18.844 1 96.5 325 ILE B C 1
ATOM 5545 O O . ILE B 1 325 ? 19.625 -35.531 -18.328 1 96.5 325 ILE B O 1
ATOM 5549 N N . ASP B 1 326 ? 20.625 -33.5 -18.625 1 96.25 326 ASP B N 1
ATOM 5550 C CA . ASP B 1 326 ? 21.672 -33.812 -17.656 1 96.25 326 ASP B CA 1
ATOM 5551 C C . ASP B 1 326 ? 21.078 -34.031 -16.266 1 96.25 326 ASP B C 1
ATOM 5553 O O . ASP B 1 326 ? 21.469 -34.969 -15.57 1 96.25 326 ASP B O 1
ATOM 5557 N N . PHE B 1 327 ? 20.172 -33.25 -15.914 1 95.94 327 PHE B N 1
ATOM 5558 C CA . PHE B 1 327 ? 19.531 -33.344 -14.609 1 95.94 327 PHE B CA 1
ATOM 5559 C C . PHE B 1 327 ? 18.766 -34.656 -14.469 1 95.94 327 PHE B C 1
ATOM 5561 O O . PHE B 1 327 ? 18.797 -35.281 -13.414 1 95.94 327 PHE B O 1
ATOM 5568 N N . MET B 1 328 ? 18.094 -35.062 -15.539 1 94.5 328 MET B N 1
ATOM 5569 C CA . MET B 1 328 ? 17.328 -36.312 -15.555 1 94.5 328 MET B CA 1
ATOM 5570 C C . MET B 1 328 ? 18.234 -37.5 -15.328 1 94.5 328 MET B C 1
ATOM 5572 O O . MET B 1 328 ? 17.812 -38.531 -14.789 1 94.5 328 MET B O 1
ATOM 5576 N N . ASN B 1 329 ? 19.422 -37.281 -15.711 1 92.56 329 ASN B N 1
ATOM 5577 C CA . ASN B 1 329 ? 20.375 -38.375 -15.625 1 92.56 329 ASN B CA 1
ATOM 5578 C C . ASN B 1 329 ? 21.172 -38.344 -14.32 1 92.56 329 ASN B C 1
ATOM 5580 O O . ASN B 1 329 ? 22.016 -39.219 -14.07 1 92.56 329 ASN B O 1
ATOM 5584 N N . THR B 1 330 ? 20.953 -37.375 -13.539 1 90.06 330 THR B N 1
ATOM 5585 C CA . THR B 1 330 ? 21.609 -37.281 -12.242 1 90.06 330 THR B CA 1
ATOM 5586 C C . THR B 1 330 ? 20.734 -37.844 -11.133 1 90.06 330 THR B C 1
ATOM 5588 O O . THR B 1 330 ? 19.5 -37.844 -11.25 1 90.06 330 THR B O 1
ATOM 5591 N N . SER B 1 331 ? 21.344 -38.438 -10.141 1 84.38 331 SER B N 1
ATOM 5592 C CA . SER B 1 331 ? 20.609 -38.938 -8.992 1 84.38 331 SER B CA 1
ATOM 5593 C C . SER B 1 331 ? 19.906 -37.812 -8.234 1 84.38 331 SER B C 1
ATOM 5595 O O . SER B 1 331 ? 20.562 -36.906 -7.723 1 84.38 331 SER B O 1
ATOM 5597 N N . ARG B 1 332 ? 18.578 -37.844 -8.242 1 81.19 332 ARG B N 1
ATOM 5598 C CA . ARG B 1 332 ? 17.812 -36.812 -7.555 1 81.19 332 ARG B CA 1
ATOM 5599 C C . ARG B 1 332 ? 17.609 -37.188 -6.086 1 81.19 332 ARG B C 1
ATOM 5601 O O . ARG B 1 332 ? 17.391 -38.344 -5.75 1 81.19 332 ARG B O 1
ATOM 5608 N N . THR B 1 333 ? 17.766 -36.156 -5.242 1 90 333 THR B N 1
ATOM 5609 C CA . THR B 1 333 ? 17.578 -36.344 -3.805 1 90 333 THR B CA 1
ATOM 5610 C C . THR B 1 333 ? 16.266 -35.719 -3.342 1 90 333 THR B C 1
ATOM 5612 O O . THR B 1 333 ? 16.078 -35.469 -2.146 1 90 333 THR B O 1
ATOM 5615 N N . PHE B 1 334 ? 15.469 -35.469 -4.312 1 93.75 334 PHE B N 1
ATOM 5616 C CA . PHE B 1 334 ? 14.141 -34.938 -4.02 1 93.75 334 PHE B CA 1
ATOM 5617 C C . PHE B 1 334 ? 13.328 -35.969 -3.213 1 93.75 334 PHE B C 1
ATOM 5619 O O . PHE B 1 334 ? 13.156 -37.094 -3.633 1 93.75 334 PHE B O 1
ATOM 5626 N N . ASP B 1 335 ? 12.836 -35.562 -2.023 1 96.06 335 ASP B N 1
ATOM 5627 C CA . ASP B 1 335 ? 11.992 -36.406 -1.201 1 96.06 335 ASP B CA 1
ATOM 5628 C C . ASP B 1 335 ? 10.547 -36.375 -1.687 1 96.06 335 ASP B C 1
ATOM 5630 O O . ASP B 1 335 ? 9.703 -35.688 -1.107 1 96.06 335 ASP B O 1
ATOM 5634 N N . HIS B 1 336 ? 10.32 -37.188 -2.67 1 96.5 336 HIS B N 1
ATOM 5635 C CA . HIS B 1 336 ? 9.016 -37.25 -3.32 1 96.5 336 HIS B CA 1
ATOM 5636 C C . HIS B 1 336 ? 7.926 -37.656 -2.336 1 96.5 336 HIS B C 1
ATOM 5638 O O . HIS B 1 336 ? 6.82 -37.125 -2.365 1 96.5 336 HIS B O 1
ATOM 5644 N N . ASP B 1 337 ? 8.195 -38.562 -1.493 1 96.81 337 ASP B N 1
ATOM 5645 C CA . ASP B 1 337 ? 7.223 -39.062 -0.525 1 96.81 337 ASP B CA 1
ATOM 5646 C C . ASP B 1 337 ? 6.809 -37.969 0.449 1 96.81 337 ASP B C 1
ATOM 5648 O O . ASP B 1 337 ? 5.625 -37.812 0.755 1 96.81 337 ASP B O 1
ATOM 5652 N N . ALA B 1 338 ? 7.766 -37.25 0.904 1 97.25 338 ALA B N 1
ATOM 5653 C CA . ALA B 1 338 ? 7.469 -36.156 1.822 1 97.25 338 ALA B CA 1
ATOM 5654 C C . ALA B 1 338 ? 6.609 -35.094 1.147 1 97.25 338 ALA B C 1
ATOM 5656 O O . ALA B 1 338 ? 5.684 -34.562 1.758 1 97.25 338 ALA B O 1
ATOM 5657 N N . PHE B 1 339 ? 6.949 -34.844 -0.056 1 97.69 339 PHE B N 1
ATOM 5658 C CA . PHE B 1 339 ? 6.184 -33.844 -0.794 1 97.69 339 PHE B CA 1
ATOM 5659 C C . PHE B 1 339 ? 4.746 -34.312 -0.995 1 97.69 339 PHE B C 1
ATOM 5661 O O . PHE B 1 339 ? 3.807 -33.531 -0.792 1 97.69 339 PHE B O 1
ATOM 5668 N N . ARG B 1 340 ? 4.578 -35.5 -1.4 1 96.94 340 ARG B N 1
ATOM 5669 C CA . ARG B 1 340 ? 3.25 -36.062 -1.632 1 96.94 340 ARG B CA 1
ATOM 5670 C C . ARG B 1 340 ? 2.42 -36.031 -0.352 1 96.94 340 ARG B C 1
ATOM 5672 O O . ARG B 1 340 ? 1.241 -35.688 -0.375 1 96.94 340 ARG B O 1
ATOM 5679 N N . LYS B 1 341 ? 3.031 -36.438 0.697 1 97.75 341 LYS B N 1
ATOM 5680 C CA . LYS B 1 341 ? 2.336 -36.438 1.981 1 97.75 341 LYS B CA 1
ATOM 5681 C C . LYS B 1 341 ? 1.869 -35.031 2.35 1 97.75 341 LYS B C 1
ATOM 5683 O O . LYS B 1 341 ? 0.738 -34.844 2.805 1 97.75 341 LYS B O 1
ATOM 5688 N N . TRP B 1 342 ? 2.754 -34.062 2.154 1 98.12 342 TRP B N 1
ATOM 5689 C CA . TRP B 1 342 ? 2.422 -32.656 2.408 1 98.12 342 TRP B CA 1
ATOM 5690 C C . TRP B 1 342 ? 1.253 -32.219 1.539 1 98.12 342 TRP B C 1
ATOM 5692 O O . TRP B 1 342 ? 0.267 -31.656 2.045 1 98.12 342 TRP B O 1
ATOM 5702 N N . LEU B 1 343 ? 1.322 -32.5 0.333 1 97.88 343 LEU B N 1
ATOM 5703 C CA . LEU B 1 343 ? 0.3 -32.094 -0.623 1 97.88 343 LEU B CA 1
ATOM 5704 C C . LEU B 1 343 ? -1.04 -32.75 -0.302 1 97.88 343 LEU B C 1
ATOM 5706 O O . LEU B 1 343 ? -2.086 -32.094 -0.388 1 97.88 343 LEU B O 1
ATOM 5710 N N . LEU B 1 344 ? -1.041 -33.969 0.088 1 96.94 344 LEU B N 1
ATOM 5711 C CA . LEU B 1 344 ? -2.264 -34.75 0.321 1 96.94 344 LEU B CA 1
ATOM 5712 C C . LEU B 1 344 ? -2.936 -34.312 1.618 1 96.94 344 LEU B C 1
ATOM 5714 O O . LEU B 1 344 ? -4.102 -34.625 1.858 1 96.94 344 LEU B O 1
ATOM 5718 N N . SER B 1 345 ? -2.291 -33.531 2.451 1 98.12 345 SER B N 1
ATOM 5719 C CA . SER B 1 345 ? -2.883 -33.031 3.682 1 98.12 345 SER B CA 1
ATOM 5720 C C . SER B 1 345 ? -3.68 -31.766 3.424 1 98.12 345 SER B C 1
ATOM 5722 O O . SER B 1 345 ? -4.336 -31.234 4.328 1 98.12 345 SER B O 1
ATOM 5724 N N . ALA B 1 346 ? -3.713 -31.266 2.217 1 98.31 346 ALA B N 1
ATOM 5725 C CA . ALA B 1 346 ? -4.289 -29.984 1.857 1 98.31 346 ALA B CA 1
ATOM 5726 C C . ALA B 1 346 ? -5.77 -29.922 2.211 1 98.31 346 ALA B C 1
ATOM 5728 O O . ALA B 1 346 ? -6.223 -28.984 2.869 1 98.31 346 ALA B O 1
ATOM 5729 N N . GLU B 1 347 ? -6.52 -30.938 1.802 1 97.5 347 GLU B N 1
ATOM 5730 C CA . GLU B 1 347 ? -7.969 -30.891 1.97 1 97.5 347 GLU B CA 1
ATOM 5731 C C . GLU B 1 347 ? -8.352 -30.719 3.438 1 97.5 347 GLU B C 1
ATOM 5733 O O . GLU B 1 347 ? -9.148 -29.844 3.775 1 97.5 347 GLU B O 1
ATOM 5738 N N . GLU B 1 348 ? -7.762 -31.469 4.285 1 97.75 348 GLU B N 1
ATOM 5739 C CA . GLU B 1 348 ? -8.055 -31.375 5.711 1 97.75 348 GLU B CA 1
ATOM 5740 C C . GLU B 1 348 ? -7.664 -30.016 6.27 1 97.75 348 GLU B C 1
ATOM 5742 O O . GLU B 1 348 ? -8.422 -29.406 7.02 1 97.75 348 GLU B O 1
ATOM 5747 N N . ILE B 1 349 ? -6.543 -29.516 5.918 1 98.38 349 ILE B N 1
ATOM 5748 C CA . ILE B 1 349 ? -6.012 -28.266 6.457 1 98.38 349 ILE B CA 1
ATOM 5749 C C . ILE B 1 349 ? -6.863 -27.094 5.977 1 98.38 349 ILE B C 1
ATOM 5751 O O . ILE B 1 349 ? -7.246 -26.219 6.77 1 98.38 349 ILE B O 1
ATOM 5755 N N . PHE B 1 350 ? -7.172 -27.062 4.73 1 98.62 350 PHE B N 1
ATOM 5756 C CA . PHE B 1 350 ? -7.949 -25.953 4.188 1 98.62 350 PHE B CA 1
ATOM 5757 C C . PHE B 1 350 ? -9.344 -25.906 4.805 1 98.62 350 PHE B C 1
ATOM 5759 O O . PHE B 1 350 ? -9.836 -24.844 5.164 1 98.62 350 PHE B O 1
ATOM 5766 N N . ILE B 1 351 ? -9.984 -27.109 4.926 1 98.06 351 ILE B N 1
ATOM 5767 C CA . ILE B 1 351 ? -11.32 -27.156 5.512 1 98.06 351 ILE B CA 1
ATOM 5768 C C . ILE B 1 351 ? -11.266 -26.688 6.961 1 98.06 351 ILE B C 1
ATOM 5770 O O . ILE B 1 351 ? -12.094 -25.875 7.383 1 98.06 351 ILE B O 1
ATOM 5774 N N . ARG B 1 352 ? -10.32 -27.094 7.637 1 97.88 352 ARG B N 1
ATOM 5775 C CA . ARG B 1 352 ? -10.164 -26.688 9.031 1 97.88 352 ARG B CA 1
ATOM 5776 C C . ARG B 1 352 ? -9.953 -25.172 9.148 1 97.88 352 ARG B C 1
ATOM 5778 O O . ARG B 1 352 ? -10.617 -24.516 9.938 1 97.88 352 ARG B O 1
ATOM 5785 N N . GLU B 1 353 ? -9.07 -24.609 8.344 1 97.94 353 GLU B N 1
ATOM 5786 C CA . GLU B 1 353 ? -8.703 -23.203 8.453 1 97.94 353 GLU B CA 1
ATOM 5787 C C . GLU B 1 353 ? -9.844 -22.297 8.016 1 97.94 353 GLU B C 1
ATOM 5789 O O . GLU B 1 353 ? -10.062 -21.234 8.602 1 97.94 353 GLU B O 1
ATOM 5794 N N . LEU B 1 354 ? -10.578 -22.703 7.035 1 97.75 354 LEU B N 1
ATOM 5795 C CA . LEU B 1 354 ? -11.672 -21.875 6.543 1 97.75 354 LEU B CA 1
ATOM 5796 C C . LEU B 1 354 ? -12.867 -21.938 7.488 1 97.75 354 LEU B C 1
ATOM 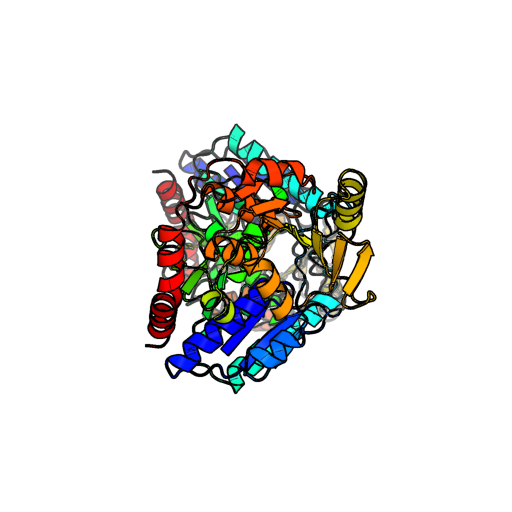5798 O O . LEU B 1 354 ? -13.539 -20.922 7.715 1 97.75 354 LEU B O 1
ATOM 5802 N N . THR B 1 355 ? -13.141 -23.094 8.078 1 96.12 355 THR B N 1
ATOM 5803 C CA . THR B 1 355 ? -14.266 -23.219 8.992 1 96.12 355 THR B CA 1
ATOM 5804 C C . THR B 1 355 ? -13.977 -22.516 10.32 1 96.12 355 THR B C 1
ATOM 5806 O O . THR B 1 355 ? -14.898 -22.078 11.008 1 96.12 355 THR B O 1
ATOM 5809 N N . SER B 1 356 ? -12.727 -22.359 10.633 1 95.12 356 SER B N 1
ATOM 5810 C CA . SER B 1 356 ? -12.344 -21.703 11.883 1 95.12 356 SER B CA 1
ATOM 5811 C C . SER B 1 356 ? -12.641 -20.219 11.844 1 95.12 356 SER B C 1
ATOM 5813 O O . SER B 1 356 ? -12.766 -19.578 12.891 1 95.12 356 SER B O 1
ATOM 5815 N N . VAL B 1 357 ? -12.75 -19.641 10.656 1 93.94 357 VAL B N 1
ATOM 5816 C CA . VAL B 1 357 ? -12.953 -18.203 10.523 1 93.94 357 VAL B CA 1
ATOM 5817 C C . VAL B 1 357 ? -14.445 -17.891 10.602 1 93.94 357 VAL B C 1
ATOM 5819 O O . VAL B 1 357 ? -14.836 -16.75 10.891 1 93.94 357 VAL B O 1
ATOM 5822 N N . VAL B 1 358 ? -15.414 -18.781 10.289 1 87.69 358 VAL B N 1
ATOM 5823 C CA . VAL B 1 358 ? -16.859 -18.562 10.234 1 87.69 358 VAL B CA 1
ATOM 5824 C C . VAL B 1 358 ? -17.484 -18.906 11.586 1 87.69 358 VAL B C 1
ATOM 5826 O O . VAL B 1 358 ? -18.562 -18.406 11.93 1 87.69 358 VAL B O 1
ATOM 5829 N N . GLY B 1 359 ? -16.859 -19.312 12.68 1 68.56 359 GLY B N 1
ATOM 5830 C CA . GLY B 1 359 ? -17.438 -19.75 13.938 1 68.56 359 GLY B CA 1
ATOM 5831 C C . GLY B 1 359 ? -18.109 -21.094 13.852 1 68.56 359 GLY B C 1
ATOM 5832 O O . GLY B 1 359 ? -18.516 -21.531 12.773 1 68.56 359 GLY B O 1
#

Foldseek 3Di:
DEEFAQPDVQRLQLLLLLLVLQVVVPHHDAEYEYEDAPVDDRDPVSVVRNPYHYHYAYADDQDQFPQPLPNDDRCSCCPDPPPVVVVRLVVVLVVVVVVCVVRVDLEYEYELGQSPLVNCVVPVDPHAYEYEEQLLCVVPPPQDFDCPDVVSVVVSVVSSVRSCHRHPAYEHEALADDDADVVSRYDYAHGRHHPVLVPFAAAEAQAEEEEDEDPSQVVQVVVLCVVVVPHAYEYEYDDPPDPQWDDPDPRYIYGYDDPVVNSVCLRHYQAYEYQQDQHVLLSNLLSLHQYEHAHRGRVSSRSQVRSVVLQRYHYDNGPNCVVSVVSSVDDTPRPSVNSNVRNVCRSVVVVVVVVVSSD/DEEFAQPDVQRLQLLLLLLVLQVVVPHHDAEYEYEDAPVDDRDPVSVVRNPYHYHYAYADDQDLFPQPLPNDDRCSCCPDPPPVVVVRLVVVLVVVVVVCVVRVDLEYEYELGQSPLVNCVVPVDPHAYEYEEQLLCVVPPPQDFDCPDVVSVVVSVVSSVRSCHRHPAYEHEALADDDADVVSRYDYAHGRHHPVLVPFAAAEAQAEEEEDADPSQVVQVVVLCVVVVPHAYEYEYDDPPDPQWDDPDPRYIYGYDDPVVNSVCLRHYQAYEYQQDQHVLLSNLLSLHQYEHAHRGRVSSRSQVRSVVLQRYHYDNGPNCVVSVVSSVDDTPRPSVNSNVRNVCRSVVVVVVVVVSSD

Radius of gyration: 29.82 Å; Cα contacts (8 Å, |Δi|>4): 1372; chains: 2; bounding box: 52×93×67 Å

Nearest PDB structures (foldseek):
  8sft-assembly4_D  TM=6.315E-01  e=2.042E-12  Tetranychus urticae
  8h5d-assembly1_A  TM=6.027E-01  e=8.448E-11  Bacillus subtilis
  8sfy-assembly1_A  TM=6.497E-01  e=2.551E-10  Tetranychus urticae
  7lvy-assembly1_A  TM=6.455E-01  e=4.564E-10  Tetranychus urticae
  8sfu-assembly1_A  TM=6.011E-01  e=1.345E-10  Tetranychus urticae

pLDDT: mean 88.78, std 14.89, range [31.14, 98.81]

Secondary structure (DSSP, 8-state):
-EEEESS-HHHHHHHHHHHHHHHHTT-----EEEEE-TT----HHHHHHS-S-EEEEE---------SSS------------HHHHHHHHHHHHHHHHHHHHH--S-EEEES-SHHHHHHHHH---S-EEEEEGGGGGG-TT-------HHHHHHHHHHHHHHTTT-SEEEEE-SS----BGGGTEEEE-----HHHHT------SEEEEEE-SHHHHHHHHHHHHH-TTSEEEEEE--TTS-SEEEEETTEEEEEP-HHHHHHHHHH-SEEEES--HHHHHHHHHTT--EEE---SHHHHHHHHHHHTTTSEEE-SS--HHHHHHHHTS-----HHHHHHHHHTHHHHHHHHHHHHH-/-EEEESS-HHHHHHHHHHHHHHHHTT-----EEEEE-TT----HHHHHHS-S-EEEEE---------SSS------------HHHHHHHHHHHHHHHHHHHHH--S-EEEES-SHHHHHHHHH---S-EEEEEGGGGGG-TT-------HHHHHHHHHHHHHHTTT-SEEEEE-SS----BGGGTEEEE-----HHHHT------SEEEEEESSHHHHHHHHHHHHH-TTSEEEEEE--TTS-SEEEEETTEEEEE--HHHHHHHHHH-SEEEES--HHHHHHHHHTT--EEE---SHHHHHHHHHHHTTTSEEE-SS--HHHHHHHHTS-----HHHHHHHHHTHHHHHHHHHHHHH-

Organism: Tannerella forsythia (strain ATCC 43037 / JCM 10827 / CCUG 21028 A / KCTC 5666 / FDC 338) (NCBI:txid203275)

Solvent-accessible surface area (backbone atoms only — not comparable to full-atom values): 37965 Å² total; per-residue (Å²): 47,39,34,31,25,53,82,45,69,53,39,51,48,31,50,33,26,49,45,52,52,38,46,77,71,73,46,78,63,73,35,33,40,32,32,24,40,87,89,53,73,83,55,66,69,53,63,68,63,48,75,40,58,75,48,74,42,58,34,88,58,80,46,67,46,49,34,79,74,50,76,56,66,49,54,43,38,56,63,64,42,39,59,61,46,55,51,52,45,46,52,32,28,48,48,54,49,51,50,46,68,70,67,58,51,71,41,38,40,30,31,69,32,53,54,62,20,53,29,35,66,56,66,63,63,94,54,48,27,35,35,38,38,50,68,54,37,78,76,38,90,84,54,75,64,52,68,68,56,59,68,55,47,30,51,49,50,49,50,47,53,51,37,49,44,80,47,69,34,32,40,19,32,33,90,61,92,59,80,59,42,70,93,74,36,32,40,57,36,39,50,62,64,45,67,70,65,75,70,55,73,59,45,78,43,80,29,38,32,35,45,44,78,50,71,59,54,52,56,43,43,50,54,46,36,71,78,41,62,84,54,30,38,42,31,32,31,72,49,87,88,51,59,64,67,39,70,76,54,97,29,34,36,40,28,35,76,41,77,68,63,50,51,55,47,59,30,32,21,51,30,39,37,32,40,24,53,65,57,62,50,49,51,33,48,67,54,66,34,42,34,28,22,33,46,52,26,51,68,18,38,31,39,33,45,48,48,31,73,50,40,45,36,44,78,48,90,58,65,57,60,65,59,44,55,52,53,65,71,42,91,70,75,38,58,52,67,61,41,43,56,48,41,70,45,24,64,63,51,51,53,52,57,58,50,64,72,60,109,46,39,34,31,23,54,81,43,68,53,39,51,47,30,49,31,26,50,44,52,52,38,46,76,71,73,45,78,62,74,34,34,39,31,33,25,41,88,88,54,74,82,56,65,70,52,64,68,62,48,75,40,57,75,46,75,42,56,34,90,58,81,46,66,47,49,34,80,72,50,77,56,67,50,54,42,40,55,65,63,42,40,59,64,49,54,51,50,45,46,51,32,28,49,48,53,49,52,49,47,66,70,67,59,52,72,40,37,39,31,31,70,33,52,54,61,22,54,29,34,64,57,66,64,64,94,54,48,26,34,37,38,37,52,68,54,37,77,76,38,90,84,56,74,64,53,66,71,59,58,68,55,46,31,50,51,50,50,50,47,54,50,37,50,43,79,47,68,34,32,39,18,33,34,89,62,92,59,80,59,42,70,95,74,36,32,39,57,37,40,49,62,64,43,67,70,64,75,70,54,73,59,43,79,43,82,30,37,32,35,44,44,77,50,72,58,52,51,57,43,44,52,55,46,37,71,76,40,62,82,56,31,38,42,31,31,30,72,49,88,88,52,58,62,67,39,70,77,54,98,30,34,36,41,28,38,76,40,78,68,62,48,52,54,48,59,30,33,21,50,30,38,37,32,40,26,52,64,56,62,50,50,51,34,48,67,54,66,35,40,33,28,23,32,48,53,25,52,70,17,38,29,38,32,45,48,48,32,73,50,40,47,35,44,79,48,91,56,65,56,61,65,58,45,54,51,52,63,71,42,90,69,74,38,58,52,66,60,42,44,55,48,40,69,46,22,65,64,51,51,52,52,58,57,49,65,73,60,108

Sequence (718 aa):
MFIVQGEGRGHLTQAISLAAMLQRHGHEVAETLVGKSQAREVPDFFRTKIGTPVRSYDAPSFIFKKDRKRLNKFKTVLYNGSPRKLKHYGESIETIYRRIKKVRPDVVVNFYELLPALAQLRFRIDIPFVNIGHQYLLRHPDYGHGKGDAQSLMVLRLHTLLTGIGASKTLALSFYPMKDFPREKIVVVPPLLRREVLELQPSEGDYILGYMLNQGFENEVREWHNAHPETKLHFFWDKRDAPADLVVDEHFTLHRIDDEKFLHYMAGCRGYITTAGFESVCEAFYLNKPVMLIPAHIEQEINAADAASLRGAVVGESFDLNQLIDFMNTSRTFDHDAFRKWLLSAEEIFIRELTSVVGMFIVQGEGRGHLTQAISLAAMLQRHGHEVAETLVGKSQAREVPDFFRTKIGTPVRSYDAPSFIFKKDRKRLNKFKTVLYNGSPRKLKHYGESIETIYRRIKKVRPDVVVNFYELLPALAQLRFRIDIPFVNIGHQYLLRHPDYGHGKGDAQSLMVLRLHTLLTGIGASKTLALSFYPMKDFPREKIVVVPPLLRREVLELQPSEGDYILGYMLNQGFENEVREWHNAHPETKLHFFWDKRDAPADLVVDEHFTLHRIDDEKFLHYMAGCRGYITTAGFESVCEAFYLNKPVMLIPAHIEQEINAADAASLRGAVVGESFDLNQLIDFMNTSRTFDHDAFRKWLLSAEEIFIRELTSVVG